Protein AF-D0NYT5-F1 (afdb_monomer_lite)

pLDDT: mean 74.77, std 15.31, range [34.25, 93.06]

Foldseek 3Di:
DDWDKDWDFDPDPVRHTAWIQTLQRATKHAEALAWIWGHHPFKIFIAGSVRHTPDIAGPDPPDVPRGDDDCDWDWHDSDPFWIWIHDDQQATWIWGHPDPPDIDIGRRHRPPDDPDDQQVQWDADCDDPRHRDTHGPDPDDDPVRVVVVVVVVVVVVCCVVQNALVNDPDPVVSVVRPCCVPVVVVPPPDPDPPDPDPCVVVVVVVVVVVPDDDDDDPPPDDDDDDDPPDDDPDPPPCVVVQQVQADPVPRHGDDPVVSVVVVCVVDPADDDDPVVQPPDPCNPLPDDDPPRPPPLPPLPQAAEDELVCPVVCCVPVDDQQEKEKEWAAAPPDPVRVVVSSVVSVVSNVLVVVVVDPPDPDDRHYGYHYYYCVNDVPNCVVVVPPDPGDIDIDHRHPPPD

Radius of gyration: 36.05 Å; chains: 1; bounding box: 102×79×90 Å

Organism: Phytophthora infestans (strain T30-4) (NCBI:txid403677)

Structure (mmCIF, N/CA/C/O backbone):
data_AF-D0NYT5-F1
#
_entry.id   AF-D0NYT5-F1
#
loop_
_atom_site.group_PDB
_atom_site.id
_atom_site.type_symbol
_atom_site.label_atom_id
_atom_site.label_alt_id
_atom_site.label_comp_id
_atom_site.label_asym_id
_atom_site.label_entity_id
_atom_site.label_seq_id
_atom_site.pdbx_PDB_ins_code
_atom_site.Cartn_x
_atom_site.Cartn_y
_atom_site.Cartn_z
_atom_site.occupancy
_atom_site.B_iso_or_equiv
_atom_site.auth_seq_id
_atom_site.auth_comp_id
_atom_site.auth_asym_id
_atom_site.auth_atom_id
_atom_site.pdbx_PDB_model_num
ATOM 1 N N . MET A 1 1 ? 23.330 -4.268 -1.293 1.00 35.66 1 MET A N 1
ATOM 2 C CA . MET A 1 1 ? 22.099 -3.673 -1.859 1.00 35.66 1 MET A CA 1
ATOM 3 C C . MET A 1 1 ? 21.727 -4.489 -3.084 1.00 35.66 1 MET A C 1
ATOM 5 O O . MET A 1 1 ? 22.600 -4.699 -3.913 1.00 35.66 1 MET A O 1
ATOM 9 N N . ARG A 1 2 ? 20.522 -5.077 -3.130 1.00 38.84 2 ARG A N 1
ATOM 10 C CA . ARG A 1 2 ? 20.055 -5.803 -4.325 1.00 38.84 2 ARG A CA 1
ATOM 11 C C . ARG A 1 2 ? 19.691 -4.765 -5.385 1.00 38.84 2 ARG A C 1
ATOM 13 O O . ARG A 1 2 ? 18.971 -3.838 -5.031 1.00 38.84 2 ARG A O 1
ATOM 20 N N . ARG A 1 3 ? 20.161 -4.959 -6.619 1.00 50.97 3 ARG A N 1
ATOM 21 C CA . ARG A 1 3 ? 19.705 -4.200 -7.787 1.00 50.97 3 ARG A CA 1
ATOM 22 C C . ARG A 1 3 ? 18.226 -4.483 -8.009 1.00 50.97 3 ARG A C 1
ATOM 24 O O . ARG A 1 3 ? 17.829 -5.651 -8.059 1.00 50.97 3 ARG A O 1
ATOM 31 N N . GLY A 1 4 ? 17.405 -3.442 -7.997 1.00 63.78 4 GLY A N 1
ATOM 32 C CA . GLY A 1 4 ? 15.979 -3.555 -8.278 1.00 63.78 4 GLY A CA 1
ATOM 33 C C . GLY A 1 4 ? 15.733 -3.577 -9.781 1.00 63.78 4 GLY A C 1
ATOM 34 O O . GLY A 1 4 ? 15.588 -2.514 -10.372 1.00 63.78 4 GLY A O 1
ATOM 35 N N . ASP A 1 5 ? 15.649 -4.768 -10.374 1.00 79.12 5 ASP A N 1
ATOM 36 C CA . ASP A 1 5 ? 15.323 -4.923 -11.794 1.00 79.12 5 ASP A CA 1
ATOM 37 C C . ASP A 1 5 ? 13.804 -5.033 -11.990 1.00 79.12 5 ASP A C 1
ATOM 39 O O . ASP A 1 5 ? 13.152 -5.954 -11.492 1.00 79.12 5 ASP A O 1
ATOM 43 N N . PHE A 1 6 ? 13.228 -4.111 -12.754 1.00 86.56 6 PHE A N 1
ATOM 44 C CA . PHE A 1 6 ? 11.853 -4.174 -13.231 1.00 86.56 6 PHE A CA 1
ATOM 45 C C . PHE A 1 6 ? 11.806 -4.916 -14.565 1.00 86.56 6 PHE A C 1
ATOM 47 O O . PHE A 1 6 ? 12.447 -4.503 -15.531 1.00 86.56 6 PHE A O 1
ATOM 54 N N . GLN A 1 7 ? 11.027 -5.994 -14.639 1.00 90.19 7 GLN A N 1
ATOM 55 C CA . GLN A 1 7 ? 10.838 -6.778 -15.860 1.00 90.19 7 GLN A CA 1
ATOM 56 C C . GLN A 1 7 ? 9.346 -6.937 -16.148 1.00 90.19 7 GLN A C 1
ATOM 58 O O . GLN A 1 7 ? 8.584 -7.377 -15.288 1.00 90.19 7 GLN A O 1
ATOM 63 N N . PHE A 1 8 ? 8.939 -6.593 -17.365 1.00 90.06 8 PHE A N 1
ATOM 64 C CA . PHE A 1 8 ? 7.557 -6.647 -17.823 1.00 90.06 8 PHE A CA 1
ATOM 65 C C . PHE A 1 8 ? 7.462 -7.565 -19.031 1.00 90.06 8 PHE A C 1
ATOM 67 O O . PHE A 1 8 ? 8.164 -7.378 -20.029 1.00 90.06 8 PHE A O 1
ATOM 74 N N . TYR A 1 9 ? 6.569 -8.540 -18.935 1.00 89.62 9 TYR A N 1
ATOM 75 C CA . TYR A 1 9 ? 6.379 -9.579 -19.934 1.00 89.62 9 TYR A CA 1
ATOM 76 C C . TYR A 1 9 ? 4.992 -9.474 -20.560 1.00 89.62 9 TYR A C 1
ATOM 78 O O . TYR A 1 9 ? 4.031 -9.039 -19.927 1.00 89.62 9 TYR A O 1
ATOM 86 N N . GLU A 1 10 ? 4.900 -9.887 -21.814 1.00 86.12 10 GLU A N 1
ATOM 87 C CA . GLU A 1 10 ? 3.645 -10.114 -22.510 1.00 86.12 10 GLU A CA 1
ATOM 88 C C . GLU A 1 10 ? 3.031 -11.446 -22.071 1.00 86.12 10 GLU A C 1
ATOM 90 O O . GLU A 1 10 ? 3.752 -12.429 -21.857 1.00 86.12 10 GLU A O 1
ATOM 95 N N . ASP A 1 11 ? 1.701 -11.492 -21.990 1.00 81.62 11 ASP A N 1
ATOM 96 C CA . ASP A 1 11 ? 0.936 -12.692 -21.640 1.00 81.62 11 ASP A CA 1
ATOM 97 C C . ASP A 1 11 ? 0.833 -13.661 -22.830 1.00 81.62 11 ASP A C 1
ATOM 99 O O . ASP A 1 11 ? -0.223 -13.910 -23.402 1.00 81.62 11 ASP A O 1
ATOM 103 N N . ASN A 1 12 ? 1.988 -14.157 -23.265 1.00 83.44 12 ASN A N 1
ATOM 104 C CA . ASN A 1 12 ? 2.139 -15.123 -24.344 1.00 83.44 12 ASN A CA 1
ATOM 105 C C . ASN A 1 12 ? 2.869 -16.363 -23.817 1.00 83.44 12 ASN A C 1
ATOM 107 O O . ASN A 1 12 ? 3.709 -16.265 -22.923 1.00 83.44 12 ASN A O 1
ATOM 111 N N . LYS A 1 13 ? 2.653 -17.539 -24.431 1.00 79.06 13 LYS A N 1
ATOM 112 C CA . LYS A 1 13 ? 3.356 -18.790 -24.052 1.00 79.06 13 LYS A CA 1
ATOM 113 C C . LYS A 1 13 ? 4.886 -18.651 -24.048 1.00 79.06 13 LYS A C 1
ATOM 115 O O . LYS A 1 13 ? 5.564 -19.326 -23.284 1.00 79.06 13 LYS A O 1
ATOM 120 N N . LYS A 1 14 ? 5.420 -17.760 -24.891 1.00 81.06 14 LYS A N 1
ATOM 121 C CA . LYS A 1 14 ? 6.855 -17.453 -25.002 1.00 81.06 14 LYS A CA 1
ATOM 122 C C . LYS A 1 14 ? 7.362 -16.443 -23.961 1.00 81.06 14 LYS A C 1
ATOM 124 O O . LYS A 1 14 ? 8.565 -16.228 -23.906 1.00 81.06 14 LYS A O 1
ATOM 129 N N . ARG A 1 15 ? 6.471 -15.828 -23.167 1.00 82.31 15 ARG A N 1
ATOM 130 C CA . ARG A 1 15 ? 6.761 -14.741 -22.212 1.00 82.31 15 ARG A CA 1
ATOM 131 C C . ARG A 1 15 ? 7.660 -13.676 -22.836 1.00 82.31 15 ARG A C 1
ATOM 133 O O . ARG A 1 15 ? 8.773 -13.437 -22.380 1.00 82.31 15 ARG A O 1
ATOM 140 N N . THR A 1 16 ? 7.197 -13.080 -23.932 1.00 85.38 16 THR A N 1
ATOM 141 C CA . THR A 1 16 ? 7.961 -12.054 -24.648 1.00 85.38 16 THR A CA 1
ATOM 142 C C . THR A 1 16 ? 8.250 -10.883 -23.716 1.00 85.38 16 THR A C 1
ATOM 144 O O . THR A 1 16 ? 7.343 -10.355 -23.078 1.00 85.38 16 THR A O 1
ATOM 147 N N . LEU A 1 17 ? 9.509 -10.473 -23.619 1.00 88.50 17 LEU A N 1
ATOM 148 C CA . LEU A 1 17 ? 9.913 -9.352 -22.780 1.00 88.50 17 LEU A CA 1
ATOM 149 C C . LEU A 1 17 ? 9.551 -8.024 -23.464 1.00 88.50 17 LEU A C 1
ATOM 151 O O . LEU A 1 17 ? 10.025 -7.751 -24.565 1.00 88.50 17 LEU A O 1
ATOM 155 N N . LEU A 1 18 ? 8.723 -7.208 -22.811 1.00 89.94 18 LEU A N 1
ATOM 156 C CA . LEU A 1 18 ? 8.254 -5.916 -23.328 1.00 89.94 18 LEU A CA 1
ATOM 157 C C . LEU A 1 18 ? 9.054 -4.740 -22.767 1.00 89.94 18 LEU A C 1
ATOM 159 O O . LEU A 1 18 ? 9.312 -3.766 -23.475 1.00 89.94 18 LEU A O 1
ATOM 163 N N . ALA A 1 19 ? 9.433 -4.813 -21.491 1.00 91.19 19 ALA A N 1
ATOM 164 C CA . ALA A 1 19 ? 10.279 -3.800 -20.879 1.00 91.19 19 ALA A CA 1
ATOM 165 C C . ALA A 1 19 ? 11.180 -4.372 -19.782 1.00 91.19 19 ALA A C 1
ATOM 167 O O . ALA A 1 19 ? 10.774 -5.236 -19.008 1.00 91.19 19 ALA A O 1
ATOM 168 N N . THR A 1 20 ? 12.397 -3.848 -19.703 1.00 91.81 20 THR A N 1
ATOM 169 C CA . THR A 1 20 ? 13.376 -4.085 -18.642 1.00 91.81 20 THR A CA 1
ATOM 170 C C . THR A 1 20 ? 13.979 -2.767 -18.215 1.00 91.81 20 THR A C 1
ATOM 172 O O . THR A 1 20 ? 14.389 -1.985 -19.069 1.00 91.81 20 THR A O 1
ATOM 175 N N . LEU A 1 21 ? 14.036 -2.509 -16.913 1.00 90.12 21 LEU A N 1
ATOM 176 C CA . LEU A 1 21 ? 14.684 -1.331 -16.343 1.00 90.12 21 LEU A CA 1
ATOM 177 C C . LEU A 1 21 ? 15.347 -1.708 -15.020 1.00 90.12 21 LEU A C 1
ATOM 179 O O . LEU A 1 21 ? 14.685 -2.239 -14.139 1.00 90.12 21 LEU A O 1
ATOM 183 N N . ASP A 1 22 ? 16.631 -1.415 -14.884 1.00 86.50 22 ASP A N 1
ATOM 184 C CA . ASP A 1 22 ? 17.378 -1.507 -13.625 1.00 86.50 22 ASP A CA 1
ATOM 185 C C . ASP A 1 22 ? 17.167 -0.226 -12.783 1.00 86.50 22 ASP A C 1
ATOM 187 O O . ASP A 1 22 ? 16.660 0.792 -13.267 1.00 86.50 22 ASP A O 1
ATOM 191 N N . GLU A 1 23 ? 17.623 -0.233 -11.534 1.00 81.31 23 GLU A N 1
ATOM 192 C CA . GLU A 1 23 ? 17.560 0.868 -10.562 1.00 81.31 23 GLU A CA 1
ATOM 193 C C . GLU A 1 23 ? 18.236 2.166 -11.040 1.00 81.31 23 GLU A C 1
ATOM 195 O O . GLU A 1 23 ? 17.914 3.263 -10.578 1.00 81.31 23 GLU A O 1
ATOM 200 N N . HIS A 1 24 ? 19.153 2.041 -12.001 1.00 82.31 24 HIS A N 1
ATOM 201 C CA . HIS A 1 24 ? 19.846 3.142 -12.670 1.00 82.31 24 HIS A CA 1
ATOM 202 C C . HIS A 1 24 ? 19.092 3.701 -13.890 1.00 82.31 24 HIS A C 1
ATOM 204 O O . HIS A 1 24 ? 19.673 4.461 -14.667 1.00 82.31 24 HIS A O 1
ATOM 210 N N . ALA A 1 25 ? 17.829 3.305 -14.095 1.00 85.06 25 ALA A N 1
ATOM 211 C CA . ALA A 1 25 ? 17.039 3.610 -15.290 1.00 85.06 25 ALA A CA 1
ATOM 212 C C . ALA A 1 25 ? 17.694 3.115 -16.597 1.00 85.06 25 ALA A C 1
ATOM 214 O O . ALA A 1 25 ? 17.556 3.734 -17.651 1.00 85.06 25 ALA A O 1
ATOM 215 N N . VAL A 1 26 ? 18.420 1.995 -16.528 1.00 89.38 26 VAL A N 1
ATOM 216 C CA . VAL A 1 26 ? 19.083 1.355 -17.674 1.00 89.38 26 VAL A CA 1
ATOM 217 C C . VAL A 1 26 ? 18.261 0.156 -18.121 1.00 89.38 26 VAL A C 1
ATOM 219 O O . VAL A 1 26 ? 17.920 -0.695 -17.307 1.00 89.38 26 VAL A O 1
ATOM 222 N N . GLY A 1 27 ? 17.974 0.059 -19.413 1.00 90.62 27 GLY A N 1
ATOM 223 C CA . GLY A 1 27 ? 17.287 -1.081 -20.001 1.00 90.62 27 GLY A CA 1
ATOM 224 C C . GLY A 1 27 ? 16.572 -0.724 -21.300 1.00 90.62 27 GLY A C 1
ATOM 225 O O . GLY A 1 27 ? 17.011 0.154 -22.041 1.00 90.62 27 GLY A O 1
ATOM 226 N N . SER A 1 28 ? 15.492 -1.424 -21.625 1.00 91.12 28 SER A N 1
ATOM 227 C CA . SER A 1 28 ? 14.756 -1.198 -22.870 1.00 91.12 28 SER A CA 1
ATOM 228 C C . SER A 1 28 ? 13.258 -1.347 -22.673 1.00 91.12 28 SER A C 1
ATOM 230 O O . SER A 1 28 ? 12.833 -2.163 -21.869 1.00 91.12 28 SER A O 1
ATOM 232 N N . ALA A 1 29 ? 12.458 -0.588 -23.414 1.00 91.75 29 ALA A N 1
ATOM 233 C CA . ALA A 1 29 ? 11.003 -0.673 -23.394 1.00 91.75 29 ALA A CA 1
ATOM 234 C C . ALA A 1 29 ? 10.461 -0.523 -24.817 1.00 91.75 29 ALA A C 1
ATOM 236 O O . ALA A 1 29 ? 10.765 0.454 -25.501 1.00 91.75 29 ALA A O 1
ATOM 237 N N . GLY A 1 30 ? 9.669 -1.481 -25.285 1.00 89.88 30 GLY A N 1
ATOM 238 C CA . GLY A 1 30 ? 9.054 -1.409 -26.604 1.00 89.88 30 GLY A CA 1
ATOM 239 C C . GLY A 1 30 ? 8.422 -2.719 -27.044 1.00 89.88 30 GLY A C 1
ATOM 240 O O . GLY A 1 30 ? 8.783 -3.796 -26.576 1.00 89.88 30 GLY A O 1
ATOM 241 N N . LYS A 1 31 ? 7.481 -2.614 -27.980 1.00 86.31 31 LYS A N 1
ATOM 242 C CA . LYS A 1 31 ? 6.855 -3.772 -28.618 1.00 86.31 31 LYS A CA 1
ATOM 243 C C . LYS A 1 31 ? 7.722 -4.257 -29.794 1.00 86.31 31 LYS A C 1
ATOM 245 O O . LYS A 1 31 ? 8.267 -3.416 -30.511 1.00 86.31 31 LYS A O 1
ATOM 250 N N . PRO A 1 32 ? 7.820 -5.574 -30.053 1.00 80.50 32 PRO A N 1
ATOM 251 C CA . PRO A 1 32 ? 8.433 -6.084 -31.279 1.00 80.50 32 PRO A CA 1
ATOM 252 C C . PRO A 1 32 ? 7.779 -5.468 -32.530 1.00 80.50 32 PRO A C 1
ATOM 254 O O . PRO A 1 32 ? 6.556 -5.515 -32.667 1.00 80.50 32 PRO A O 1
ATOM 257 N N . GLY A 1 33 ? 8.578 -4.869 -33.419 1.00 78.38 33 GLY A N 1
ATOM 258 C CA . GLY A 1 33 ? 8.098 -4.206 -34.644 1.00 78.38 33 GLY A CA 1
ATOM 259 C C . GLY A 1 33 ? 7.407 -2.851 -34.431 1.00 78.38 33 GLY A C 1
ATOM 260 O O . GLY A 1 33 ? 6.832 -2.300 -35.367 1.00 78.38 33 GLY A O 1
ATOM 261 N N . GLY A 1 34 ? 7.430 -2.313 -33.209 1.00 84.75 34 GLY A N 1
ATOM 262 C CA . GLY A 1 34 ? 6.901 -0.993 -32.870 1.00 84.75 34 GLY A CA 1
ATOM 263 C C . GLY A 1 34 ? 7.983 -0.054 -32.342 1.00 84.75 34 GLY A C 1
ATOM 264 O O . GLY A 1 34 ? 9.155 -0.411 -32.242 1.00 84.75 34 GLY A O 1
ATOM 265 N N . LYS A 1 35 ? 7.576 1.160 -31.964 1.00 88.94 35 LYS A N 1
ATOM 266 C CA . LYS A 1 35 ? 8.478 2.138 -31.350 1.00 88.94 35 LYS A CA 1
ATOM 267 C C . LYS A 1 35 ? 9.121 1.549 -30.092 1.00 88.94 35 LYS A C 1
ATOM 269 O O . LYS A 1 35 ? 8.426 1.041 -29.208 1.00 88.94 35 LYS A O 1
ATOM 274 N N . LYS A 1 36 ? 10.444 1.649 -30.002 1.00 91.25 36 LYS A N 1
ATOM 275 C CA . LYS A 1 36 ? 11.244 1.113 -28.900 1.00 91.25 36 LYS A CA 1
ATOM 276 C C . LYS A 1 36 ? 12.137 2.199 -28.330 1.00 91.25 36 LYS A C 1
ATOM 278 O O . LYS A 1 36 ? 12.631 3.066 -29.042 1.00 91.25 36 LYS A O 1
ATOM 283 N N . MET A 1 37 ? 12.363 2.144 -27.030 1.00 92.06 37 MET A N 1
ATOM 284 C CA . MET A 1 37 ? 13.305 3.006 -26.341 1.00 92.06 37 MET A CA 1
ATOM 285 C C . MET A 1 37 ? 14.364 2.159 -25.654 1.00 92.06 37 MET A C 1
ATOM 287 O O . MET A 1 37 ? 14.054 1.145 -25.028 1.00 92.06 37 MET A O 1
ATOM 291 N N . ILE A 1 38 ? 15.617 2.572 -25.784 1.00 92.31 38 ILE A N 1
ATOM 292 C CA . ILE A 1 38 ? 16.768 1.945 -25.146 1.00 92.31 38 ILE A CA 1
ATOM 293 C C . ILE A 1 38 ? 17.445 3.005 -24.290 1.00 92.31 38 ILE A C 1
ATOM 295 O O . ILE A 1 38 ? 17.812 4.073 -24.772 1.00 92.31 38 ILE A O 1
ATOM 299 N N . LEU A 1 39 ? 17.603 2.703 -23.011 1.00 91.75 39 LEU A N 1
ATOM 300 C CA . LEU A 1 39 ? 18.293 3.531 -22.042 1.00 91.75 39 LEU A CA 1
ATOM 301 C C . LEU A 1 39 ? 19.565 2.813 -21.615 1.00 91.75 39 LEU A C 1
ATOM 303 O O . LEU A 1 39 ? 19.525 1.718 -21.063 1.00 91.75 39 LEU A O 1
ATOM 307 N N . THR A 1 40 ? 20.709 3.427 -21.874 1.00 90.75 40 THR A N 1
ATOM 308 C CA . THR A 1 40 ? 22.016 2.928 -21.443 1.00 90.75 40 THR A CA 1
ATOM 309 C C . THR A 1 40 ? 22.576 3.820 -20.340 1.00 90.75 40 THR A C 1
ATOM 311 O O . THR A 1 40 ? 22.028 4.878 -20.028 1.00 90.75 40 THR A O 1
ATOM 314 N N . LYS A 1 41 ? 23.711 3.427 -19.754 1.00 86.62 41 LYS A N 1
ATOM 315 C CA . LYS A 1 41 ? 24.399 4.241 -18.740 1.00 86.62 41 LYS A CA 1
ATOM 316 C C . LYS A 1 41 ? 24.868 5.601 -19.258 1.00 86.62 41 LYS A C 1
ATOM 318 O O . LYS A 1 41 ? 25.051 6.504 -18.449 1.00 86.62 41 LYS A O 1
ATOM 323 N N . GLU A 1 42 ? 25.053 5.744 -20.570 1.00 86.31 42 GLU A N 1
ATOM 324 C CA . GLU A 1 42 ? 25.656 6.928 -21.198 1.00 86.31 42 GLU A CA 1
ATOM 325 C C . GLU A 1 42 ? 24.664 7.725 -22.052 1.00 86.31 42 GLU A C 1
ATOM 327 O O . GLU A 1 42 ? 24.753 8.954 -22.123 1.00 86.31 42 GLU A O 1
ATOM 332 N N . CYS A 1 43 ? 23.706 7.042 -22.682 1.00 88.88 43 CYS A N 1
ATOM 333 C CA . CYS A 1 43 ? 22.772 7.644 -23.625 1.00 88.88 43 CYS A CA 1
ATOM 334 C C . CYS A 1 43 ? 21.372 7.017 -23.598 1.00 88.88 43 CYS A C 1
ATOM 336 O O . CYS A 1 43 ? 21.192 5.862 -23.208 1.00 88.88 43 CYS A O 1
ATOM 338 N N . GLY A 1 44 ? 20.386 7.786 -24.054 1.00 91.06 44 GLY A N 1
ATOM 339 C CA . GLY A 1 44 ? 19.060 7.307 -24.426 1.00 91.06 44 GLY A CA 1
ATOM 340 C C . GLY A 1 44 ? 18.898 7.304 -25.945 1.00 91.06 44 GLY A C 1
ATOM 341 O O . GLY A 1 44 ? 19.389 8.199 -26.637 1.00 91.06 44 GLY A O 1
ATOM 342 N N . ILE A 1 45 ? 18.232 6.275 -26.463 1.00 92.12 45 ILE A N 1
ATOM 343 C CA . ILE A 1 45 ? 17.994 6.050 -27.889 1.00 92.12 45 ILE A CA 1
ATOM 344 C C . ILE A 1 45 ? 16.513 5.725 -28.087 1.00 92.12 45 ILE A C 1
ATOM 346 O O . ILE A 1 45 ? 15.954 4.883 -27.384 1.00 92.12 45 ILE A O 1
ATOM 350 N N . ILE A 1 46 ? 15.880 6.365 -29.067 1.00 91.56 46 ILE A N 1
ATOM 351 C CA . ILE A 1 46 ? 14.534 6.037 -29.541 1.00 91.56 46 ILE A CA 1
ATOM 352 C C . ILE A 1 46 ? 14.658 5.435 -30.937 1.00 91.56 46 ILE A C 1
ATOM 354 O O . ILE A 1 46 ? 15.224 6.051 -31.842 1.00 91.56 46 ILE A O 1
ATOM 358 N N . LEU A 1 47 ? 14.102 4.242 -31.093 1.00 89.94 47 LEU A N 1
ATOM 359 C CA . LEU A 1 47 ? 14.022 3.478 -32.326 1.00 89.94 47 LEU A CA 1
ATOM 360 C C . LEU A 1 47 ? 12.574 3.456 -32.823 1.00 89.94 47 LEU A C 1
ATOM 362 O O . LEU A 1 47 ? 11.630 3.388 -32.028 1.00 89.94 47 LEU A O 1
ATOM 366 N N . ASP A 1 48 ? 12.405 3.493 -34.137 1.00 87.56 48 ASP A N 1
ATOM 367 C CA . ASP A 1 48 ? 11.127 3.215 -34.787 1.00 87.56 48 ASP A CA 1
ATOM 368 C C . ASP A 1 48 ? 10.885 1.698 -34.938 1.00 87.56 48 ASP A C 1
ATOM 370 O O . ASP A 1 48 ? 11.786 0.894 -34.708 1.00 87.56 48 ASP A O 1
ATOM 374 N N . GLY A 1 49 ? 9.692 1.292 -35.382 1.00 82.06 49 GLY A N 1
ATOM 375 C CA . GLY A 1 49 ? 9.308 -0.115 -35.577 1.00 82.06 49 GLY A CA 1
ATOM 376 C C . GLY A 1 49 ? 10.147 -0.911 -36.584 1.00 82.06 49 GLY A C 1
ATOM 377 O O . GLY A 1 49 ? 10.048 -2.134 -36.620 1.00 82.06 49 GLY A O 1
ATOM 378 N N . LYS A 1 50 ? 10.992 -0.238 -37.375 1.00 84.31 50 LYS A N 1
ATOM 379 C CA . LYS A 1 50 ? 11.971 -0.844 -38.298 1.00 84.31 50 LYS A CA 1
ATOM 380 C C . LYS A 1 50 ? 13.413 -0.802 -37.768 1.00 84.31 50 LYS A C 1
ATOM 382 O O . LYS A 1 50 ? 14.346 -0.875 -38.559 1.00 84.31 50 LYS A O 1
ATOM 387 N N . ASP A 1 51 ? 13.594 -0.591 -36.464 1.00 82.31 51 ASP A N 1
ATOM 388 C CA . ASP A 1 51 ? 14.897 -0.434 -35.800 1.00 82.31 51 ASP A CA 1
ATOM 389 C C . ASP A 1 51 ? 15.750 0.737 -36.334 1.00 82.31 51 ASP A C 1
ATOM 391 O O . ASP A 1 51 ? 16.970 0.779 -36.174 1.00 82.31 51 ASP A O 1
ATOM 395 N N . VAL A 1 52 ? 15.105 1.745 -36.928 1.00 88.12 52 VAL A N 1
ATOM 396 C CA . VAL A 1 52 ? 15.764 2.987 -37.352 1.00 88.12 52 VAL A CA 1
ATOM 397 C C . VAL A 1 52 ? 15.864 3.942 -36.164 1.00 88.12 52 VAL A C 1
ATOM 399 O O . VAL A 1 52 ? 14.872 4.206 -35.483 1.00 88.12 52 VAL A O 1
ATOM 402 N N . ILE A 1 53 ? 17.060 4.485 -35.922 1.00 88.94 53 ILE A N 1
ATOM 403 C CA . ILE A 1 53 ? 17.310 5.464 -34.857 1.00 88.94 53 ILE A CA 1
ATOM 404 C C . ILE A 1 53 ? 16.628 6.786 -35.213 1.00 88.94 53 ILE A C 1
ATOM 406 O O . ILE A 1 53 ? 17.063 7.494 -36.117 1.00 88.94 53 ILE A O 1
ATOM 410 N N . LEU A 1 54 ? 15.581 7.137 -34.466 1.00 87.00 54 LEU A N 1
ATOM 411 C CA . LEU A 1 54 ? 14.890 8.420 -34.594 1.00 87.00 54 LEU A CA 1
ATOM 412 C C . LEU A 1 54 ? 15.620 9.522 -33.832 1.00 87.00 54 LEU A C 1
ATOM 414 O O . LEU A 1 54 ? 15.723 10.654 -34.300 1.00 87.00 54 LEU A O 1
ATOM 418 N N . LYS A 1 55 ? 16.088 9.211 -32.619 1.00 88.62 55 LYS A N 1
ATOM 419 C CA . LYS A 1 55 ? 16.707 10.201 -31.739 1.00 88.62 55 LYS A CA 1
ATOM 420 C C . LYS A 1 55 ? 17.667 9.543 -30.761 1.00 88.62 55 LYS A C 1
ATOM 422 O O . LYS A 1 55 ? 17.323 8.540 -30.143 1.00 88.62 55 LYS A O 1
ATOM 427 N N . THR A 1 56 ? 18.826 10.165 -30.577 1.00 91.19 56 THR A N 1
ATOM 428 C CA . THR A 1 56 ? 19.842 9.754 -29.604 1.00 91.19 56 THR A CA 1
ATOM 429 C C . THR A 1 56 ? 20.303 10.972 -28.820 1.00 91.19 56 THR A C 1
ATOM 431 O O . THR A 1 56 ? 20.557 12.026 -29.404 1.00 91.19 56 THR A O 1
ATOM 434 N N . TRP A 1 57 ? 20.425 10.831 -27.504 1.00 92.00 57 TRP A N 1
ATOM 435 C CA . TRP A 1 57 ? 20.993 11.855 -26.632 1.00 92.00 57 TRP A CA 1
ATOM 436 C C . TRP A 1 57 ? 21.851 11.219 -25.542 1.00 92.00 57 TRP A C 1
ATOM 438 O O . TRP A 1 57 ? 21.632 10.076 -25.155 1.00 92.00 57 TRP A O 1
ATOM 448 N N . ARG A 1 58 ? 22.822 11.960 -25.023 1.00 87.94 58 ARG A N 1
ATOM 449 C CA . ARG A 1 58 ? 23.685 11.570 -23.910 1.00 87.94 58 ARG A CA 1
ATOM 450 C C . ARG A 1 58 ? 23.222 12.240 -22.625 1.00 87.94 58 ARG A C 1
ATOM 452 O O . ARG A 1 58 ? 22.629 13.317 -22.652 1.00 87.94 58 ARG A O 1
ATOM 459 N N . TRP A 1 59 ? 23.500 11.601 -21.492 1.00 85.25 59 TRP A N 1
ATOM 460 C CA . TRP A 1 59 ? 23.185 12.174 -20.179 1.00 85.25 59 TRP A CA 1
ATOM 461 C C . TRP A 1 59 ? 24.087 13.358 -19.841 1.00 85.25 59 TRP A C 1
ATOM 463 O O . TRP A 1 59 ? 23.623 14.344 -19.271 1.00 85.25 59 TRP A O 1
ATOM 473 N N . ASP A 1 60 ? 25.364 13.270 -20.220 1.00 84.88 60 ASP A N 1
ATOM 474 C CA . ASP A 1 60 ? 26.299 14.378 -20.088 1.00 84.88 60 ASP A CA 1
ATOM 475 C C . ASP A 1 60 ? 26.141 15.349 -21.262 1.00 84.88 60 ASP A C 1
ATOM 477 O O . ASP A 1 60 ? 26.449 15.029 -22.413 1.00 84.88 60 ASP A O 1
ATOM 481 N N . ARG A 1 61 ? 25.680 16.564 -20.951 1.00 82.50 61 ARG A N 1
ATOM 482 C CA . ARG A 1 61 ? 25.488 17.647 -21.924 1.00 82.50 61 ARG A CA 1
ATOM 483 C C . ARG A 1 61 ? 26.801 18.164 -22.508 1.00 82.50 61 ARG A C 1
ATOM 485 O O . ARG A 1 61 ? 26.780 18.773 -23.572 1.00 82.50 61 ARG A O 1
ATOM 492 N N . LYS A 1 62 ? 27.926 17.957 -21.818 1.00 84.81 62 LYS A N 1
ATOM 493 C CA . LYS A 1 62 ? 29.252 18.412 -22.258 1.00 84.81 62 LYS A CA 1
ATOM 494 C C . LYS A 1 62 ? 29.950 17.402 -23.168 1.00 84.81 62 LYS A C 1
ATOM 496 O O . LYS A 1 62 ? 30.970 17.730 -23.768 1.00 84.81 62 LYS A O 1
ATOM 501 N N . ALA A 1 63 ? 29.413 16.188 -23.290 1.00 83.38 63 ALA A N 1
ATOM 502 C CA . ALA A 1 63 ? 29.982 15.167 -24.154 1.00 83.38 63 ALA A CA 1
ATOM 503 C C . ALA A 1 63 ? 29.859 15.547 -25.641 1.00 83.38 63 ALA A C 1
ATOM 505 O O . ALA A 1 63 ? 28.887 16.167 -26.079 1.00 83.38 63 ALA A O 1
ATOM 506 N N . GLN A 1 64 ? 30.829 15.123 -26.456 1.00 79.56 64 GLN A N 1
ATOM 507 C CA . GLN A 1 64 ? 30.755 15.310 -27.905 1.00 79.56 64 GLN A CA 1
ATOM 508 C C . GLN A 1 64 ? 29.515 14.607 -28.474 1.00 79.56 64 GLN A C 1
ATOM 510 O O . GLN A 1 64 ? 29.240 13.451 -28.146 1.00 79.56 64 GLN A O 1
ATOM 515 N N . ARG A 1 65 ? 28.770 15.311 -29.340 1.00 79.38 65 ARG A N 1
ATOM 516 C CA . ARG A 1 65 ? 27.503 14.837 -29.930 1.00 79.38 65 ARG A CA 1
ATOM 517 C C . ARG A 1 65 ? 26.476 14.411 -28.867 1.00 79.38 65 ARG A C 1
ATOM 519 O O . ARG A 1 65 ? 25.794 13.402 -29.031 1.00 79.38 65 ARG A O 1
ATOM 526 N N . ALA A 1 66 ? 26.360 15.179 -27.780 1.00 77.38 66 ALA A N 1
ATOM 527 C CA . ALA A 1 66 ? 25.414 14.891 -26.703 1.00 77.38 66 ALA A CA 1
ATOM 528 C C . ALA A 1 66 ? 23.945 14.859 -27.159 1.00 77.38 66 ALA A C 1
ATOM 530 O O . ALA A 1 66 ? 23.134 14.210 -26.512 1.00 77.38 66 ALA A O 1
ATOM 531 N N . GLY A 1 67 ? 23.587 15.513 -28.268 1.00 84.12 67 GLY A N 1
ATOM 532 C CA . GLY A 1 67 ? 22.188 15.629 -28.682 1.00 84.12 67 GLY A CA 1
ATOM 533 C C . GLY A 1 67 ? 21.339 16.360 -27.634 1.00 84.12 67 GLY A C 1
ATOM 534 O O . GLY A 1 67 ? 21.855 16.932 -26.674 1.00 84.12 67 GLY A O 1
ATOM 535 N N . SER A 1 68 ? 20.021 16.356 -27.819 1.00 83.69 68 SER A N 1
ATOM 536 C CA . SER A 1 68 ? 19.069 16.904 -26.849 1.00 83.69 68 SER A CA 1
ATOM 537 C C . SER A 1 68 ? 18.071 15.824 -26.432 1.00 83.69 68 SER A C 1
ATOM 539 O O . SER A 1 68 ? 17.592 15.089 -27.301 1.00 83.69 68 SER A O 1
ATOM 541 N N . PRO A 1 69 ? 17.732 15.692 -25.136 1.00 85.69 69 PRO A N 1
ATOM 542 C CA . PRO A 1 69 ? 16.660 14.794 -24.718 1.00 85.69 69 PRO A CA 1
ATOM 543 C C . PRO A 1 69 ? 15.319 15.212 -25.357 1.00 85.69 69 PRO A C 1
ATOM 545 O O . PRO A 1 69 ? 15.182 16.329 -25.870 1.00 85.69 69 PRO A O 1
ATOM 548 N N . PRO A 1 70 ? 14.325 14.314 -25.431 1.00 85.75 70 PRO A N 1
ATOM 549 C CA . PRO A 1 70 ? 12.980 14.684 -25.865 1.00 85.75 70 PRO A CA 1
ATOM 550 C C . PRO A 1 70 ? 12.368 15.716 -24.903 1.00 85.75 70 PRO A C 1
ATOM 552 O O . PRO A 1 70 ? 12.368 15.512 -23.697 1.00 85.75 70 PRO A O 1
ATOM 555 N N . SER A 1 71 ? 11.878 16.834 -25.448 1.00 82.88 71 SER A N 1
ATOM 556 C CA . SER A 1 71 ? 11.225 17.903 -24.674 1.00 82.88 71 SER A CA 1
ATOM 557 C C . SER A 1 71 ? 9.827 17.496 -24.202 1.00 82.88 71 SER A C 1
ATOM 559 O O . SER A 1 71 ? 9.363 17.931 -23.152 1.00 82.88 71 SER A O 1
ATOM 561 N N . GLU A 1 72 ? 9.161 16.662 -24.999 1.00 87.06 72 GLU A N 1
ATOM 562 C CA . GLU A 1 72 ? 7.840 16.115 -24.714 1.00 87.06 72 GLU A CA 1
ATOM 563 C C . GLU A 1 72 ? 7.953 14.700 -24.138 1.00 87.06 72 GLU A C 1
ATOM 565 O O . GLU A 1 72 ? 8.848 13.941 -24.533 1.00 87.06 72 GLU A O 1
ATOM 570 N N . PRO A 1 73 ? 7.045 14.314 -23.226 1.00 88.94 73 PRO A N 1
ATOM 571 C CA . PRO A 1 73 ? 7.049 12.980 -22.654 1.00 88.94 73 PRO A CA 1
ATOM 572 C C . PRO A 1 73 ? 6.788 11.931 -23.739 1.00 88.94 73 PRO A C 1
ATOM 574 O O . PRO A 1 73 ? 5.810 11.989 -24.484 1.00 88.94 73 PRO A O 1
ATOM 577 N N . VAL A 1 74 ? 7.660 10.932 -23.807 1.00 88.06 74 VAL A N 1
ATOM 578 C CA . VAL A 1 74 ? 7.551 9.828 -24.755 1.00 88.06 74 VAL A CA 1
ATOM 579 C C . VAL A 1 74 ? 6.679 8.743 -24.135 1.00 88.06 74 VAL A C 1
ATOM 581 O O . VAL A 1 74 ? 7.087 8.078 -23.183 1.00 88.06 74 VAL A O 1
ATOM 584 N N . ALA A 1 75 ? 5.483 8.554 -24.689 1.00 89.75 75 ALA A N 1
ATOM 585 C CA . ALA A 1 75 ? 4.601 7.444 -24.349 1.00 89.75 75 ALA A CA 1
ATOM 586 C C . ALA A 1 75 ? 4.751 6.305 -25.370 1.00 89.75 75 ALA A C 1
ATOM 588 O O . ALA A 1 75 ? 4.712 6.535 -26.582 1.00 89.75 75 ALA A O 1
ATOM 589 N N . ILE A 1 76 ? 4.930 5.077 -24.885 1.00 90.00 76 ILE A N 1
ATOM 590 C CA . ILE A 1 76 ? 4.995 3.855 -25.692 1.00 90.00 76 ILE A CA 1
ATOM 591 C C . ILE A 1 76 ? 3.997 2.857 -25.112 1.00 90.00 76 ILE A C 1
ATOM 593 O O . ILE A 1 76 ? 4.147 2.397 -23.981 1.00 90.00 76 ILE A O 1
ATOM 597 N N . ASN A 1 77 ? 2.990 2.490 -25.898 1.00 89.19 77 ASN A N 1
ATOM 598 C CA . ASN A 1 77 ? 2.066 1.426 -25.522 1.00 89.19 77 ASN A CA 1
ATOM 599 C C . ASN A 1 77 ? 2.764 0.080 -25.737 1.00 89.19 77 ASN A C 1
ATOM 601 O O . ASN A 1 77 ? 3.078 -0.288 -26.870 1.00 89.19 77 ASN A O 1
ATOM 605 N N . LEU A 1 78 ? 3.042 -0.632 -24.645 1.00 87.00 78 LEU A N 1
ATOM 606 C CA . LEU A 1 78 ? 3.713 -1.930 -24.674 1.00 87.00 78 LEU A CA 1
ATOM 607 C C . LEU A 1 78 ? 2.727 -3.031 -25.084 1.00 87.00 78 LEU A C 1
ATOM 609 O O . LEU A 1 78 ? 3.044 -3.867 -25.927 1.00 87.00 78 LEU A O 1
ATOM 613 N N . ASN A 1 79 ? 1.517 -3.000 -24.523 1.00 86.88 79 ASN A N 1
ATOM 614 C CA . ASN A 1 79 ? 0.387 -3.841 -24.918 1.00 86.88 79 ASN A CA 1
ATOM 615 C C . ASN A 1 79 ? -0.944 -3.099 -24.652 1.00 86.88 79 ASN A C 1
ATOM 617 O O . ASN A 1 79 ? -0.935 -1.903 -24.362 1.00 86.88 79 ASN A O 1
ATOM 621 N N . ALA A 1 80 ? -2.088 -3.788 -24.751 1.00 83.88 80 ALA A N 1
ATOM 622 C CA . ALA A 1 80 ? -3.411 -3.191 -24.512 1.00 83.88 80 ALA A CA 1
ATOM 623 C C . ALA A 1 80 ? -3.609 -2.654 -23.079 1.00 83.88 80 ALA A C 1
ATOM 625 O O . ALA A 1 80 ? -4.497 -1.843 -22.841 1.00 83.88 80 ALA A O 1
ATOM 626 N N . SER A 1 81 ? -2.784 -3.101 -22.133 1.00 85.94 81 SER A N 1
ATOM 627 C CA . SER A 1 81 ? -2.933 -2.853 -20.699 1.00 85.94 81 SER A CA 1
ATOM 628 C C . SER A 1 81 ? -1.708 -2.194 -20.064 1.00 85.94 81 SER A C 1
ATOM 630 O O . SER A 1 81 ? -1.774 -1.811 -18.906 1.00 85.94 81 SER A O 1
ATOM 632 N N . LEU A 1 82 ? -0.583 -2.076 -20.768 1.00 90.75 82 LEU A N 1
ATOM 633 C CA . LEU A 1 82 ? 0.689 -1.551 -20.281 1.00 90.75 82 LEU A CA 1
ATOM 634 C C . LEU A 1 82 ? 1.112 -0.368 -21.142 1.00 90.75 82 LEU A C 1
ATOM 636 O O . LEU A 1 82 ? 1.375 -0.518 -22.338 1.00 90.75 82 LEU A O 1
ATOM 640 N N . ALA A 1 83 ? 1.260 0.787 -20.506 1.00 90.94 83 ALA A N 1
ATOM 641 C CA . ALA A 1 83 ? 1.786 1.992 -21.125 1.00 90.94 83 ALA A CA 1
ATOM 642 C C . ALA A 1 83 ? 3.066 2.427 -20.410 1.00 90.94 83 ALA A C 1
ATOM 644 O O . ALA A 1 83 ? 3.074 2.654 -19.201 1.00 90.94 83 ALA A O 1
ATOM 645 N N . PHE A 1 84 ? 4.148 2.545 -21.168 1.00 93.06 84 PHE A N 1
ATOM 646 C CA . PHE A 1 84 ? 5.411 3.110 -20.721 1.00 93.06 84 PHE A CA 1
ATOM 647 C C . PHE A 1 84 ? 5.412 4.617 -20.973 1.00 93.06 84 PHE A C 1
ATOM 649 O O . PHE A 1 84 ? 5.111 5.059 -22.080 1.00 93.06 84 PHE A O 1
ATOM 656 N N . THR A 1 85 ? 5.786 5.406 -19.971 1.00 92.44 85 THR A N 1
ATOM 657 C CA . THR A 1 85 ? 5.948 6.855 -20.093 1.00 92.44 85 THR A CA 1
ATOM 658 C C . THR A 1 85 ? 7.318 7.289 -19.604 1.00 92.44 85 THR A C 1
ATOM 660 O O . THR A 1 85 ? 7.703 7.030 -18.462 1.00 92.44 85 THR A O 1
ATOM 663 N N . TYR A 1 86 ? 8.038 7.993 -20.473 1.00 91.44 86 TYR A N 1
ATOM 664 C CA . TYR A 1 86 ? 9.329 8.598 -20.191 1.00 91.44 86 TYR A CA 1
ATOM 665 C C . TYR A 1 86 ? 9.223 10.113 -20.275 1.00 91.44 86 TYR A C 1
ATOM 667 O O . TYR A 1 86 ? 8.887 10.650 -21.327 1.00 91.44 86 TYR A O 1
ATOM 675 N N . ARG A 1 87 ? 9.541 10.802 -19.180 1.00 88.94 87 ARG A N 1
ATOM 676 C CA . ARG A 1 87 ? 9.715 12.258 -19.176 1.00 88.94 87 ARG A CA 1
ATOM 677 C C . ARG A 1 87 ? 11.182 12.617 -18.998 1.00 88.94 87 ARG A C 1
ATOM 679 O O . ARG A 1 87 ? 11.754 13.286 -19.840 1.00 88.94 87 ARG A O 1
ATOM 686 N N . ASP A 1 88 ? 11.772 12.093 -17.930 1.00 86.19 88 ASP A N 1
ATOM 687 C CA . ASP A 1 88 ? 13.163 12.310 -17.546 1.00 86.19 88 ASP A CA 1
ATOM 688 C C . ASP A 1 88 ? 13.730 11.026 -16.936 1.00 86.19 88 ASP A C 1
ATOM 690 O O . ASP A 1 88 ? 12.983 10.121 -16.564 1.00 86.19 88 ASP A O 1
ATOM 694 N N . ARG A 1 89 ? 15.053 10.958 -16.750 1.00 85.25 89 ARG A N 1
ATOM 695 C CA . ARG A 1 89 ? 15.724 9.793 -16.141 1.00 85.25 89 ARG A CA 1
ATOM 696 C C . ARG A 1 89 ? 15.191 9.442 -14.740 1.00 85.25 89 ARG A C 1
ATOM 698 O O . ARG A 1 89 ? 15.092 8.267 -14.397 1.00 85.25 89 ARG A O 1
ATOM 705 N N . ASN A 1 90 ? 14.763 10.446 -13.974 1.00 85.94 90 ASN A N 1
ATOM 706 C CA . ASN A 1 90 ? 14.166 10.272 -12.642 1.00 85.94 90 ASN A CA 1
ATOM 707 C C . ASN A 1 90 ? 12.649 10.007 -12.696 1.00 85.94 90 ASN A C 1
ATOM 709 O O . ASN A 1 90 ? 12.052 9.560 -11.717 1.00 85.94 90 ASN A O 1
ATOM 713 N N . SER A 1 91 ? 12.007 10.308 -13.826 1.00 86.88 91 SER A N 1
ATOM 714 C CA . SER A 1 91 ? 10.555 10.282 -14.014 1.00 86.88 91 SER A CA 1
ATOM 715 C C . SER A 1 91 ? 10.198 9.345 -15.161 1.00 86.88 91 SER A C 1
ATOM 717 O O . SER A 1 91 ? 9.794 9.768 -16.248 1.00 86.88 91 SER A O 1
ATOM 719 N N . ILE A 1 92 ? 10.373 8.056 -14.880 1.00 90.56 92 ILE A N 1
ATOM 720 C CA . ILE A 1 92 ? 9.986 6.946 -15.744 1.00 90.56 92 ILE A CA 1
ATOM 721 C C . ILE A 1 92 ? 8.913 6.154 -15.016 1.00 90.56 92 ILE A C 1
ATOM 723 O O . ILE A 1 92 ? 9.092 5.800 -13.845 1.00 90.56 92 ILE A O 1
ATOM 727 N N . SER A 1 93 ? 7.813 5.863 -15.699 1.00 91.25 93 SER A N 1
ATOM 728 C CA . SER A 1 93 ? 6.779 5.011 -15.133 1.00 91.25 93 SER A CA 1
ATOM 729 C C . SER A 1 93 ? 6.133 4.088 -16.152 1.00 91.25 93 SER A C 1
ATOM 731 O O . SER A 1 93 ? 6.079 4.381 -17.347 1.00 91.25 93 SER A O 1
ATOM 733 N N . ILE A 1 94 ? 5.675 2.939 -15.662 1.00 91.62 94 ILE A N 1
ATOM 734 C CA . ILE A 1 94 ? 4.915 1.956 -16.429 1.00 91.62 94 ILE A CA 1
ATOM 735 C C . ILE A 1 94 ? 3.566 1.795 -15.749 1.00 91.62 94 ILE A C 1
ATOM 737 O O . ILE A 1 94 ? 3.482 1.348 -14.607 1.00 91.62 94 ILE A O 1
ATOM 741 N N . LYS A 1 95 ? 2.506 2.161 -16.463 1.00 91.06 95 LYS A N 1
ATOM 742 C CA . LYS A 1 95 ? 1.131 2.049 -15.988 1.00 91.06 95 LYS A CA 1
ATOM 743 C C . LYS A 1 95 ? 0.531 0.750 -16.485 1.00 91.06 95 LYS A C 1
ATOM 745 O O . LYS A 1 95 ? 0.503 0.512 -17.690 1.00 91.06 95 LYS A O 1
ATOM 750 N N . PHE A 1 96 ? 0.030 -0.055 -15.557 1.00 89.00 96 PHE A N 1
ATOM 751 C CA . PHE A 1 96 ? -0.748 -1.252 -15.834 1.00 89.00 96 PHE A CA 1
ATOM 752 C C . PHE A 1 96 ? -2.230 -0.992 -15.553 1.00 89.00 96 PHE A C 1
ATOM 754 O O . PHE A 1 96 ? -2.621 -0.751 -14.410 1.00 89.00 96 PHE A O 1
ATOM 761 N N . ALA A 1 97 ? -3.038 -1.034 -16.606 1.00 84.94 97 ALA A N 1
ATOM 762 C CA . ALA A 1 97 ? -4.480 -0.838 -16.612 1.00 84.94 97 ALA A CA 1
ATOM 763 C C . ALA A 1 97 ? -5.162 -1.930 -17.469 1.00 84.94 97 ALA A C 1
ATOM 765 O O . ALA A 1 97 ? -5.505 -1.685 -18.625 1.00 84.94 97 ALA A O 1
ATOM 766 N N . PRO A 1 98 ? -5.333 -3.159 -16.944 1.00 76.50 98 PRO A N 1
ATOM 767 C CA . PRO A 1 98 ? -5.943 -4.268 -17.684 1.00 76.50 98 PRO A CA 1
ATOM 768 C C . PRO A 1 98 ? -7.460 -4.149 -17.859 1.00 76.50 98 PRO A C 1
ATOM 770 O O . PRO A 1 98 ? -8.011 -4.695 -18.809 1.00 76.50 98 PRO A O 1
ATOM 773 N N . CYS A 1 99 ? -8.144 -3.442 -16.960 1.00 69.44 99 CYS A N 1
ATOM 774 C CA . CYS A 1 99 ? -9.587 -3.235 -16.999 1.00 69.44 99 CYS A CA 1
ATOM 775 C C . CYS A 1 99 ? -9.966 -1.923 -16.300 1.00 69.44 99 CYS A C 1
ATOM 777 O O . CYS A 1 99 ? -9.192 -1.374 -15.508 1.00 69.44 99 CYS A O 1
ATOM 779 N N . HIS A 1 100 ? -11.176 -1.423 -16.566 1.00 62.12 100 HIS A N 1
ATOM 780 C CA . HIS A 1 100 ? -11.706 -0.256 -15.866 1.00 62.12 100 HIS A CA 1
ATOM 781 C C . HIS A 1 100 ? -11.769 -0.526 -14.354 1.00 62.12 100 HIS A C 1
ATOM 783 O O . HIS A 1 100 ? -12.455 -1.441 -13.907 1.00 62.12 100 HIS A O 1
ATOM 789 N N . GLY A 1 101 ? -11.035 0.271 -13.572 1.00 61.03 101 GLY A N 1
ATOM 790 C CA . GLY A 1 101 ? -11.032 0.214 -12.105 1.00 61.03 101 GLY A CA 1
ATOM 791 C C . GLY A 1 101 ? -9.764 -0.355 -11.461 1.00 61.03 101 GLY A C 1
ATOM 792 O O . GLY A 1 101 ? -9.570 -0.138 -10.269 1.00 61.03 101 GLY A O 1
ATOM 793 N N . THR A 1 102 ? -8.864 -1.000 -12.215 1.00 72.38 102 THR A N 1
ATOM 794 C CA . THR A 1 102 ? -7.553 -1.433 -11.692 1.00 72.38 102 THR A CA 1
ATOM 795 C C . THR A 1 102 ? -6.438 -0.656 -12.380 1.00 72.38 102 THR A C 1
ATOM 797 O O . THR A 1 102 ? -6.186 -0.864 -13.563 1.00 72.38 102 THR A O 1
ATOM 800 N N . LEU A 1 103 ? -5.765 0.232 -11.643 1.00 82.06 103 LEU A N 1
ATOM 801 C CA . LEU A 1 103 ? -4.600 0.979 -12.121 1.00 82.06 103 LEU A CA 1
ATOM 802 C C . LEU A 1 103 ? -3.440 0.773 -11.150 1.00 82.06 103 LEU A C 1
ATOM 804 O O . LEU A 1 103 ? -3.538 1.115 -9.972 1.00 82.06 103 LEU A O 1
ATOM 808 N N . VAL A 1 104 ? -2.339 0.223 -11.654 1.00 85.38 104 VAL A N 1
ATOM 809 C CA . VAL A 1 104 ? -1.078 0.094 -10.917 1.00 85.38 104 VAL A CA 1
ATOM 810 C C . VAL A 1 104 ? -0.016 0.897 -11.652 1.00 85.38 104 VAL A C 1
ATOM 812 O O . VAL A 1 104 ? 0.212 0.678 -12.839 1.00 85.38 104 VAL A O 1
ATOM 815 N N . ASP A 1 105 ? 0.620 1.835 -10.956 1.00 88.31 105 ASP A N 1
ATOM 816 C CA . ASP A 1 105 ? 1.697 2.658 -11.508 1.00 88.31 105 ASP A CA 1
ATOM 817 C C . ASP A 1 105 ? 3.043 2.207 -10.931 1.00 88.31 105 ASP A C 1
ATOM 819 O O . ASP A 1 105 ? 3.267 2.256 -9.717 1.00 88.31 105 ASP A O 1
ATOM 823 N N . PHE A 1 106 ? 3.935 1.736 -11.799 1.00 87.75 106 PHE A N 1
ATOM 824 C CA . PHE A 1 106 ? 5.282 1.318 -11.434 1.00 87.75 106 PHE A CA 1
ATOM 825 C C . PHE A 1 106 ? 6.252 2.467 -11.697 1.00 87.75 106 PHE A C 1
ATOM 827 O O . PHE A 1 106 ? 6.536 2.805 -12.845 1.00 87.75 106 PHE A O 1
ATOM 834 N N . ALA A 1 107 ? 6.785 3.062 -10.630 1.00 86.56 107 ALA A N 1
ATOM 835 C CA . ALA A 1 107 ? 7.807 4.099 -10.728 1.00 86.56 107 ALA A CA 1
ATOM 836 C C . ALA A 1 107 ? 9.189 3.467 -10.972 1.00 86.56 107 ALA A C 1
ATOM 838 O O . ALA A 1 107 ? 9.854 3.041 -10.028 1.00 86.56 107 ALA A O 1
ATOM 839 N N . CYS A 1 108 ? 9.609 3.428 -12.237 1.00 86.31 108 CYS A N 1
ATOM 840 C CA . CYS A 1 108 ? 10.851 2.799 -12.704 1.00 86.31 108 CYS A CA 1
ATOM 841 C C . CYS A 1 108 ? 11.992 3.805 -12.966 1.00 86.31 108 CYS A C 1
ATOM 843 O O . CYS A 1 108 ? 12.973 3.469 -13.624 1.00 86.31 108 CYS A O 1
ATOM 845 N N . GLY A 1 109 ? 11.844 5.058 -12.526 1.00 82.94 109 GLY A N 1
ATOM 846 C CA . GLY A 1 109 ? 12.880 6.086 -12.662 1.00 82.94 109 GLY A CA 1
ATOM 847 C C . GLY A 1 109 ? 14.071 5.867 -11.727 1.00 82.94 109 GLY A C 1
ATOM 848 O O . GLY A 1 109 ? 13.963 5.180 -10.710 1.00 82.94 109 GLY A O 1
ATOM 849 N N . GLU A 1 110 ? 15.199 6.500 -12.049 1.00 83.56 110 GLU A N 1
ATOM 850 C CA . GLU A 1 110 ? 16.416 6.435 -11.239 1.00 83.56 110 GLU A CA 1
ATOM 851 C C . GLU A 1 110 ? 16.175 7.039 -9.845 1.00 83.56 110 GLU A C 1
ATOM 853 O O . GLU A 1 110 ? 15.844 8.217 -9.697 1.00 83.56 110 GLU A O 1
ATOM 858 N N . ARG A 1 111 ? 16.334 6.218 -8.799 1.00 71.94 111 ARG A N 1
ATOM 859 C CA . ARG A 1 111 ? 16.155 6.611 -7.388 1.00 71.94 111 ARG A CA 1
ATOM 860 C C . ARG A 1 111 ? 17.370 6.217 -6.549 1.00 71.94 111 ARG A C 1
ATOM 862 O O . ARG A 1 111 ? 17.264 5.492 -5.566 1.00 71.94 111 ARG A O 1
ATOM 869 N N . LEU A 1 112 ? 18.543 6.709 -6.950 1.00 65.94 112 LEU A N 1
ATOM 870 C CA . LEU A 1 112 ? 19.833 6.377 -6.326 1.00 65.94 112 LEU A CA 1
ATOM 871 C C . LEU A 1 112 ? 20.017 6.929 -4.908 1.00 65.94 112 LEU A C 1
ATOM 873 O O . LEU A 1 112 ? 20.763 6.365 -4.108 1.00 65.94 112 LEU A O 1
ATOM 877 N N . ARG A 1 113 ? 19.369 8.051 -4.593 1.00 62.38 113 ARG A N 1
ATOM 878 C CA . ARG A 1 113 ? 19.399 8.682 -3.271 1.00 62.38 113 ARG A CA 1
ATOM 879 C C . ARG A 1 113 ? 18.019 9.229 -2.947 1.00 62.38 113 ARG A C 1
ATOM 881 O O . ARG A 1 113 ? 17.302 9.678 -3.837 1.00 62.38 113 ARG A O 1
ATOM 888 N N . ARG A 1 114 ? 17.666 9.226 -1.660 1.00 59.12 114 ARG A N 1
ATOM 889 C CA . ARG A 1 114 ? 16.580 10.077 -1.171 1.00 59.12 114 ARG A CA 1
ATOM 890 C C . ARG A 1 114 ? 16.998 11.521 -1.447 1.00 59.12 114 ARG A C 1
ATOM 892 O O . ARG A 1 114 ? 17.999 11.967 -0.900 1.00 59.12 114 ARG A O 1
ATOM 899 N N . THR A 1 115 ? 16.282 12.205 -2.331 1.00 63.41 115 THR A N 1
ATOM 900 C CA . THR A 1 115 ? 16.445 13.651 -2.569 1.00 63.41 115 THR A CA 1
ATOM 901 C C . THR A 1 115 ? 15.888 14.483 -1.420 1.00 63.41 115 THR A C 1
ATOM 903 O O . THR A 1 115 ? 16.102 15.684 -1.381 1.00 63.41 115 THR A O 1
ATOM 906 N N . ASP A 1 116 ? 15.159 13.830 -0.521 1.00 61.91 116 ASP A N 1
ATOM 907 C CA . ASP A 1 116 ? 14.426 14.425 0.575 1.00 61.91 116 ASP A CA 1
ATOM 908 C C . ASP A 1 116 ? 14.821 13.697 1.872 1.00 61.91 116 ASP A C 1
ATOM 910 O O . ASP A 1 116 ? 14.600 12.483 2.019 1.00 61.91 116 ASP A O 1
ATOM 914 N N . SER A 1 117 ? 15.495 14.410 2.774 1.00 64.75 117 SER A N 1
ATOM 915 C CA . SER A 1 117 ? 15.811 13.938 4.114 1.00 64.75 117 SER A CA 1
ATOM 916 C C . SER A 1 117 ? 14.858 14.565 5.121 1.00 64.75 117 SER A C 1
ATOM 918 O O . SER A 1 117 ? 14.624 15.766 5.130 1.00 64.75 117 SER A O 1
ATOM 920 N N . TYR A 1 118 ? 14.417 13.761 6.086 1.00 61.69 118 TYR A N 1
ATOM 921 C CA . TYR A 1 118 ? 13.708 14.238 7.276 1.00 61.69 118 TYR A CA 1
ATOM 922 C C . TYR A 1 118 ? 14.425 15.413 7.970 1.00 61.69 118 TYR A C 1
ATOM 924 O O . TYR A 1 118 ? 13.778 16.244 8.599 1.00 61.69 118 TYR A O 1
ATOM 932 N N . PHE A 1 119 ? 15.760 15.469 7.879 1.00 71.31 119 PHE A N 1
ATOM 933 C CA . PHE A 1 119 ? 16.552 16.551 8.462 1.00 71.31 119 PHE A CA 1
ATOM 934 C C . PHE A 1 119 ? 16.455 17.861 7.678 1.00 71.31 119 PHE A C 1
ATOM 936 O O . PHE A 1 119 ? 16.581 18.916 8.291 1.00 71.31 119 PHE A O 1
ATOM 943 N N . ASP A 1 120 ? 16.189 17.802 6.372 1.00 74.62 120 ASP A N 1
ATOM 944 C CA . ASP A 1 120 ? 16.029 18.990 5.527 1.00 74.62 120 ASP A CA 1
ATOM 945 C C . ASP A 1 120 ? 14.702 19.700 5.840 1.00 74.62 120 ASP A C 1
ATOM 947 O O . ASP A 1 120 ? 14.621 20.924 5.799 1.00 74.62 120 ASP A O 1
ATOM 951 N N . HIS A 1 121 ? 13.694 18.931 6.268 1.00 74.88 121 HIS A N 1
ATOM 952 C CA . HIS A 1 121 ? 12.402 19.433 6.752 1.00 74.88 121 HIS A CA 1
ATOM 953 C C . HIS A 1 121 ? 12.350 19.626 8.271 1.00 74.88 121 HIS A C 1
ATOM 955 O O . HIS A 1 121 ? 11.274 19.816 8.833 1.00 74.88 121 HIS A O 1
ATOM 961 N N . ALA A 1 122 ? 13.482 19.548 8.977 1.00 81.31 122 ALA A N 1
ATOM 962 C CA . ALA A 1 122 ? 13.517 19.729 10.424 1.00 81.31 122 ALA A CA 1
ATOM 963 C C . ALA A 1 122 ? 14.022 21.125 10.805 1.00 81.31 122 ALA A C 1
ATOM 965 O O . ALA A 1 122 ? 15.173 21.491 10.573 1.00 81.31 122 ALA A O 1
ATOM 966 N N . ARG A 1 123 ? 13.179 21.898 11.489 1.00 82.00 123 ARG A N 1
ATOM 967 C CA . ARG A 1 123 ? 13.539 23.187 12.072 1.00 82.00 123 ARG A CA 1
ATOM 968 C C . ARG A 1 123 ? 14.036 23.009 13.501 1.00 82.00 123 ARG A C 1
ATOM 970 O O . ARG A 1 123 ? 13.373 22.415 14.353 1.00 82.00 123 ARG A O 1
ATOM 977 N N . ARG A 1 124 ? 15.203 23.579 13.805 1.00 85.38 124 ARG A N 1
ATOM 978 C CA . ARG A 1 124 ? 15.706 23.631 15.181 1.00 85.38 124 ARG A CA 1
ATOM 979 C C . ARG A 1 124 ? 14.972 24.714 15.965 1.00 85.38 124 ARG A C 1
ATOM 981 O O . ARG A 1 124 ? 14.932 25.869 15.550 1.00 85.38 124 ARG A O 1
ATOM 988 N N . VAL A 1 125 ? 14.410 24.342 17.107 1.00 85.94 125 VAL A N 1
ATOM 989 C CA . VAL A 1 125 ? 13.706 25.277 17.987 1.00 85.94 125 VAL A CA 1
ATOM 990 C C . VAL A 1 125 ? 14.728 26.103 18.762 1.00 85.94 125 VAL A C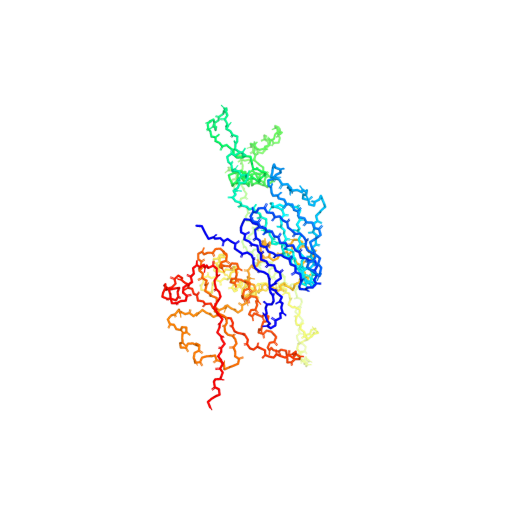 1
ATOM 992 O O . VAL A 1 125 ? 15.563 25.552 19.481 1.00 85.94 125 VAL A O 1
ATOM 995 N N . THR A 1 126 ? 14.669 27.424 18.623 1.00 85.56 126 THR A N 1
ATOM 996 C CA . THR A 1 126 ? 15.594 28.364 19.273 1.00 85.56 126 THR A CA 1
ATOM 997 C C . THR A 1 126 ? 15.115 28.826 20.647 1.00 85.56 126 THR A C 1
ATOM 999 O O . THR A 1 126 ? 15.945 29.193 21.477 1.00 85.56 126 THR A O 1
ATOM 1002 N N . GLU A 1 127 ? 13.812 28.746 20.926 1.00 84.31 127 GLU A N 1
ATOM 1003 C CA . GLU A 1 127 ? 13.183 29.342 22.111 1.00 84.31 127 GLU A CA 1
ATOM 1004 C C . GLU A 1 127 ? 12.128 28.422 22.753 1.00 84.31 127 GLU A C 1
ATOM 1006 O O . GLU A 1 127 ? 11.573 27.528 22.114 1.00 84.31 127 GLU A O 1
ATOM 1011 N N . GLY A 1 128 ? 11.850 28.632 24.043 1.00 84.56 128 GLY A N 1
ATOM 1012 C CA . GLY A 1 128 ? 10.830 27.891 24.791 1.00 84.56 128 GLY A CA 1
ATOM 1013 C C . GLY A 1 128 ? 11.271 26.517 25.337 1.00 84.56 128 GLY A C 1
ATOM 1014 O O . GLY A 1 128 ? 12.452 26.164 25.300 1.00 84.56 128 GLY A O 1
ATOM 1015 N N . PRO A 1 129 ? 10.323 25.702 25.846 1.00 80.44 129 PRO A N 1
ATOM 1016 C CA . PRO A 1 129 ? 10.597 24.441 26.557 1.00 80.44 129 PRO A CA 1
ATOM 1017 C C . PRO A 1 129 ? 11.149 23.318 25.661 1.00 80.44 129 PRO A C 1
ATOM 1019 O O . PRO A 1 129 ? 11.472 22.223 26.127 1.00 80.44 129 PRO A O 1
ATOM 1022 N N . HIS A 1 130 ? 11.223 23.552 24.352 1.00 76.56 130 HIS A N 1
ATOM 1023 C CA . HIS A 1 130 ? 11.760 22.615 23.369 1.00 76.56 130 HIS A CA 1
ATOM 1024 C C . HIS A 1 130 ? 13.020 23.143 22.676 1.00 76.56 130 HIS A C 1
ATOM 1026 O O . HIS A 1 130 ? 13.443 22.568 21.674 1.00 76.56 130 HIS A O 1
ATOM 1032 N N . ARG A 1 131 ? 13.647 24.195 23.224 1.00 86.19 131 ARG A N 1
ATOM 1033 C CA . ARG A 1 131 ? 14.908 24.754 22.727 1.00 86.19 131 ARG A CA 1
ATOM 1034 C C . ARG A 1 131 ? 15.965 23.665 22.517 1.00 86.19 131 ARG A C 1
ATOM 1036 O O . ARG A 1 131 ? 16.179 22.801 23.364 1.00 86.19 131 ARG A O 1
ATOM 1043 N N . GLY A 1 132 ? 16.621 23.713 21.363 1.00 82.81 132 GLY A N 1
ATOM 1044 C CA . GLY A 1 132 ? 17.668 22.776 20.957 1.00 82.81 132 GLY A CA 1
ATOM 1045 C C . GLY A 1 132 ? 17.163 21.511 20.258 1.00 82.81 132 GLY A C 1
ATOM 1046 O O . GLY A 1 132 ? 17.961 20.858 19.579 1.00 82.81 132 GLY A O 1
ATOM 1047 N N . LYS A 1 133 ? 15.862 21.192 20.347 1.00 84.50 133 LYS A N 1
ATOM 1048 C CA . LYS A 1 133 ? 15.257 20.053 19.642 1.00 84.50 133 LYS A CA 1
ATOM 1049 C C . LYS A 1 133 ? 15.026 20.379 18.164 1.00 84.50 133 LYS A C 1
ATOM 1051 O O . LYS A 1 133 ? 14.712 21.513 17.806 1.00 84.50 133 LYS A O 1
ATOM 1056 N N . LEU A 1 134 ? 15.182 19.365 17.317 1.00 83.62 134 LEU A N 1
ATOM 1057 C CA . LEU A 1 134 ? 14.797 19.399 15.906 1.00 83.62 134 LEU A CA 1
ATOM 1058 C C . LEU A 1 134 ? 13.324 18.995 15.806 1.00 83.62 134 LEU A C 1
ATOM 1060 O O . LEU A 1 134 ? 12.976 17.853 16.107 1.00 83.62 134 LEU A O 1
ATOM 1064 N N . LEU A 1 135 ? 12.468 19.945 15.440 1.00 80.50 135 LEU A N 1
ATOM 1065 C CA . LEU A 1 135 ? 11.070 19.692 15.119 1.00 80.50 135 LEU A CA 1
ATOM 1066 C C . LEU A 1 135 ? 10.936 19.518 13.619 1.00 80.50 135 LEU A C 1
ATOM 1068 O O . LEU A 1 135 ? 11.405 20.344 12.850 1.00 80.50 135 LEU A O 1
ATOM 1072 N N . ILE A 1 136 ? 10.285 18.444 13.219 1.00 79.94 136 ILE A N 1
ATOM 1073 C CA . ILE A 1 136 ? 10.033 18.151 11.815 1.00 79.94 136 ILE A CA 1
ATOM 1074 C C . ILE A 1 136 ? 8.807 18.936 11.416 1.00 79.94 136 ILE A C 1
ATOM 1076 O O . ILE A 1 136 ? 7.790 18.866 12.114 1.00 79.94 136 ILE A O 1
ATOM 1080 N N . ASP A 1 137 ? 8.894 19.630 10.297 1.00 71.81 137 ASP A N 1
ATOM 1081 C CA . ASP A 1 137 ? 7.729 20.192 9.655 1.00 71.81 137 ASP A CA 1
ATOM 1082 C C . ASP A 1 137 ? 6.927 19.034 9.047 1.00 71.81 137 ASP A C 1
ATOM 1084 O O . ASP A 1 137 ? 7.344 18.377 8.094 1.00 71.81 137 ASP A O 1
ATOM 1088 N N . GLN A 1 138 ? 5.828 18.673 9.705 1.00 73.69 138 GLN A N 1
ATOM 1089 C CA . GLN A 1 138 ? 4.910 17.638 9.246 1.00 73.69 138 GLN A CA 1
ATOM 1090 C C . GLN A 1 138 ? 3.517 18.243 9.183 1.00 73.69 138 GLN A C 1
ATOM 1092 O O . GLN A 1 138 ? 2.996 18.704 10.196 1.00 73.69 138 GLN A O 1
ATOM 1097 N N . GLU A 1 139 ? 2.878 18.157 8.017 1.00 71.88 139 GLU A N 1
ATOM 1098 C CA . GLU A 1 139 ? 1.476 18.562 7.841 1.00 71.88 139 GLU A CA 1
ATOM 1099 C C . GLU A 1 139 ? 0.517 17.709 8.690 1.00 71.88 139 GLU A C 1
ATOM 1101 O O . GLU A 1 139 ? -0.580 18.134 9.056 1.00 71.88 139 GLU A O 1
ATOM 1106 N N . VAL A 1 140 ? 0.927 16.480 9.019 1.00 77.56 140 VAL A N 1
ATOM 1107 C CA . VAL A 1 140 ? 0.111 15.525 9.770 1.00 77.56 140 VAL A CA 1
ATOM 1108 C C . VAL A 1 140 ? 0.373 15.678 11.271 1.00 77.56 140 VAL A C 1
ATOM 1110 O O . VAL A 1 140 ? 1.528 15.619 11.697 1.00 77.56 140 VAL A O 1
ATOM 1113 N N . PRO A 1 141 ? -0.672 15.774 12.118 1.00 79.62 141 PRO A N 1
ATOM 1114 C CA . PRO A 1 141 ? -0.480 15.921 13.551 1.00 79.62 141 PRO A CA 1
ATOM 1115 C C . PRO A 1 141 ? 0.219 14.693 14.142 1.00 79.62 141 PRO A C 1
ATOM 1117 O O . PRO A 1 141 ? -0.142 13.532 13.880 1.00 79.62 141 PRO A O 1
ATOM 1120 N N . THR A 1 142 ? 1.197 14.956 15.002 1.00 81.12 142 THR A N 1
ATOM 1121 C CA . THR A 1 142 ? 1.914 13.924 15.756 1.00 81.12 142 THR A CA 1
ATOM 1122 C C . THR A 1 142 ? 0.964 13.156 16.678 1.00 81.12 142 THR A C 1
ATOM 1124 O O . THR A 1 142 ? -0.131 13.619 17.007 1.00 81.12 142 THR A O 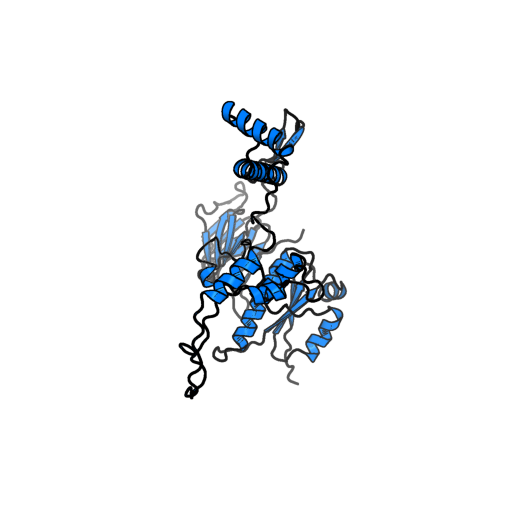1
ATOM 1127 N N . LEU A 1 143 ? 1.375 11.966 17.126 1.00 82.81 143 LEU A N 1
ATOM 1128 C CA . LEU A 1 143 ? 0.576 11.163 18.060 1.00 82.81 143 LEU A CA 1
ATOM 1129 C C . LEU A 1 143 ? 0.248 11.944 19.343 1.00 82.81 143 LEU A C 1
ATOM 1131 O O . LEU A 1 143 ? -0.893 11.928 19.794 1.00 82.81 143 LEU A O 1
ATOM 1135 N N . GLN A 1 144 ? 1.224 12.681 19.880 1.00 83.94 144 GLN A N 1
ATOM 1136 C CA . GLN A 1 144 ? 1.041 13.510 21.073 1.00 83.94 144 GLN A CA 1
ATOM 1137 C C . GLN A 1 144 ? 0.028 14.638 20.838 1.00 83.94 144 GLN A C 1
ATOM 1139 O O . GLN A 1 144 ? -0.839 14.874 21.676 1.00 83.94 144 GLN A O 1
ATOM 1144 N N . GLN A 1 145 ? 0.095 15.313 19.686 1.00 86.00 145 GLN A N 1
ATOM 1145 C CA . GLN A 1 145 ? -0.883 16.342 19.318 1.00 86.00 145 GLN A CA 1
ATOM 1146 C C . GLN A 1 145 ? -2.286 15.750 19.139 1.00 86.00 145 GLN A C 1
ATOM 1148 O O . GLN A 1 145 ? -3.260 16.342 19.598 1.00 86.00 145 GLN A O 1
ATOM 1153 N N . ARG A 1 146 ? -2.403 14.563 18.528 1.00 87.19 146 ARG A N 1
ATOM 1154 C CA . ARG A 1 146 ? -3.685 13.852 18.405 1.00 87.19 146 ARG A CA 1
ATOM 1155 C C . ARG A 1 146 ? -4.263 13.479 19.763 1.00 87.19 146 ARG A C 1
ATOM 1157 O O . ARG A 1 146 ? -5.448 13.694 19.979 1.00 87.19 146 ARG A O 1
ATOM 1164 N N . GLN A 1 147 ? -3.439 12.975 20.677 1.00 90.88 147 GLN A N 1
ATOM 1165 C CA . GLN A 1 147 ? -3.878 12.628 22.025 1.00 90.88 147 GLN A CA 1
ATOM 1166 C C . GLN A 1 147 ? -4.381 13.859 22.787 1.00 90.88 147 GLN A C 1
ATOM 1168 O O . GLN A 1 147 ? -5.492 13.826 23.307 1.00 90.88 147 GLN A O 1
ATOM 1173 N N . LYS A 1 148 ? -3.645 14.977 22.746 1.00 89.81 148 LYS A N 1
ATOM 1174 C CA . LYS A 1 148 ? -4.101 16.248 23.335 1.00 89.81 148 LYS A CA 1
ATOM 1175 C C . LYS A 1 148 ? -5.416 16.742 22.731 1.00 89.81 148 LYS A C 1
ATOM 1177 O O . LYS A 1 148 ? -6.267 17.253 23.449 1.00 89.81 148 LYS A O 1
ATOM 1182 N N . ARG A 1 149 ? -5.606 16.584 21.417 1.00 89.38 149 ARG A N 1
ATOM 1183 C CA . ARG A 1 149 ? -6.861 16.958 20.750 1.00 89.38 149 ARG A CA 1
ATOM 1184 C C . ARG A 1 149 ? -8.031 16.107 21.239 1.00 89.38 149 ARG A C 1
ATOM 1186 O O . ARG A 1 149 ? -9.082 16.653 21.543 1.00 89.38 149 ARG A O 1
ATOM 1193 N N . ILE A 1 150 ? -7.828 14.796 21.375 1.00 89.75 150 ILE A N 1
ATOM 1194 C CA . ILE A 1 150 ? -8.833 13.878 21.929 1.00 89.75 150 ILE A CA 1
ATOM 1195 C C . ILE A 1 150 ? -9.166 14.256 23.377 1.00 89.75 150 ILE A C 1
ATOM 1197 O O . ILE A 1 150 ? -10.337 14.265 23.750 1.00 89.75 150 ILE A O 1
ATOM 1201 N N . GLU A 1 151 ? -8.162 14.599 24.186 1.00 90.62 151 GLU A N 1
ATOM 1202 C CA . GLU A 1 151 ? -8.365 15.062 25.562 1.00 90.62 151 GLU A CA 1
ATOM 1203 C C . GLU A 1 151 ? -9.211 16.341 25.601 1.00 90.62 151 GLU A C 1
ATOM 1205 O O . GLU A 1 151 ? -10.209 16.380 26.319 1.00 90.62 151 GLU A O 1
ATOM 1210 N N . LEU A 1 152 ? -8.891 17.344 24.778 1.00 87.50 152 LEU A N 1
ATOM 1211 C CA . LEU A 1 152 ? -9.676 18.579 24.676 1.00 87.50 152 LEU A CA 1
ATOM 1212 C C . LEU A 1 152 ? -11.112 18.320 24.208 1.00 87.50 152 LEU A C 1
ATOM 1214 O O . LEU A 1 152 ? -12.052 18.762 24.860 1.00 87.50 152 LEU A O 1
ATOM 1218 N N . GLU A 1 153 ? -11.308 17.530 23.152 1.00 87.75 153 GLU A N 1
ATOM 1219 C CA . GLU A 1 153 ? -12.647 17.160 22.674 1.00 87.75 153 GLU A CA 1
ATOM 1220 C C . GLU A 1 153 ? -13.446 16.392 23.738 1.00 87.75 153 GLU A C 1
ATOM 1222 O O . GLU A 1 153 ? -14.664 16.549 23.855 1.00 87.75 153 GLU A O 1
ATOM 1227 N N . SER A 1 154 ? -12.779 15.551 24.533 1.00 82.31 154 SER A N 1
ATOM 1228 C CA . SER A 1 154 ? -13.414 14.829 25.636 1.00 82.31 154 SER A CA 1
ATOM 1229 C C . SER A 1 154 ? -13.821 15.767 26.774 1.00 82.31 154 SER A C 1
ATOM 1231 O O . SER A 1 154 ? -14.911 15.610 27.328 1.00 82.31 154 SER A O 1
ATOM 1233 N N . LEU A 1 155 ? -12.992 16.770 27.080 1.00 80.81 155 LEU A N 1
ATOM 1234 C CA . LEU A 1 155 ? -13.294 17.815 28.053 1.00 80.81 155 LEU A CA 1
ATOM 1235 C C . LEU A 1 155 ? -14.472 18.664 27.578 1.00 80.81 155 LEU A C 1
ATOM 1237 O O . LEU A 1 155 ? -15.420 18.826 28.333 1.00 80.81 155 LEU A O 1
ATOM 1241 N N . GLU A 1 156 ? -14.492 19.098 26.318 1.00 81.94 156 GLU A N 1
ATOM 1242 C CA . GLU A 1 156 ? -15.608 19.859 25.745 1.00 81.94 156 GLU A CA 1
ATOM 1243 C C . GLU A 1 156 ? -16.922 19.070 25.763 1.00 81.94 156 GLU A C 1
ATOM 1245 O O . GLU A 1 156 ? -17.966 19.597 26.152 1.00 81.94 156 GLU A O 1
ATOM 1250 N N . LYS A 1 157 ? -16.894 17.785 25.382 1.00 84.81 157 LYS A N 1
ATOM 1251 C CA . LYS A 1 157 ? -18.071 16.903 25.476 1.00 84.81 157 LYS A CA 1
ATOM 1252 C C . LYS A 1 157 ? -18.539 16.763 26.920 1.00 84.81 157 LYS A C 1
ATOM 1254 O O . LYS A 1 157 ? -19.741 16.832 27.185 1.00 84.81 157 LYS A O 1
ATOM 1259 N N . ARG A 1 158 ? -17.602 16.606 27.858 1.00 77.44 158 ARG A N 1
ATOM 1260 C CA . ARG A 1 158 ? -17.910 16.528 29.285 1.00 77.44 158 ARG A CA 1
ATOM 1261 C C . ARG A 1 158 ? -18.542 17.828 29.776 1.00 77.44 158 ARG A C 1
ATOM 1263 O O . ARG A 1 158 ? -19.611 17.745 30.368 1.00 77.44 158 ARG A O 1
ATOM 1270 N N . SER A 1 159 ? -17.966 18.987 29.467 1.00 75.06 159 SER A N 1
ATOM 1271 C CA . SER A 1 159 ? -18.481 20.301 29.868 1.00 75.06 159 SER A CA 1
ATOM 1272 C C . SER A 1 159 ? -19.842 20.620 29.239 1.00 75.06 159 SER A C 1
ATOM 1274 O O . SER A 1 159 ? -20.667 21.242 29.895 1.00 75.06 159 SER A O 1
ATOM 1276 N N . LYS A 1 160 ? -20.148 20.125 28.028 1.00 79.19 160 LYS A N 1
ATOM 1277 C CA . LYS A 1 160 ? -21.505 20.207 27.446 1.00 79.19 160 LYS A CA 1
ATOM 1278 C C . LYS A 1 160 ? -22.526 19.345 28.192 1.00 79.19 160 LYS A C 1
ATOM 1280 O O . LYS A 1 160 ? -23.660 19.766 28.376 1.00 79.19 160 LYS A O 1
ATOM 1285 N N . SER A 1 161 ? -22.141 18.135 28.603 1.00 77.94 161 SER A N 1
ATOM 1286 C CA . SER A 1 161 ? -23.049 17.194 29.285 1.00 77.94 161 SER A CA 1
ATOM 1287 C C . SER A 1 161 ? -23.232 17.474 30.781 1.00 77.94 161 SER A C 1
ATOM 1289 O O . SER A 1 161 ? -24.289 17.199 31.341 1.00 77.94 161 SER A O 1
ATOM 1291 N N . LYS A 1 162 ? -22.184 17.981 31.436 1.00 78.44 162 LYS A N 1
ATOM 1292 C CA . LYS A 1 162 ? -22.097 18.265 32.870 1.00 78.44 162 LYS A CA 1
ATOM 1293 C C . LYS A 1 162 ? -21.241 19.525 33.054 1.00 78.44 162 LYS A C 1
ATOM 1295 O O . LYS A 1 162 ? -20.045 19.397 33.342 1.00 78.44 162 LYS A O 1
ATOM 1300 N N . PRO A 1 163 ? -21.811 20.721 32.818 1.00 77.00 163 PRO A N 1
ATOM 1301 C CA . PRO A 1 163 ? -21.077 21.971 32.962 1.00 77.00 163 PRO A CA 1
ATOM 1302 C C . PRO A 1 163 ? -20.653 22.143 34.417 1.00 77.00 163 PRO A C 1
ATOM 1304 O O . PRO A 1 163 ? -21.484 22.057 35.318 1.00 77.00 163 PRO A O 1
ATOM 1307 N N . ARG A 1 164 ? -19.357 22.368 34.639 1.00 79.00 164 ARG A N 1
ATOM 1308 C CA . ARG A 1 164 ? -18.829 22.694 35.965 1.00 79.00 164 ARG A CA 1
ATOM 1309 C C . ARG A 1 164 ? -18.718 24.192 36.136 1.00 79.00 164 ARG A C 1
ATOM 1311 O O . ARG A 1 164 ? -18.469 24.904 35.166 1.00 79.00 164 ARG A O 1
ATOM 1318 N N . SER A 1 165 ? -18.792 24.668 37.372 1.00 81.31 165 SER A N 1
ATOM 1319 C CA . SER A 1 165 ? -18.635 26.097 37.680 1.00 81.31 165 SER A CA 1
ATOM 1320 C C . SER A 1 165 ? -17.324 26.701 37.143 1.00 81.31 165 SER A C 1
ATOM 1322 O O . SER A 1 165 ? -17.281 27.866 36.759 1.00 81.31 165 SER A O 1
ATOM 1324 N N . LYS A 1 166 ? -16.252 25.905 37.041 1.00 81.12 166 LYS A N 1
ATOM 1325 C CA . LYS A 1 166 ? -14.958 26.331 36.471 1.00 81.12 166 LYS A CA 1
ATOM 1326 C C . LYS A 1 166 ? -14.971 26.521 34.949 1.00 81.12 166 LYS A C 1
ATOM 1328 O O . LYS A 1 166 ? -14.141 27.267 34.444 1.00 81.12 166 LYS A O 1
ATOM 1333 N N . ASP A 1 167 ? -15.897 25.869 34.250 1.00 76.56 167 ASP A N 1
ATOM 1334 C CA . ASP A 1 167 ? -15.949 25.816 32.785 1.00 76.56 167 ASP A CA 1
ATOM 1335 C C . ASP A 1 167 ? -16.917 26.876 32.200 1.00 76.56 167 ASP A C 1
ATOM 1337 O O . ASP A 1 167 ? -17.053 26.992 30.984 1.00 76.56 167 ASP A O 1
ATOM 1341 N N . VAL A 1 168 ? -17.604 27.650 33.054 1.00 80.62 168 VAL A N 1
ATOM 1342 C CA . VAL A 1 168 ? -18.602 28.663 32.668 1.00 80.62 168 VAL A CA 1
ATOM 1343 C C . VAL A 1 168 ? -18.009 30.069 32.782 1.00 80.62 168 VAL A C 1
ATOM 1345 O O . VAL A 1 168 ? -17.551 30.468 33.850 1.00 80.62 168 VAL A O 1
ATOM 1348 N N . ALA A 1 169 ? -18.055 30.836 31.689 1.00 81.00 169 ALA A N 1
ATOM 1349 C CA . ALA A 1 169 ? -17.514 32.199 31.638 1.00 81.00 169 ALA A CA 1
ATOM 1350 C C . ALA A 1 169 ? -18.444 33.263 32.252 1.00 81.00 169 ALA A C 1
ATOM 1352 O O . ALA A 1 169 ? -17.969 34.295 32.707 1.00 81.00 169 ALA A O 1
ATOM 1353 N N . HIS A 1 170 ? -19.761 33.034 32.257 1.00 87.25 170 HIS A N 1
ATOM 1354 C CA . HIS A 1 170 ? -20.731 34.012 32.752 1.00 87.25 170 HIS A CA 1
ATOM 1355 C C . HIS A 1 170 ? -20.861 33.937 34.280 1.00 87.25 170 HIS A C 1
ATOM 1357 O O . HIS A 1 170 ? -21.312 32.922 34.813 1.00 87.25 170 HIS A O 1
ATOM 1363 N N . ASP A 1 171 ? -20.548 35.028 34.981 1.00 86.44 171 ASP A N 1
ATOM 1364 C CA . ASP A 1 171 ? -20.405 35.039 36.445 1.00 86.44 171 ASP A CA 1
ATOM 1365 C C . ASP A 1 171 ? -21.680 34.648 37.204 1.00 86.44 171 ASP A C 1
ATOM 1367 O O . ASP A 1 171 ? -21.629 33.825 38.116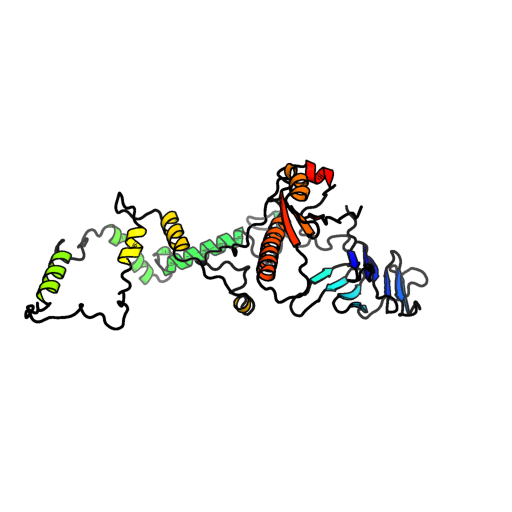 1.00 86.44 171 ASP A O 1
ATOM 1371 N N . GLN A 1 172 ? -22.847 35.149 36.786 1.00 86.31 172 GLN A N 1
ATOM 1372 C CA . GLN A 1 172 ? -24.130 34.774 37.402 1.00 86.31 172 GLN A CA 1
ATOM 1373 C C . GLN A 1 172 ? -24.443 33.273 37.261 1.00 86.31 172 GLN A C 1
ATOM 1375 O O . GLN A 1 172 ? -24.828 32.616 38.227 1.00 86.31 172 GLN A O 1
ATOM 1380 N N . ILE A 1 173 ? -24.227 32.699 36.072 1.00 82.12 173 ILE A N 1
ATOM 1381 C CA . ILE A 1 173 ? -24.468 31.272 35.805 1.00 82.12 173 ILE A CA 1
ATOM 1382 C C . ILE A 1 173 ? -23.453 30.417 36.569 1.00 82.12 173 ILE A C 1
ATOM 1384 O O . ILE A 1 173 ? -23.809 29.402 37.163 1.00 82.12 173 ILE A O 1
ATOM 1388 N N . LYS A 1 174 ? -22.195 30.857 36.617 1.00 87.00 174 LYS A N 1
ATOM 1389 C CA . LYS A 1 174 ? -21.127 30.233 37.397 1.00 87.00 174 LYS A CA 1
ATOM 1390 C C . LYS A 1 174 ? -21.458 30.191 38.886 1.00 87.00 174 LYS A C 1
ATOM 1392 O O . LYS A 1 174 ? -21.265 29.151 39.513 1.00 87.00 174 LYS A O 1
ATOM 1397 N N . GLN A 1 175 ? -22.004 31.273 39.440 1.00 87.31 175 GLN A N 1
ATOM 1398 C CA . GLN A 1 175 ? -22.430 31.324 40.836 1.00 87.31 175 GLN A CA 1
ATOM 1399 C C . GLN A 1 175 ? -23.572 30.334 41.106 1.00 87.31 175 GLN A C 1
ATOM 1401 O O . GLN A 1 175 ? -23.500 29.573 42.072 1.00 87.31 175 GLN A O 1
ATOM 1406 N N . ILE A 1 176 ? -24.564 30.252 40.214 1.00 84.19 176 ILE A N 1
ATOM 1407 C CA . ILE A 1 176 ? -25.669 29.283 40.308 1.00 84.19 176 ILE A CA 1
ATOM 1408 C C . ILE A 1 176 ? -25.141 27.843 40.250 1.00 84.19 176 ILE A C 1
ATOM 1410 O O . ILE A 1 176 ? -25.432 27.052 41.143 1.00 84.19 176 ILE A O 1
ATOM 1414 N N . VAL A 1 177 ? -24.307 27.508 39.260 1.00 84.38 177 VAL A N 1
ATOM 1415 C CA . VAL A 1 177 ? -23.730 26.160 39.105 1.00 84.38 177 VAL A CA 1
ATOM 1416 C C . VAL A 1 177 ? -22.857 25.795 40.305 1.00 84.38 177 VAL A C 1
ATOM 1418 O O . VAL A 1 177 ? -22.994 24.701 40.836 1.00 84.38 177 VAL A O 1
ATOM 1421 N N . SER A 1 178 ? -22.026 26.717 40.801 1.00 86.75 178 SER A N 1
ATOM 1422 C CA . SER A 1 178 ? -21.201 26.473 41.995 1.00 86.75 178 SER A CA 1
ATOM 1423 C C . SER A 1 178 ? -22.040 26.241 43.255 1.00 86.75 178 SER A C 1
ATOM 1425 O O . SER A 1 178 ? -21.690 25.425 44.105 1.00 86.75 178 SER A O 1
ATOM 1427 N N . THR A 1 179 ? -23.186 26.918 43.360 1.00 84.19 179 THR A N 1
ATOM 1428 C CA . THR A 1 179 ? -24.125 26.754 44.472 1.00 84.19 179 THR A CA 1
ATOM 1429 C C . THR A 1 179 ? -24.840 25.407 44.385 1.00 84.19 179 THR A C 1
ATOM 1431 O O . THR A 1 179 ? -25.046 24.761 45.406 1.00 84.19 179 THR A O 1
ATOM 1434 N N . LEU A 1 180 ? -25.186 24.954 43.177 1.00 80.25 180 LEU A N 1
ATOM 1435 C CA . LEU A 1 180 ? -25.763 23.629 42.946 1.00 80.25 180 LEU A CA 1
ATOM 1436 C C . LEU A 1 180 ? -24.748 22.513 43.227 1.00 80.25 180 LEU A C 1
ATOM 1438 O O . LEU A 1 180 ? -25.100 21.556 43.904 1.00 80.25 180 LEU A O 1
ATOM 1442 N N . GLU A 1 181 ? -23.495 22.654 42.782 1.00 81.38 181 GLU A N 1
ATOM 1443 C CA . GLU A 1 181 ? -22.414 21.694 43.061 1.00 81.38 181 GLU A CA 1
ATOM 1444 C C . GLU A 1 181 ? -22.166 21.540 44.568 1.00 81.38 181 GLU A C 1
ATOM 1446 O O . GLU A 1 181 ? -22.026 20.429 45.056 1.00 81.38 181 GLU A O 1
ATOM 1451 N N . THR A 1 182 ? -22.155 22.644 45.319 1.00 80.19 182 THR A N 1
ATOM 1452 C CA . THR A 1 182 ? -21.829 22.627 46.756 1.00 80.19 182 THR A CA 1
ATOM 1453 C C . THR A 1 182 ? -23.009 22.276 47.663 1.00 80.19 182 THR A C 1
ATOM 1455 O O . THR A 1 182 ? -22.810 21.640 48.694 1.00 80.19 182 THR A O 1
ATOM 1458 N N . LYS A 1 183 ? -24.242 22.679 47.318 1.00 74.56 183 LYS A N 1
ATOM 1459 C CA . LYS A 1 183 ? -25.424 22.448 48.171 1.00 74.56 183 LYS A CA 1
ATOM 1460 C C . LYS A 1 183 ? -26.114 21.105 47.934 1.00 74.56 183 LYS A C 1
ATOM 1462 O O . LYS A 1 183 ? -26.776 20.630 48.852 1.00 74.56 183 LYS A O 1
ATOM 1467 N N . PHE A 1 184 ? -25.979 20.486 46.756 1.00 65.56 184 PHE A N 1
ATOM 1468 C CA . PHE A 1 184 ? -26.579 19.164 46.514 1.00 65.56 184 PHE A CA 1
ATOM 1469 C C . PHE A 1 184 ? -25.825 18.022 47.198 1.00 65.56 184 PHE A C 1
ATOM 1471 O O . PHE A 1 184 ? -26.464 17.039 47.566 1.00 65.56 184 PHE A O 1
ATOM 1478 N N . ASP A 1 185 ? -24.520 18.164 47.445 1.00 64.19 185 ASP A N 1
ATOM 1479 C CA . ASP A 1 185 ? -23.734 17.148 48.162 1.00 64.19 185 ASP A CA 1
ATOM 1480 C C . ASP A 1 185 ? -24.219 16.942 49.614 1.00 64.19 185 ASP A C 1
ATOM 1482 O O . ASP A 1 185 ? -24.062 15.856 50.166 1.00 64.19 185 ASP A O 1
ATOM 1486 N N . GLY A 1 186 ? -24.862 17.952 50.217 1.00 59.62 186 GLY A N 1
ATOM 1487 C CA . GLY A 1 186 ? -25.488 17.873 51.545 1.00 59.62 186 GLY A CA 1
ATOM 1488 C C . GLY A 1 186 ? -27.004 17.630 51.541 1.00 59.62 186 GLY A C 1
ATOM 1489 O O . GLY A 1 186 ? -27.627 17.660 52.602 1.00 59.62 186 GLY A O 1
ATOM 1490 N N . TYR A 1 187 ? -27.634 17.437 50.376 1.00 60.44 187 TYR A N 1
ATOM 1491 C CA . TYR A 1 187 ? -29.090 17.309 50.269 1.00 60.44 187 TYR A CA 1
ATOM 1492 C C . TYR A 1 187 ? -29.540 15.848 50.444 1.00 60.44 187 TYR A C 1
ATOM 1494 O O . TYR A 1 187 ? -29.762 15.121 49.477 1.00 60.44 187 TYR A O 1
ATOM 1502 N N . GLU A 1 188 ? -29.720 15.413 51.695 1.00 58.28 188 GLU A N 1
ATOM 1503 C CA . GLU A 1 188 ? -30.319 14.104 52.032 1.00 58.28 188 GLU A CA 1
ATOM 1504 C C . GLU A 1 188 ? -31.865 14.094 51.951 1.00 58.28 188 GLU A C 1
ATOM 1506 O O . GLU A 1 188 ? -32.495 13.041 52.042 1.00 58.28 188 GLU A O 1
ATOM 1511 N N . GLY A 1 189 ? -32.493 15.259 51.747 1.00 57.28 189 GLY A N 1
ATOM 1512 C CA . GLY A 1 189 ? -33.903 15.514 52.076 1.00 57.28 189 GLY A CA 1
ATOM 1513 C C . GLY A 1 189 ? -34.986 14.867 51.206 1.00 57.28 189 GLY A C 1
ATOM 1514 O O . GLY A 1 189 ? -36.145 14.909 51.598 1.00 57.28 189 GLY A O 1
ATOM 1515 N N . CYS A 1 190 ? -34.661 14.248 50.067 1.00 54.06 190 CYS A N 1
ATOM 1516 C CA . CYS A 1 190 ? -35.669 13.631 49.192 1.00 54.06 190 CYS A CA 1
ATOM 1517 C C . CYS A 1 190 ? -35.175 12.338 48.527 1.00 54.06 190 CYS A C 1
ATOM 1519 O O . CYS A 1 190 ? -35.336 12.154 47.320 1.00 54.06 190 CYS A O 1
ATOM 1521 N N . ARG A 1 191 ? -34.627 11.383 49.289 1.00 51.03 191 ARG A N 1
ATOM 1522 C CA . ARG A 1 191 ? -34.660 9.972 48.853 1.00 51.03 191 ARG A CA 1
ATOM 1523 C C . ARG A 1 191 ? -36.082 9.425 49.001 1.00 51.03 191 ARG A C 1
ATOM 1525 O O . ARG A 1 191 ? -36.342 8.523 49.786 1.00 51.03 191 ARG A O 1
ATOM 1532 N N . VAL A 1 192 ? -37.011 9.996 48.247 1.00 50.41 192 VAL A N 1
ATOM 1533 C CA . VAL A 1 192 ? -38.349 9.440 48.087 1.00 50.41 192 VAL A CA 1
ATOM 1534 C C . VAL A 1 192 ? -38.212 8.409 46.976 1.00 50.41 192 VAL A C 1
ATOM 1536 O O . VAL A 1 192 ? -37.913 8.752 45.831 1.00 50.41 192 VAL A O 1
ATOM 1539 N N . THR A 1 193 ? -38.352 7.124 47.302 1.00 52.22 193 THR A N 1
ATOM 1540 C CA . THR A 1 193 ? -38.652 6.119 46.277 1.00 52.22 193 THR A CA 1
ATOM 1541 C C . THR A 1 193 ? -39.815 6.655 45.442 1.00 52.22 193 THR A C 1
ATOM 1543 O O . THR A 1 193 ? -40.783 7.115 46.037 1.00 52.22 193 THR A O 1
ATOM 1546 N N . PRO A 1 194 ? -39.778 6.619 44.099 1.00 53.75 194 PRO A N 1
ATOM 1547 C CA . PRO A 1 194 ? -40.793 7.250 43.243 1.00 53.75 194 PRO A CA 1
ATOM 1548 C C . PRO A 1 194 ? -42.194 6.617 43.352 1.00 53.75 194 PRO A C 1
ATOM 1550 O O . PRO A 1 194 ? -43.069 6.896 42.540 1.00 53.75 194 PRO A O 1
ATOM 1553 N N . ALA A 1 195 ? -42.412 5.761 44.345 1.00 51.31 195 ALA A N 1
ATOM 1554 C CA . ALA A 1 195 ? -43.683 5.172 44.679 1.00 51.31 195 ALA A CA 1
ATOM 1555 C C . ALA A 1 195 ? -44.019 5.492 46.145 1.00 51.31 195 ALA A C 1
ATOM 1557 O O . ALA A 1 195 ? -43.156 5.310 47.008 1.00 51.31 195 ALA A O 1
ATOM 1558 N N . PRO A 1 196 ? -45.260 5.922 46.436 1.00 53.56 196 PRO A N 1
ATOM 1559 C CA . PRO A 1 196 ? -45.698 6.232 47.796 1.00 53.56 196 PRO A CA 1
ATOM 1560 C C . PRO A 1 196 ? -45.711 5.006 48.724 1.00 53.56 196 PRO A C 1
ATOM 1562 O O . PRO A 1 196 ? -45.709 5.187 49.930 1.00 53.56 196 PRO A O 1
ATOM 1565 N N . ASP A 1 197 ? -45.643 3.785 48.176 1.00 58.78 197 ASP A N 1
ATOM 1566 C CA . ASP A 1 197 ? -45.433 2.530 48.905 1.00 58.78 197 ASP A CA 1
ATOM 1567 C C . ASP A 1 197 ? -44.599 1.555 48.054 1.00 58.78 197 ASP A C 1
ATOM 1569 O O . ASP A 1 197 ? -44.741 1.503 46.826 1.00 58.78 197 ASP A O 1
ATOM 1573 N N . GLY A 1 198 ? -43.802 0.696 48.700 1.00 61.62 198 GLY A N 1
ATOM 1574 C CA . GLY A 1 198 ? -43.003 -0.356 48.047 1.00 61.62 198 GLY A CA 1
ATOM 1575 C C . GLY A 1 198 ? -43.802 -1.369 47.206 1.00 61.62 198 GLY A C 1
ATOM 1576 O O . GLY A 1 198 ? -43.220 -2.033 46.350 1.00 61.62 198 GLY A O 1
ATOM 1577 N N . ASN A 1 199 ? -45.131 -1.427 47.365 1.00 68.25 199 ASN A N 1
ATOM 1578 C CA . ASN A 1 199 ? -46.005 -2.435 46.742 1.00 68.25 199 ASN A CA 1
ATOM 1579 C C . ASN A 1 199 ? -46.857 -1.893 45.574 1.00 68.25 199 ASN A C 1
ATOM 1581 O O . ASN A 1 199 ? -47.845 -2.509 45.173 1.00 68.25 199 ASN A O 1
ATOM 1585 N N . TRP A 1 200 ? -46.508 -0.738 44.999 1.00 69.12 200 TRP A N 1
ATOM 1586 C CA . TRP A 1 200 ? -47.269 -0.126 43.894 1.00 69.12 200 TRP A CA 1
ATOM 1587 C C . TRP A 1 200 ? -47.432 -1.047 42.673 1.00 69.12 200 TRP A C 1
ATOM 1589 O O . TRP A 1 200 ? -48.454 -1.008 41.990 1.00 69.12 200 TRP A O 1
ATOM 1599 N N . ARG A 1 201 ? -46.437 -1.903 42.420 1.00 66.62 201 ARG A N 1
ATOM 1600 C CA . ARG A 1 201 ? -46.423 -2.833 41.287 1.00 66.62 201 ARG A CA 1
ATOM 1601 C C . ARG A 1 201 ? -47.492 -3.915 41.422 1.00 66.62 201 ARG A C 1
ATOM 1603 O O . ARG A 1 201 ? -48.163 -4.237 40.449 1.00 66.62 201 ARG A O 1
ATOM 1610 N N . GLU A 1 202 ? -47.674 -4.424 42.637 1.00 74.75 202 GLU A N 1
ATOM 1611 C CA . GLU A 1 202 ? -48.702 -5.417 42.959 1.00 74.75 202 GLU A CA 1
ATOM 1612 C C . GLU A 1 202 ? -50.101 -4.794 42.910 1.00 74.75 202 GLU A C 1
ATOM 1614 O O . GLU A 1 202 ? -51.019 -5.386 42.346 1.00 74.75 202 GLU A O 1
ATOM 1619 N N . LYS A 1 203 ? -50.254 -3.558 43.411 1.00 78.00 203 LYS A N 1
ATOM 1620 C CA . LYS A 1 203 ? -51.525 -2.816 43.356 1.00 78.00 203 LYS A CA 1
ATOM 1621 C C . LYS A 1 203 ? -51.962 -2.527 41.912 1.00 78.00 203 LYS A C 1
ATOM 1623 O O . LYS A 1 203 ? -53.111 -2.790 41.567 1.00 78.00 203 LYS A O 1
ATOM 1628 N N . ALA A 1 204 ? -51.052 -2.056 41.055 1.00 76.00 204 ALA A N 1
ATOM 1629 C CA . ALA A 1 204 ? -51.349 -1.772 39.646 1.00 76.00 204 ALA A CA 1
ATOM 1630 C C . ALA A 1 204 ? -51.718 -3.040 38.854 1.00 76.00 204 ALA A C 1
ATOM 1632 O O . ALA A 1 204 ? -52.649 -3.024 38.045 1.00 76.00 204 ALA A O 1
ATOM 1633 N N . TYR A 1 205 ? -51.025 -4.150 39.127 1.00 76.06 205 TYR A N 1
ATOM 1634 C CA . TYR A 1 205 ? -51.313 -5.447 38.516 1.00 76.06 205 TYR A CA 1
ATOM 1635 C C . TYR A 1 205 ? -52.703 -5.971 38.908 1.00 76.06 205 TYR A C 1
ATOM 1637 O O . TYR A 1 205 ? -53.492 -6.346 38.043 1.00 76.06 205 TYR A O 1
ATOM 1645 N N . LEU A 1 206 ? -53.045 -5.925 40.200 1.00 78.25 206 LEU A N 1
ATOM 1646 C CA . LEU A 1 206 ? -54.359 -6.354 40.692 1.00 78.25 206 LEU A CA 1
ATOM 1647 C C . LEU A 1 206 ? -55.504 -5.476 40.178 1.00 78.25 206 LEU A C 1
ATOM 1649 O O . LEU A 1 206 ? -56.598 -5.982 39.938 1.00 78.25 206 LEU A O 1
ATOM 1653 N N . GLN A 1 207 ? -55.267 -4.178 40.000 1.00 80.56 207 GLN A N 1
ATOM 1654 C CA . GLN A 1 207 ? -56.269 -3.266 39.458 1.00 80.56 207 GLN A CA 1
ATOM 1655 C C . GLN A 1 207 ? -56.524 -3.523 37.969 1.00 80.56 207 GLN A C 1
ATOM 1657 O O . GLN A 1 207 ? -57.675 -3.646 37.565 1.00 80.56 207 GLN A O 1
ATOM 1662 N N . SER A 1 208 ? -55.463 -3.741 37.188 1.00 76.88 208 SER A N 1
ATOM 1663 C CA . SER A 1 208 ? -55.584 -4.067 35.761 1.00 76.88 208 SER A CA 1
ATOM 1664 C C . SER A 1 208 ? -56.337 -5.383 35.536 1.00 76.88 208 SER A C 1
ATOM 1666 O O . SER A 1 208 ? -57.159 -5.482 34.634 1.00 76.88 208 SER A O 1
ATOM 1668 N N . LEU A 1 209 ? -56.117 -6.389 36.392 1.00 72.62 209 LEU A N 1
ATOM 1669 C CA . LEU A 1 209 ? -56.847 -7.661 36.319 1.00 72.62 209 LEU A CA 1
ATOM 1670 C C . LEU A 1 209 ? -58.333 -7.534 36.672 1.00 72.62 209 LEU A C 1
ATOM 1672 O O . LEU A 1 209 ? -59.139 -8.314 36.175 1.00 72.62 209 LEU A O 1
ATOM 1676 N N . ARG A 1 210 ? -58.707 -6.568 37.518 1.00 74.31 210 ARG A N 1
ATOM 1677 C CA . ARG A 1 210 ? -60.110 -6.308 37.876 1.00 74.31 210 ARG A CA 1
ATOM 1678 C C . ARG A 1 210 ? -60.879 -5.559 36.792 1.00 74.31 210 ARG A C 1
ATOM 1680 O O . ARG A 1 210 ? -62.101 -5.648 36.764 1.00 74.31 210 ARG A O 1
ATOM 1687 N N . GLU A 1 211 ? -60.183 -4.826 35.930 1.00 74.81 211 GLU A N 1
ATOM 1688 C CA . GLU A 1 211 ? -60.787 -4.050 34.841 1.00 74.81 211 GLU A CA 1
ATOM 1689 C C . GLU A 1 211 ? -61.058 -4.896 33.586 1.00 74.81 211 GLU A C 1
ATOM 1691 O O . GLU A 1 211 ? -61.795 -4.460 32.704 1.00 74.81 211 GLU A O 1
ATOM 1696 N N . ILE A 1 212 ? -60.518 -6.119 33.508 1.00 66.81 212 ILE A N 1
ATOM 1697 C CA . ILE A 1 212 ? -60.794 -7.047 32.406 1.00 66.81 212 ILE A CA 1
ATOM 1698 C C . ILE A 1 212 ? -62.113 -7.787 32.697 1.00 66.81 212 ILE A C 1
ATOM 1700 O O . ILE A 1 212 ? -62.168 -8.580 33.641 1.00 66.81 212 ILE A O 1
ATOM 1704 N N . PRO A 1 213 ? -63.181 -7.582 31.901 1.00 57.41 213 PRO A N 1
ATOM 1705 C CA . PRO A 1 213 ? -64.430 -8.310 32.081 1.00 57.41 213 PRO A CA 1
ATOM 1706 C C . PRO A 1 213 ? -64.224 -9.793 31.757 1.00 57.41 213 PRO A C 1
ATOM 1708 O O . PRO A 1 213 ? -63.865 -10.161 30.637 1.00 57.41 213 PRO A O 1
ATOM 1711 N N . ILE A 1 214 ? -64.457 -10.655 32.747 1.00 57.72 214 ILE A N 1
ATOM 1712 C CA . ILE A 1 214 ? -64.392 -12.107 32.577 1.00 57.72 214 ILE A CA 1
ATOM 1713 C C . ILE A 1 214 ? -65.688 -12.550 31.897 1.00 57.72 214 ILE A C 1
ATOM 1715 O O . ILE A 1 214 ? -66.753 -12.551 32.516 1.00 57.72 214 ILE A O 1
ATOM 1719 N N . LEU A 1 215 ? -65.602 -12.904 30.616 1.00 57.59 215 LEU A N 1
ATOM 1720 C CA . LEU A 1 215 ? -66.726 -13.481 29.884 1.00 57.59 215 LEU A CA 1
ATOM 1721 C C . LEU A 1 215 ? -66.912 -14.944 30.329 1.00 57.59 215 LEU A C 1
ATOM 1723 O O . LEU A 1 215 ? -65.958 -15.722 30.245 1.00 57.59 215 LEU A O 1
ATOM 1727 N N . PRO A 1 216 ? -68.096 -15.340 30.828 1.00 56.34 216 PRO A N 1
ATOM 1728 C CA . PRO A 1 216 ? -68.337 -16.721 31.223 1.00 56.34 216 PRO A CA 1
ATOM 1729 C C . PRO A 1 216 ? -68.430 -17.618 29.983 1.00 56.34 216 PRO A C 1
ATOM 1731 O O . PRO A 1 216 ? -69.127 -17.291 29.023 1.00 56.34 216 PRO A O 1
ATOM 1734 N N . ALA A 1 217 ? -67.740 -18.761 30.019 1.00 59.03 217 ALA A N 1
ATOM 1735 C CA . ALA A 1 217 ? -67.778 -19.741 28.939 1.00 59.03 217 ALA A CA 1
ATOM 1736 C C . ALA A 1 217 ? -69.192 -20.326 28.820 1.00 59.03 217 ALA A C 1
ATOM 1738 O O . ALA A 1 217 ? -69.724 -20.914 29.762 1.00 59.03 217 ALA A O 1
ATOM 1739 N N . THR A 1 218 ? -69.805 -20.159 27.652 1.00 58.78 218 THR A N 1
ATOM 1740 C CA . THR A 1 218 ? -71.221 -20.491 27.412 1.00 58.78 218 THR A CA 1
ATOM 1741 C C . THR A 1 218 ? -71.458 -21.966 27.074 1.00 58.78 218 THR A C 1
ATOM 1743 O O . THR A 1 218 ? -72.587 -22.361 26.803 1.00 58.78 218 THR A O 1
ATOM 1746 N N . GLY A 1 219 ? -70.415 -22.804 27.116 1.00 55.94 219 GLY A N 1
ATOM 1747 C CA . GLY A 1 219 ? -70.515 -24.261 26.961 1.00 55.94 219 GLY A CA 1
ATOM 1748 C C . GLY A 1 219 ? -70.761 -24.763 25.532 1.00 55.94 219 GLY A C 1
ATOM 1749 O O . GLY A 1 219 ? -70.789 -25.972 25.326 1.00 55.94 219 GLY A O 1
ATOM 1750 N N . TYR A 1 220 ? -70.885 -23.867 24.547 1.00 54.16 220 TYR A N 1
ATOM 1751 C CA . TYR A 1 220 ? -71.108 -24.200 23.129 1.00 54.16 220 TYR A CA 1
ATOM 1752 C C . TYR A 1 220 ? -69.917 -23.862 22.219 1.00 54.16 220 TYR A C 1
ATOM 1754 O O . TYR A 1 220 ? -70.051 -23.806 20.998 1.00 54.16 220 TYR A O 1
ATOM 1762 N N . GLU A 1 221 ? -68.740 -23.625 22.793 1.00 57.50 221 GLU A N 1
ATOM 1763 C CA . GLU A 1 221 ? -67.551 -23.272 22.021 1.00 57.50 221 GLU A CA 1
ATOM 1764 C C . GLU A 1 221 ? -66.948 -24.527 21.375 1.00 57.50 221 GLU A C 1
ATOM 1766 O O . GLU A 1 221 ? -66.280 -25.328 22.027 1.00 57.50 221 GLU A O 1
ATOM 1771 N N . VAL A 1 222 ? -67.205 -24.712 20.077 1.00 52.12 222 VAL A N 1
ATOM 1772 C CA . VAL A 1 222 ? -66.600 -25.771 19.258 1.00 52.12 222 VAL A CA 1
ATOM 1773 C C . VAL A 1 222 ? -65.633 -25.126 18.263 1.00 52.12 222 VAL A C 1
ATOM 1775 O O . VAL A 1 222 ? -66.056 -24.460 17.320 1.00 52.12 222 VAL A O 1
ATOM 1778 N N . GLY A 1 223 ? -64.329 -25.318 18.480 1.00 51.41 223 GLY A N 1
ATOM 1779 C CA . GLY A 1 223 ? -63.252 -24.835 17.604 1.00 51.41 223 GLY A CA 1
ATOM 1780 C C . GLY A 1 223 ? -61.945 -24.550 18.355 1.00 51.41 223 GLY A C 1
ATOM 1781 O O . GLY A 1 223 ? -61.953 -24.315 19.560 1.00 51.41 223 GLY A O 1
ATOM 1782 N N . GLN A 1 224 ? -60.804 -24.581 17.655 1.00 57.19 224 GLN A N 1
ATOM 1783 C CA . GLN A 1 224 ? -59.537 -24.080 18.205 1.00 57.19 224 GLN A CA 1
ATOM 1784 C C . GLN A 1 224 ? -59.609 -22.558 18.405 1.00 57.19 224 GLN A C 1
ATOM 1786 O O . GLN A 1 224 ? -60.124 -21.834 17.554 1.00 57.19 224 GLN A O 1
ATOM 1791 N N . ILE A 1 225 ? -59.062 -22.098 19.533 1.00 49.94 225 ILE A N 1
ATOM 1792 C CA . ILE A 1 225 ? -59.013 -20.697 19.980 1.00 49.94 225 ILE A CA 1
ATOM 1793 C C . ILE A 1 225 ? -58.490 -19.794 18.839 1.00 49.94 225 ILE A C 1
ATOM 1795 O O . ILE A 1 225 ? -57.455 -20.117 18.245 1.00 49.94 225 ILE A O 1
ATOM 1799 N N . PRO A 1 226 ? -59.168 -18.677 18.504 1.00 45.75 226 PRO A N 1
ATOM 1800 C CA . PRO A 1 226 ? -58.886 -17.942 17.279 1.00 45.75 226 PRO A CA 1
ATOM 1801 C C . PRO A 1 226 ? -57.520 -17.252 17.325 1.00 45.75 226 PRO A C 1
ATOM 1803 O O . PRO A 1 226 ? -57.252 -16.391 18.160 1.00 45.75 226 PRO A O 1
ATOM 1806 N N . THR A 1 227 ? -56.666 -17.609 16.367 1.00 44.84 227 THR A N 1
ATOM 1807 C CA . THR A 1 227 ? -55.449 -16.878 16.003 1.00 44.84 227 THR A CA 1
ATOM 1808 C C . THR A 1 227 ? -55.766 -15.970 14.814 1.00 44.84 227 THR A C 1
ATOM 1810 O O . THR A 1 227 ? -56.224 -16.430 13.770 1.00 44.84 227 THR A O 1
ATOM 1813 N N . LEU A 1 228 ? -55.540 -14.661 14.950 1.00 38.88 228 LEU A N 1
ATOM 1814 C CA . LEU A 1 228 ? -55.663 -13.719 13.833 1.00 38.88 228 LEU A CA 1
ATOM 1815 C C . LEU A 1 228 ? -54.493 -13.927 12.855 1.00 38.88 228 LEU A C 1
ATOM 1817 O O . LEU A 1 228 ? -53.343 -13.676 13.201 1.00 38.88 228 LEU A O 1
ATOM 1821 N N . LEU A 1 229 ? -54.805 -14.376 11.633 1.00 41.25 229 LEU A N 1
ATOM 1822 C CA . LEU A 1 229 ? -53.903 -14.441 10.469 1.00 41.25 229 LEU A CA 1
ATOM 1823 C C . LEU A 1 229 ? -52.606 -15.260 10.640 1.00 41.25 229 LEU A C 1
ATOM 1825 O O . LEU A 1 229 ? -51.531 -14.839 10.223 1.00 41.25 229 LEU A O 1
ATOM 1829 N N . GLY A 1 230 ? -52.700 -16.475 11.187 1.00 45.94 230 GLY A N 1
ATOM 1830 C CA . GLY A 1 230 ? -51.690 -17.527 10.966 1.00 45.94 230 GLY A CA 1
ATOM 1831 C C . GLY A 1 230 ? -50.295 -17.308 11.572 1.00 45.94 230 GLY A C 1
ATOM 1832 O O . GLY A 1 230 ? -49.452 -18.195 11.477 1.00 45.94 230 GLY A O 1
ATOM 1833 N N . SER A 1 231 ? -50.043 -16.191 12.249 1.00 41.66 231 SER A N 1
ATOM 1834 C CA . SER A 1 231 ? -48.862 -16.002 13.089 1.00 41.66 231 SER A CA 1
ATOM 1835 C C . SER A 1 231 ? -49.152 -14.974 14.174 1.00 41.66 231 SER A C 1
ATOM 1837 O O . SER A 1 231 ? -49.613 -13.873 13.884 1.00 41.66 231 SER A O 1
ATOM 1839 N N . VAL A 1 232 ? -48.868 -15.346 15.424 1.00 40.25 232 VAL A N 1
ATOM 1840 C CA . VAL A 1 232 ? -48.974 -14.469 16.594 1.00 40.25 232 VAL A CA 1
ATOM 1841 C C . VAL A 1 232 ? -48.132 -13.218 16.342 1.00 40.25 232 VAL A C 1
ATOM 1843 O O . VAL A 1 232 ? -46.923 -13.324 16.138 1.00 40.25 232 VAL A O 1
ATOM 1846 N N . VAL A 1 233 ? -48.755 -12.036 16.381 1.00 39.59 233 VAL A N 1
ATOM 1847 C CA . VAL A 1 233 ? -48.023 -10.775 16.537 1.00 39.59 233 VAL A CA 1
ATOM 1848 C C . VAL A 1 233 ? -47.336 -10.859 17.891 1.00 39.59 233 VAL A C 1
ATOM 1850 O O . VAL A 1 233 ? -47.954 -10.628 18.930 1.00 39.59 233 VAL A O 1
ATOM 1853 N N . GLN A 1 234 ? -46.065 -11.253 17.891 1.00 43.69 234 GLN A N 1
ATOM 1854 C CA . GLN A 1 234 ? -45.237 -11.080 19.065 1.00 43.69 234 GLN A CA 1
ATOM 1855 C C . GLN A 1 234 ? -45.162 -9.572 19.295 1.00 43.69 234 GLN A C 1
ATOM 1857 O O . GLN A 1 234 ? -44.575 -8.835 18.499 1.00 43.69 234 GLN A O 1
ATOM 1862 N N . ALA A 1 235 ? -45.753 -9.096 20.395 1.00 43.66 235 ALA A N 1
ATOM 1863 C CA . ALA A 1 235 ? -45.176 -7.935 21.051 1.00 43.66 235 ALA A CA 1
ATOM 1864 C C . ALA A 1 235 ? -43.674 -8.224 21.128 1.00 43.66 235 ALA A C 1
ATOM 1866 O O . ALA A 1 235 ? -43.316 -9.354 21.459 1.00 43.66 235 ALA A O 1
ATOM 1867 N N . ASN A 1 236 ? -42.813 -7.279 20.741 1.00 48.09 236 ASN A N 1
ATOM 1868 C CA . ASN A 1 236 ? -41.364 -7.427 20.888 1.00 48.09 236 ASN A CA 1
ATOM 1869 C C . ASN A 1 236 ? -41.048 -7.504 22.387 1.00 48.09 236 ASN A C 1
ATOM 1871 O O . ASN A 1 236 ? -40.607 -6.543 23.017 1.00 48.09 236 ASN A O 1
ATOM 1875 N N . ASP A 1 237 ? -41.348 -8.651 22.975 1.00 50.78 237 ASP A N 1
ATOM 1876 C CA . ASP A 1 237 ? -41.173 -8.954 24.364 1.00 50.78 237 ASP A CA 1
ATOM 1877 C C . ASP A 1 237 ? -39.736 -9.436 24.461 1.00 50.78 237 ASP A C 1
ATOM 1879 O O . ASP A 1 237 ? -39.416 -10.624 24.493 1.00 50.78 237 ASP A O 1
ATOM 1883 N N . ALA A 1 238 ? -38.825 -8.459 24.453 1.00 56.44 238 ALA A N 1
ATOM 1884 C CA . ALA A 1 238 ? -37.397 -8.690 24.625 1.00 56.44 238 ALA A CA 1
ATOM 1885 C C . ALA A 1 238 ? -37.097 -9.438 25.938 1.00 56.44 238 ALA A C 1
ATOM 1887 O O . ALA A 1 238 ? -35.972 -9.866 26.158 1.00 56.44 238 ALA A O 1
ATOM 1888 N N . SER A 1 239 ? -38.090 -9.620 26.812 1.00 62.66 239 SER A N 1
ATOM 1889 C CA . SER A 1 239 ? -38.069 -10.422 28.029 1.00 62.66 239 SER A CA 1
ATOM 1890 C C . SER A 1 239 ? -37.431 -11.803 27.861 1.00 62.66 239 SER A C 1
ATOM 1892 O O . SER A 1 239 ? -36.634 -12.188 28.717 1.00 62.66 239 SER A O 1
ATOM 1894 N N . GLU A 1 240 ? -37.707 -12.548 26.786 1.00 63.59 240 GLU A N 1
ATOM 1895 C CA . GLU A 1 240 ? -37.051 -13.849 26.557 1.00 63.59 240 GLU A CA 1
ATOM 1896 C C . GLU A 1 240 ? -35.581 -13.697 26.159 1.00 63.59 240 GLU A C 1
ATOM 1898 O O . GLU A 1 240 ? -34.709 -14.354 26.732 1.00 63.59 240 GLU A O 1
ATOM 1903 N N . SER A 1 241 ? -35.279 -12.774 25.247 1.00 62.56 241 SER A N 1
ATOM 1904 C CA . SER A 1 241 ? -33.916 -12.470 24.797 1.00 62.56 241 SER A CA 1
ATOM 1905 C C . SER A 1 241 ? -33.042 -11.952 25.949 1.00 62.56 241 SER A C 1
ATOM 1907 O O . SER A 1 241 ? -31.878 -12.320 26.087 1.00 62.56 241 SER A O 1
ATOM 1909 N N . LEU A 1 242 ? -33.614 -11.144 26.846 1.00 67.88 242 LEU A N 1
ATOM 1910 C CA . LEU A 1 242 ? -32.943 -10.576 28.017 1.00 67.88 242 LEU A CA 1
ATOM 1911 C C . LEU A 1 242 ? -32.751 -11.600 29.145 1.00 67.88 242 LEU A C 1
ATOM 1913 O O . LEU A 1 242 ? -31.790 -11.480 29.907 1.00 67.88 242 LEU A O 1
ATOM 1917 N N . LYS A 1 243 ? -33.616 -12.620 29.260 1.00 72.12 243 LYS A N 1
ATOM 1918 C CA . LYS A 1 243 ? -33.416 -13.742 30.198 1.00 72.12 243 LYS A CA 1
ATOM 1919 C C . LYS A 1 243 ? -32.165 -14.553 29.842 1.00 72.12 243 LYS A C 1
ATOM 1921 O O . LYS A 1 243 ? -31.423 -14.916 30.748 1.00 72.12 243 LYS A O 1
ATOM 1926 N N . ARG A 1 244 ? -31.870 -14.742 28.549 1.00 71.38 244 ARG A N 1
ATOM 1927 C CA . ARG A 1 244 ? -30.669 -15.462 28.062 1.00 71.38 244 ARG A CA 1
ATOM 1928 C C . ARG A 1 244 ? -29.352 -14.758 28.412 1.00 71.38 244 ARG A C 1
ATOM 1930 O O . ARG A 1 244 ? -28.330 -15.402 28.639 1.00 71.38 244 ARG A O 1
ATOM 1937 N N . LEU A 1 245 ? -29.384 -13.428 28.508 1.00 73.31 245 LEU A N 1
ATOM 1938 C CA . LEU A 1 245 ? -28.230 -12.591 28.865 1.00 73.31 245 LEU A CA 1
ATOM 1939 C C . LEU A 1 245 ? -27.941 -12.556 30.378 1.00 73.31 245 LEU A C 1
ATOM 1941 O O . LEU A 1 245 ? -26.975 -11.922 30.818 1.00 73.31 245 LEU A O 1
ATOM 1945 N N . LYS A 1 246 ? -28.756 -13.240 31.186 1.00 79.31 246 LYS A N 1
ATOM 1946 C CA . LYS A 1 246 ? -28.540 -13.439 32.621 1.00 79.31 246 LYS A CA 1
ATOM 1947 C C . LYS A 1 246 ? -28.016 -14.851 32.887 1.00 79.31 246 LYS A C 1
ATOM 1949 O O . LYS A 1 246 ? -28.221 -15.773 32.104 1.00 79.31 246 LYS A O 1
ATOM 1954 N N . ASN A 1 247 ? -27.296 -15.015 33.991 1.00 76.19 247 ASN A N 1
ATOM 1955 C CA . ASN A 1 247 ? -26.876 -16.332 34.460 1.00 76.19 247 ASN A CA 1
ATOM 1956 C C . ASN A 1 247 ? -28.067 -17.061 35.088 1.00 76.19 247 ASN A C 1
ATOM 1958 O O . ASN A 1 247 ? -28.687 -16.526 36.006 1.00 76.19 247 ASN A O 1
ATOM 1962 N N . GLU A 1 248 ? -28.343 -18.284 34.636 1.00 74.38 248 GLU A N 1
ATOM 1963 C CA . GLU A 1 248 ? -29.466 -19.109 35.112 1.00 74.38 248 GLU A CA 1
ATOM 1964 C C . GLU A 1 248 ? -29.358 -19.443 36.605 1.00 74.38 248 GLU A C 1
ATOM 1966 O O . GLU A 1 248 ? -30.365 -19.497 37.302 1.00 74.38 248 GLU A O 1
ATOM 1971 N N . SER A 1 249 ? -28.133 -19.584 37.117 1.00 70.81 249 SER A N 1
ATOM 1972 C CA . SER A 1 249 ? -27.875 -19.933 38.516 1.00 70.81 249 SER A CA 1
ATOM 1973 C C . SER A 1 249 ? -28.117 -18.790 39.505 1.00 70.81 249 SER A C 1
ATOM 1975 O O . SER A 1 249 ? -28.529 -19.037 40.631 1.00 70.81 249 SER A O 1
ATOM 1977 N N . ASN A 1 250 ? -27.866 -17.540 39.100 1.00 75.44 250 ASN A N 1
ATOM 1978 C CA . ASN A 1 250 ? -27.820 -16.397 40.022 1.00 75.44 250 ASN A CA 1
ATOM 1979 C C . ASN A 1 250 ? -28.758 -15.243 39.635 1.00 75.44 250 ASN A C 1
ATOM 1981 O O . ASN A 1 250 ? -28.801 -14.236 40.341 1.00 75.44 250 ASN A O 1
ATOM 1985 N N . GLY A 1 251 ? -29.430 -15.305 38.480 1.00 73.69 251 GLY A N 1
ATOM 1986 C CA . GLY A 1 251 ? -30.316 -14.248 37.968 1.00 73.69 251 GLY A CA 1
ATOM 1987 C C . GLY A 1 251 ? -29.634 -12.903 37.663 1.00 73.69 251 GLY A C 1
ATOM 1988 O O . GLY A 1 251 ? -30.286 -11.964 37.200 1.00 73.69 251 GLY A O 1
ATOM 1989 N N . LYS A 1 252 ? -28.322 -12.785 37.907 1.00 81.19 252 LYS A N 1
ATOM 1990 C CA . LYS A 1 252 ? -27.509 -11.602 37.608 1.00 81.19 252 LYS A CA 1
ATOM 1991 C C . LYS A 1 252 ? -27.164 -11.550 36.123 1.00 81.19 252 LYS A C 1
ATOM 1993 O O . LYS A 1 252 ? -26.963 -12.582 35.484 1.00 81.19 252 LYS A O 1
ATOM 1998 N N . TRP A 1 253 ? -27.067 -10.335 35.591 1.00 76.12 253 TRP A N 1
ATOM 1999 C CA . TRP A 1 253 ? -26.567 -10.092 34.240 1.00 76.12 253 TRP A CA 1
ATOM 2000 C C . TRP A 1 253 ? -25.159 -10.660 34.072 1.00 76.12 253 TRP A C 1
ATOM 2002 O O . TRP A 1 253 ? -24.332 -10.557 34.982 1.00 76.12 253 TRP A O 1
ATOM 2012 N N . ARG A 1 254 ? -24.898 -11.255 32.907 1.00 78.19 254 ARG A N 1
ATOM 2013 C CA . ARG A 1 254 ? -23.556 -11.688 32.513 1.00 78.19 254 ARG A CA 1
ATOM 2014 C C . ARG A 1 254 ? -22.619 -10.481 32.386 1.00 78.19 254 ARG A C 1
ATOM 2016 O O . ARG A 1 254 ? -23.060 -9.336 32.276 1.00 78.19 254 ARG A O 1
ATOM 2023 N N . GLY A 1 255 ? -21.309 -10.725 32.409 1.00 81.06 255 GLY A N 1
ATOM 2024 C CA . GLY A 1 255 ? -20.325 -9.663 32.177 1.00 81.06 255 GLY A CA 1
ATOM 2025 C C . GLY A 1 255 ? -20.504 -9.042 30.786 1.00 81.06 255 GLY A C 1
ATOM 2026 O O . GLY A 1 255 ? -20.925 -9.730 29.856 1.00 81.06 255 GLY A O 1
ATOM 2027 N N . SER A 1 256 ? -20.171 -7.756 30.606 1.00 72.25 256 SER A N 1
ATOM 2028 C CA . SER A 1 256 ? -20.453 -7.069 29.330 1.00 72.25 256 SER A CA 1
ATOM 2029 C C . SER A 1 256 ? -19.804 -7.768 28.129 1.00 72.25 256 SER A C 1
ATOM 2031 O O . SER A 1 256 ? -20.431 -7.901 27.084 1.00 72.25 256 SER A O 1
ATOM 2033 N N . VAL A 1 257 ? -18.594 -8.310 28.295 1.00 75.12 257 VAL A N 1
ATOM 2034 C CA . VAL A 1 257 ? -17.882 -9.059 27.248 1.00 75.12 257 VAL A CA 1
ATOM 2035 C C . VAL A 1 257 ? -18.668 -10.295 26.793 1.00 75.12 257 VAL A C 1
ATOM 2037 O O . VAL A 1 257 ? -18.743 -10.575 25.598 1.00 75.12 257 VAL A O 1
ATOM 2040 N N . GLU A 1 258 ? -19.290 -11.014 27.726 1.00 77.12 258 GLU A N 1
ATOM 2041 C CA . GLU A 1 258 ? -20.097 -12.203 27.431 1.00 77.12 258 GLU A CA 1
ATOM 2042 C C . GLU A 1 258 ? -21.420 -11.832 26.762 1.00 77.12 258 GLU A C 1
ATOM 2044 O O . GLU A 1 258 ? -21.801 -12.461 25.777 1.00 77.12 258 GLU A O 1
ATOM 2049 N N . ILE A 1 259 ? -22.073 -10.768 27.242 1.00 78.88 259 ILE A N 1
ATOM 2050 C CA . ILE A 1 259 ? -23.300 -10.228 26.642 1.00 78.88 259 ILE A CA 1
ATOM 2051 C C . ILE A 1 259 ? -23.044 -9.830 25.184 1.00 78.88 259 ILE A C 1
ATOM 2053 O O . ILE A 1 259 ? -23.770 -10.254 24.288 1.00 78.88 259 ILE A O 1
ATOM 2057 N N . HIS A 1 260 ? -21.976 -9.073 24.922 1.00 71.50 260 HIS A N 1
ATOM 2058 C CA . HIS A 1 260 ? -21.607 -8.665 23.565 1.00 71.50 260 HIS A CA 1
ATOM 2059 C C . HIS A 1 260 ? -21.283 -9.862 22.663 1.00 71.50 260 HIS A C 1
ATOM 2061 O O . HIS A 1 260 ? -21.645 -9.853 21.487 1.00 71.50 260 HIS A O 1
ATOM 2067 N N . ARG A 1 261 ? -20.637 -10.905 23.200 1.00 75.75 261 ARG A N 1
ATOM 2068 C CA . ARG A 1 261 ? -20.339 -12.134 22.456 1.00 75.75 261 ARG A CA 1
ATOM 2069 C C . ARG A 1 261 ? -21.608 -12.905 22.081 1.00 75.75 261 ARG A C 1
ATOM 2071 O O . ARG A 1 261 ? -21.694 -13.370 20.950 1.00 75.75 261 ARG A O 1
ATOM 2078 N N . MET A 1 262 ? -22.577 -13.013 22.990 1.00 75.56 262 MET A N 1
ATOM 2079 C CA . MET A 1 262 ? -23.858 -13.681 22.725 1.00 75.56 262 MET A CA 1
ATOM 2080 C C . MET A 1 262 ? -24.698 -12.914 21.700 1.00 75.56 262 MET A C 1
ATOM 2082 O O . MET A 1 262 ? -25.159 -13.503 20.727 1.00 75.56 262 MET A O 1
ATOM 2086 N N . ILE A 1 263 ? -24.801 -11.588 21.837 1.00 76.81 263 ILE A N 1
ATOM 2087 C CA . ILE A 1 263 ? -25.518 -10.739 20.870 1.00 76.81 263 ILE A CA 1
ATOM 2088 C C . ILE A 1 263 ? -24.888 -10.845 19.473 1.00 76.81 263 ILE A C 1
ATOM 2090 O O . ILE A 1 263 ? -25.603 -10.907 18.477 1.00 76.81 263 ILE A O 1
ATOM 2094 N N . ALA A 1 264 ? -23.555 -10.903 19.394 1.00 70.19 264 ALA A N 1
ATOM 2095 C CA . ALA A 1 264 ? -22.823 -11.078 18.141 1.00 70.19 264 ALA A CA 1
ATOM 2096 C C . ALA A 1 264 ? -23.026 -12.456 17.485 1.00 70.19 264 ALA A C 1
ATOM 2098 O O . ALA A 1 264 ? -22.887 -12.564 16.268 1.00 70.19 264 ALA A O 1
ATOM 2099 N N . GLN A 1 265 ? -23.309 -13.498 18.274 1.00 73.62 265 GLN A N 1
ATOM 2100 C CA . GLN A 1 265 ? -23.641 -14.833 17.769 1.00 73.62 265 GLN A CA 1
ATOM 2101 C C . GLN A 1 265 ? -25.085 -14.913 17.271 1.00 73.62 265 GLN A C 1
ATOM 2103 O O . GLN A 1 265 ? -25.319 -15.516 16.230 1.00 73.62 265 GLN A O 1
ATOM 2108 N N . GLU A 1 266 ? -26.034 -14.303 17.985 1.00 68.62 266 GLU A N 1
ATOM 2109 C CA . GLU A 1 266 ? -27.447 -14.291 17.583 1.00 68.62 266 GLU A CA 1
ATOM 2110 C C . GLU A 1 266 ? -27.701 -13.372 16.380 1.00 68.62 266 GLU A C 1
ATOM 2112 O O . GLU A 1 266 ? -28.511 -13.697 15.518 1.00 68.62 266 GLU A O 1
ATOM 2117 N N . ASN A 1 267 ? -26.984 -12.248 16.289 1.00 68.38 267 ASN A N 1
ATOM 2118 C CA . ASN A 1 267 ? -27.093 -11.293 15.188 1.00 68.38 267 ASN A CA 1
ATOM 2119 C C . ASN A 1 267 ? -25.748 -11.174 14.458 1.00 68.38 267 ASN A C 1
ATOM 2121 O O . ASN A 1 267 ? -25.018 -10.191 14.655 1.00 68.38 267 ASN A O 1
ATOM 2125 N N . PRO A 1 268 ? -25.377 -12.168 13.628 1.00 69.12 268 PRO A N 1
ATOM 2126 C CA . PRO A 1 268 ? -24.180 -12.062 12.813 1.00 69.12 268 PRO A CA 1
ATOM 2127 C C . PRO A 1 268 ? -24.320 -10.867 11.866 1.00 69.12 268 PRO A C 1
ATOM 2129 O O . PRO A 1 268 ? -25.363 -10.648 11.248 1.00 69.12 268 PRO A O 1
ATOM 2132 N N . GLY A 1 269 ? -23.260 -10.064 11.760 1.00 61.53 269 GLY A N 1
ATOM 2133 C CA . GLY A 1 269 ? -23.252 -8.914 10.863 1.00 61.53 269 GLY A CA 1
ATOM 2134 C C . GLY A 1 269 ? -23.497 -9.364 9.425 1.00 61.53 269 GLY A C 1
ATOM 2135 O O . GLY A 1 269 ? -22.761 -10.206 8.912 1.00 61.53 269 GLY A O 1
ATOM 2136 N N . LEU A 1 270 ? -24.521 -8.801 8.780 1.00 58.25 270 LEU A N 1
ATOM 2137 C CA . LEU A 1 270 ? -24.841 -9.113 7.389 1.00 58.25 270 LEU A CA 1
ATOM 2138 C C . LEU A 1 270 ? -23.622 -8.841 6.484 1.00 58.25 270 LEU A C 1
ATOM 2140 O O . LEU A 1 270 ? -22.979 -7.789 6.622 1.00 58.25 270 LEU A O 1
ATOM 2144 N N . PRO A 1 271 ? -23.292 -9.755 5.552 1.00 51.66 271 PRO A N 1
ATOM 2145 C CA . PRO A 1 271 ? -22.200 -9.550 4.613 1.00 51.66 271 PRO A CA 1
ATOM 2146 C C . PRO A 1 271 ? -22.495 -8.329 3.736 1.00 51.66 271 PRO A C 1
ATOM 2148 O O . PRO A 1 271 ? -23.563 -8.205 3.136 1.00 51.66 271 PRO A O 1
ATOM 2151 N N . ARG A 1 272 ? -21.540 -7.398 3.664 1.00 55.53 272 ARG A N 1
ATOM 2152 C CA . ARG A 1 272 ? -21.658 -6.214 2.805 1.00 55.53 272 ARG A CA 1
ATOM 2153 C C . ARG A 1 272 ? -21.347 -6.615 1.365 1.00 55.53 272 ARG A C 1
ATOM 2155 O O . ARG A 1 272 ? -20.215 -6.976 1.060 1.00 55.53 272 ARG A O 1
ATOM 2162 N N . THR A 1 273 ? -22.336 -6.539 0.483 1.00 51.34 273 THR A N 1
ATOM 2163 C CA . THR A 1 273 ? -22.173 -6.791 -0.957 1.00 51.34 273 THR A CA 1
ATOM 2164 C C . THR A 1 273 ? -21.327 -5.697 -1.620 1.00 51.34 273 THR A C 1
ATOM 2166 O O . THR A 1 273 ? -21.542 -4.510 -1.359 1.00 51.34 273 THR A O 1
ATOM 2169 N N . GLY A 1 274 ? -20.413 -6.076 -2.523 1.00 48.75 274 GLY A N 1
ATOM 2170 C CA . GLY A 1 274 ? -19.393 -5.190 -3.117 1.00 48.75 274 GLY A CA 1
ATOM 2171 C C . GLY A 1 274 ? -19.905 -3.953 -3.875 1.00 48.75 274 GLY A C 1
ATOM 2172 O O . GLY A 1 274 ? -19.161 -2.995 -4.070 1.00 48.75 274 GLY A O 1
ATOM 2173 N N . SER A 1 275 ? -21.186 -3.915 -4.255 1.00 49.78 275 SER A N 1
ATOM 2174 C CA . SER A 1 275 ? -21.786 -2.734 -4.894 1.00 49.78 275 SER A CA 1
ATOM 2175 C C . SER A 1 275 ? -21.950 -1.543 -3.937 1.00 49.78 275 SER A C 1
ATOM 2177 O O . SER A 1 275 ? -21.863 -0.396 -4.368 1.00 49.78 275 SER A O 1
ATOM 2179 N N . LEU A 1 276 ? -22.174 -1.788 -2.640 1.00 48.19 276 LEU A N 1
ATOM 2180 C CA . LEU A 1 276 ? -22.400 -0.734 -1.636 1.00 48.19 276 LEU A CA 1
ATOM 2181 C C . LEU A 1 276 ? -21.089 -0.142 -1.094 1.00 48.19 276 LEU A C 1
ATOM 2183 O O . LEU A 1 276 ? -21.069 0.992 -0.620 1.00 48.19 276 LEU A O 1
ATOM 2187 N N . THR A 1 277 ? -19.986 -0.888 -1.179 1.00 51.47 277 THR A N 1
ATOM 2188 C CA . THR A 1 277 ? -18.682 -0.503 -0.614 1.00 51.47 277 THR A CA 1
ATOM 2189 C C . THR A 1 277 ? -17.887 0.462 -1.496 1.00 51.47 277 THR A C 1
ATOM 2191 O O . THR A 1 277 ? -17.003 1.144 -0.985 1.00 51.47 277 THR A O 1
ATOM 2194 N N . ASN A 1 278 ? -18.209 0.554 -2.794 1.00 46.84 278 ASN A N 1
ATOM 2195 C CA . ASN A 1 278 ? -17.454 1.357 -3.769 1.00 46.84 278 ASN A CA 1
ATOM 2196 C C . ASN A 1 278 ? -18.112 2.703 -4.120 1.00 46.84 278 ASN A C 1
ATOM 2198 O O . ASN A 1 278 ? -17.446 3.579 -4.663 1.00 46.84 278 ASN A O 1
ATOM 2202 N N . ALA A 1 279 ? -19.396 2.895 -3.799 1.00 48.97 279 ALA A N 1
ATOM 2203 C CA . ALA A 1 279 ? -20.129 4.121 -4.130 1.00 48.97 279 ALA A CA 1
ATOM 2204 C C . ALA A 1 279 ? -19.935 5.254 -3.106 1.00 48.97 279 ALA A C 1
ATOM 2206 O O . ALA A 1 279 ? -20.250 6.409 -3.380 1.00 48.97 279 ALA A O 1
ATOM 2207 N N . SER A 1 280 ? -19.431 4.949 -1.908 1.00 44.56 280 SER A N 1
ATOM 2208 C CA . SER A 1 280 ? -19.255 5.947 -0.858 1.00 44.56 280 SER A CA 1
ATOM 2209 C C . SER A 1 280 ? -18.054 5.616 0.011 1.00 44.56 280 SER A C 1
ATOM 2211 O O . SER A 1 280 ? -17.963 4.543 0.610 1.00 44.56 280 SER A O 1
ATOM 2213 N N . GLY A 1 281 ? -17.147 6.589 0.123 1.00 47.97 281 GLY A N 1
ATOM 2214 C CA . GLY A 1 281 ? -15.940 6.479 0.935 1.00 47.97 281 GLY A CA 1
ATOM 2215 C C . GLY A 1 281 ? -16.219 6.143 2.400 1.00 47.97 281 GLY A C 1
ATOM 2216 O O . GLY A 1 281 ? -15.337 5.601 3.043 1.00 47.97 281 GLY A O 1
ATOM 2217 N N . ARG A 1 282 ? -17.439 6.377 2.920 1.00 47.75 282 ARG A N 1
ATOM 2218 C CA . ARG A 1 282 ? -17.849 6.008 4.291 1.00 47.75 282 ARG A CA 1
ATOM 2219 C C . ARG A 1 282 ? -18.085 4.508 4.499 1.00 47.75 282 ARG A C 1
ATOM 2221 O O . ARG A 1 282 ? -18.094 4.067 5.646 1.00 47.75 282 ARG A O 1
ATOM 2228 N N . TYR A 1 283 ? -18.279 3.740 3.429 1.00 46.91 283 TYR A N 1
ATOM 2229 C CA . TYR A 1 283 ? -18.550 2.298 3.478 1.00 46.91 283 TYR A CA 1
ATOM 2230 C C . TYR A 1 283 ? -17.397 1.461 2.918 1.00 46.91 283 TYR A C 1
ATOM 2232 O O . TYR A 1 283 ? -17.571 0.257 2.708 1.00 46.91 283 TYR A O 1
ATOM 2240 N N . SER A 1 284 ? -16.225 2.072 2.704 1.00 51.28 284 SER A N 1
ATOM 2241 C CA . SER A 1 284 ? -15.035 1.342 2.280 1.00 51.28 284 SER A CA 1
ATOM 2242 C C . SER A 1 284 ? -14.701 0.246 3.294 1.00 51.28 284 SER A C 1
ATOM 2244 O O . SER A 1 284 ? -14.847 0.412 4.508 1.00 51.28 284 SER A O 1
ATOM 2246 N N . GLN A 1 285 ? -14.243 -0.899 2.791 1.00 49.94 285 GLN A N 1
ATOM 2247 C CA . GLN A 1 285 ? -13.879 -2.052 3.620 1.00 49.94 285 GLN A CA 1
ATOM 2248 C C . GLN A 1 285 ? -12.710 -1.738 4.577 1.00 49.94 285 GLN A C 1
ATOM 2250 O O . GLN A 1 285 ? -12.513 -2.429 5.576 1.00 49.94 285 GLN A O 1
ATOM 2255 N N . GLU A 1 286 ? -11.960 -0.671 4.286 1.00 45.66 286 GLU A N 1
ATOM 2256 C CA . GLU A 1 286 ? -10.827 -0.185 5.073 1.00 45.66 286 GLU A CA 1
ATOM 2257 C C . GLU A 1 286 ? -11.244 0.680 6.277 1.00 45.66 286 GLU A C 1
ATOM 2259 O O . GLU A 1 286 ? -10.504 0.758 7.261 1.00 45.66 286 GLU A O 1
ATOM 2264 N N . LEU A 1 287 ? -12.431 1.302 6.253 1.00 42.53 287 LEU A N 1
ATOM 2265 C CA . LEU A 1 287 ? -12.925 2.115 7.365 1.00 42.53 287 LEU A CA 1
ATOM 2266 C C . LEU A 1 287 ? -13.698 1.267 8.381 1.00 42.53 287 LEU A C 1
ATOM 2268 O O . LEU A 1 287 ? -14.765 0.712 8.113 1.00 42.53 287 LEU A O 1
ATOM 2272 N N . ARG A 1 288 ? -13.175 1.215 9.611 1.00 45.12 288 ARG A N 1
ATOM 2273 C CA . ARG A 1 288 ? -13.868 0.609 10.756 1.00 45.12 288 ARG A CA 1
ATOM 2274 C C . ARG A 1 288 ? -15.056 1.482 11.166 1.00 45.12 288 ARG A C 1
ATOM 2276 O O . ARG A 1 288 ? -14.864 2.581 11.679 1.00 45.12 288 ARG A O 1
ATOM 2283 N N . VAL A 1 289 ? -16.275 0.974 10.995 1.00 44.34 289 VAL A N 1
ATOM 2284 C CA . VAL A 1 289 ? -17.488 1.593 11.554 1.00 44.34 289 VAL A CA 1
ATOM 2285 C C . VAL A 1 289 ? -17.677 1.089 12.984 1.00 44.34 289 VAL A C 1
ATOM 2287 O O . VAL A 1 289 ? -17.714 -0.119 13.214 1.00 44.34 289 VAL A O 1
ATOM 2290 N N . ALA A 1 290 ? -17.794 2.002 13.949 1.00 38.06 290 ALA A N 1
ATOM 2291 C CA . ALA A 1 290 ? -18.071 1.653 15.340 1.00 38.06 290 ALA A CA 1
ATOM 2292 C C . ALA A 1 290 ? -19.422 0.919 15.451 1.00 38.06 290 ALA A C 1
ATOM 2294 O O . ALA A 1 290 ? -20.436 1.419 14.973 1.00 38.06 290 ALA A O 1
ATOM 2295 N N . GLY A 1 291 ? -19.422 -0.275 16.051 1.00 43.50 291 GLY A N 1
ATOM 2296 C CA . GLY A 1 291 ? -20.619 -1.107 16.244 1.00 43.50 291 GLY A CA 1
ATOM 2297 C C . GLY A 1 291 ? -20.887 -2.143 15.146 1.00 43.50 291 GLY A C 1
ATOM 2298 O O . GLY A 1 291 ? -21.674 -3.057 15.361 1.00 43.50 291 GLY A O 1
ATOM 2299 N N . GLY A 1 292 ? -20.202 -2.070 14.002 1.00 38.19 292 GLY A N 1
ATOM 2300 C CA . GLY A 1 292 ? -20.177 -3.176 13.051 1.00 38.19 292 GLY A CA 1
ATOM 2301 C C . GLY A 1 292 ? -19.118 -4.170 13.495 1.00 38.19 292 GLY A C 1
ATOM 2302 O O . GLY A 1 292 ? -17.937 -3.821 13.500 1.00 38.19 292 GLY A O 1
ATOM 2303 N N . ASN A 1 293 ? -19.513 -5.391 13.860 1.00 37.06 293 ASN A N 1
ATOM 2304 C CA . ASN A 1 293 ? -18.552 -6.477 13.997 1.00 37.06 293 ASN A CA 1
ATOM 2305 C C . ASN A 1 293 ? -17.714 -6.503 12.720 1.00 37.06 293 ASN A C 1
ATOM 2307 O O . ASN A 1 293 ? -18.210 -6.835 11.646 1.00 37.06 293 ASN A O 1
ATOM 2311 N N . SER A 1 294 ? -16.432 -6.153 12.835 1.00 38.28 294 SER A N 1
ATOM 2312 C CA . SER A 1 294 ? -15.447 -6.517 11.833 1.00 38.28 294 SER A CA 1
ATOM 2313 C C . SER A 1 294 ? -15.217 -8.019 11.967 1.00 38.28 294 SER A C 1
ATOM 2315 O O . SER A 1 294 ? -14.121 -8.482 12.290 1.00 38.28 294 SER A O 1
ATOM 2317 N N . THR A 1 295 ? -16.251 -8.817 11.722 1.00 41.97 295 THR A N 1
ATOM 2318 C CA . THR A 1 295 ? -15.994 -10.076 11.064 1.00 41.97 295 THR A CA 1
ATOM 2319 C C . THR A 1 295 ? -15.392 -9.638 9.741 1.00 41.97 295 THR A C 1
ATOM 2321 O O . THR A 1 295 ? -16.099 -9.230 8.819 1.00 41.97 295 THR A O 1
ATOM 2324 N N . LYS A 1 296 ? -14.050 -9.663 9.667 1.00 44.31 296 LYS A N 1
ATOM 2325 C CA . LYS A 1 296 ? -13.382 -10.055 8.426 1.00 44.31 296 LYS A CA 1
ATOM 2326 C C . LYS A 1 296 ? -14.334 -11.063 7.799 1.00 44.31 296 LYS A C 1
ATOM 2328 O O . LYS A 1 296 ? -14.708 -11.993 8.522 1.00 44.31 296 LYS A O 1
ATOM 2333 N N . SER A 1 297 ? -14.814 -10.819 6.575 1.00 44.59 297 SER A N 1
ATOM 2334 C CA . SER A 1 297 ? -15.536 -11.859 5.840 1.00 44.59 297 SER A CA 1
ATOM 2335 C C . SER A 1 297 ? -14.771 -13.131 6.137 1.00 44.59 297 SER A C 1
ATOM 2337 O O . SER A 1 297 ? -13.546 -13.125 5.964 1.00 44.59 297 SER A O 1
ATOM 2339 N N . VAL A 1 298 ? -15.429 -14.103 6.769 1.00 47.12 298 VAL A N 1
ATOM 2340 C CA . VAL A 1 298 ? -14.803 -15.374 7.110 1.00 47.12 298 VAL A CA 1
ATOM 2341 C C . VAL A 1 298 ? -14.598 -16.047 5.761 1.00 47.12 298 VAL A C 1
ATOM 2343 O O . VAL A 1 298 ? -15.372 -16.893 5.345 1.00 47.12 298 VAL A O 1
ATOM 2346 N N . GLY A 1 299 ? -13.607 -15.555 5.016 1.00 51.84 299 GLY A N 1
ATOM 2347 C CA . GLY A 1 299 ? -12.962 -16.303 3.977 1.00 51.84 299 GLY A CA 1
ATOM 2348 C C . GLY A 1 299 ? -12.486 -17.554 4.674 1.00 51.84 299 GLY A C 1
ATOM 2349 O O . GLY A 1 299 ? -12.010 -17.507 5.818 1.00 51.84 299 GLY A O 1
ATOM 2350 N N . GLU A 1 300 ? -12.722 -18.676 4.023 1.00 59.94 300 GLU A N 1
ATOM 2351 C CA . GLU A 1 300 ? -12.185 -19.944 4.459 1.00 59.94 300 GLU A CA 1
ATOM 2352 C C . GLU A 1 300 ? -10.687 -19.730 4.708 1.00 59.94 300 GLU A C 1
ATOM 2354 O O . GLU A 1 300 ? -9.942 -19.348 3.801 1.00 59.94 300 GLU A O 1
ATOM 2359 N N . ARG A 1 301 ? -10.272 -19.816 5.980 1.00 71.69 301 ARG A N 1
ATOM 2360 C CA . ARG A 1 301 ? -8.882 -19.546 6.350 1.00 71.69 301 ARG A CA 1
ATOM 2361 C C . ARG A 1 301 ? -8.003 -20.448 5.502 1.00 71.69 301 ARG A C 1
ATOM 2363 O O . ARG A 1 301 ? -8.254 -21.649 5.429 1.00 71.69 301 ARG A O 1
ATOM 2370 N N . LEU A 1 302 ? -6.953 -19.880 4.915 1.00 78.94 302 LEU A N 1
ATOM 2371 C CA . LEU A 1 302 ? -5.999 -20.664 4.136 1.00 78.94 302 LEU A CA 1
ATOM 2372 C C . LEU A 1 302 ? -5.470 -21.825 4.979 1.00 78.94 302 LEU A C 1
ATOM 2374 O O . LEU A 1 302 ? -5.007 -21.623 6.112 1.00 78.94 302 LEU A O 1
ATOM 2378 N N . ALA A 1 303 ? -5.520 -23.027 4.405 1.00 82.94 303 ALA A N 1
ATOM 2379 C CA . ALA A 1 303 ? -4.979 -24.219 5.031 1.00 82.94 303 ALA A CA 1
ATOM 2380 C C . ALA A 1 303 ? -3.499 -23.981 5.358 1.00 82.94 303 ALA A C 1
ATOM 2382 O O . ALA A 1 303 ? -2.707 -23.607 4.490 1.00 82.94 303 ALA A O 1
ATOM 2383 N N . THR A 1 304 ? -3.148 -24.138 6.634 1.00 86.81 304 THR A N 1
ATOM 2384 C CA . THR A 1 304 ? -1.776 -23.943 7.112 1.00 86.81 304 THR A CA 1
ATOM 2385 C C . THR A 1 304 ? -1.072 -25.282 7.108 1.00 86.81 304 THR A C 1
ATOM 2387 O O . THR A 1 304 ? -1.548 -26.224 7.740 1.00 86.81 304 THR A O 1
ATOM 2390 N N . ILE A 1 305 ? 0.055 -25.369 6.411 1.00 86.31 305 ILE A N 1
ATOM 2391 C CA . ILE A 1 305 ? 0.859 -26.585 6.336 1.00 86.31 305 ILE A CA 1
ATOM 2392 C C . ILE A 1 305 ? 2.206 -26.321 6.983 1.00 86.31 305 ILE A C 1
ATOM 2394 O O . ILE A 1 305 ? 2.912 -25.382 6.614 1.00 86.31 305 ILE A O 1
ATOM 2398 N N . SER A 1 306 ? 2.559 -27.179 7.939 1.00 84.75 306 SER A N 1
ATOM 2399 C CA . SER A 1 306 ? 3.900 -27.189 8.518 1.00 84.75 306 SER A CA 1
ATOM 2400 C C . SER A 1 306 ? 4.914 -27.515 7.430 1.00 84.75 306 SER A C 1
ATOM 2402 O O . SER A 1 306 ? 4.707 -28.443 6.645 1.00 84.75 306 SER A O 1
ATOM 2404 N N . GLY A 1 307 ? 6.039 -26.800 7.401 1.00 80.06 307 GLY A N 1
ATOM 2405 C CA . GLY A 1 307 ? 7.050 -26.994 6.361 1.00 80.06 307 GLY A CA 1
ATOM 2406 C C . GLY A 1 307 ? 7.586 -28.429 6.270 1.00 80.06 307 GLY A C 1
ATOM 2407 O O . GLY A 1 307 ? 7.922 -28.892 5.183 1.00 80.06 307 GLY A O 1
ATOM 2408 N N . SER A 1 308 ? 7.578 -29.165 7.386 1.00 80.88 308 SER A N 1
ATOM 2409 C CA . SER A 1 308 ? 7.949 -30.587 7.453 1.00 80.88 308 SER A CA 1
ATOM 2410 C C . SER A 1 308 ? 6.969 -31.519 6.724 1.00 80.88 308 SER A C 1
ATOM 2412 O O . SER A 1 308 ? 7.366 -32.560 6.205 1.00 80.88 308 SER A O 1
ATOM 2414 N N . LYS A 1 309 ? 5.689 -31.137 6.649 1.00 85.00 309 LYS A N 1
ATOM 2415 C CA . LYS A 1 309 ? 4.597 -31.921 6.052 1.00 85.00 309 LYS A CA 1
ATOM 2416 C C . LYS A 1 309 ? 4.262 -31.495 4.621 1.00 85.00 309 LYS A C 1
ATOM 2418 O O . LYS A 1 309 ? 3.306 -32.007 4.044 1.00 85.00 309 LYS A O 1
ATOM 2423 N N . LEU A 1 310 ? 5.036 -30.581 4.034 1.00 84.56 310 LEU A N 1
ATOM 2424 C CA . LEU A 1 310 ? 4.770 -30.079 2.688 1.00 84.56 310 LEU A CA 1
ATOM 2425 C C . LEU A 1 310 ? 4.896 -31.180 1.623 1.00 84.56 310 LEU A C 1
ATOM 2427 O O . LEU A 1 310 ? 3.995 -31.364 0.812 1.00 84.56 310 LEU A O 1
ATOM 2431 N N . ASP A 1 311 ? 5.995 -31.935 1.640 1.00 83.75 311 ASP A N 1
ATOM 2432 C CA . ASP A 1 311 ? 6.246 -33.008 0.672 1.00 83.75 311 ASP A CA 1
ATOM 2433 C C . ASP A 1 311 ? 5.187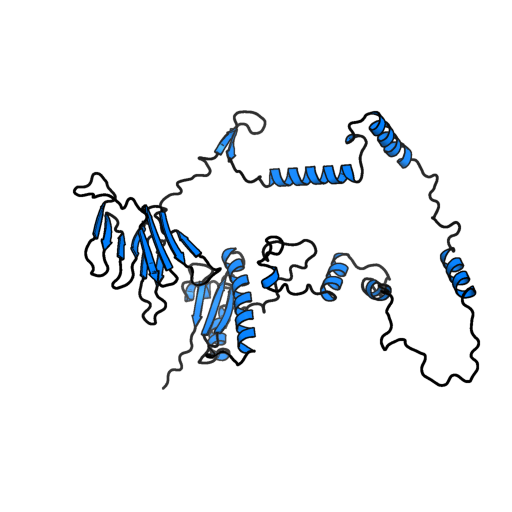 -34.130 0.707 1.00 83.75 311 ASP A C 1
ATOM 2435 O O . ASP A 1 311 ? 4.693 -34.490 -0.366 1.00 83.75 311 ASP A O 1
ATOM 2439 N N . PRO A 1 312 ? 4.800 -34.687 1.878 1.00 85.44 312 PRO A N 1
ATOM 2440 C CA . PRO A 1 312 ? 3.732 -35.685 1.924 1.00 85.44 312 PRO A CA 1
ATOM 2441 C C . PRO A 1 312 ? 2.384 -35.101 1.487 1.00 85.44 312 PRO A C 1
ATOM 2443 O O . PRO A 1 312 ? 1.662 -35.747 0.730 1.00 85.44 312 PRO A O 1
ATOM 2446 N N . PHE A 1 313 ? 2.078 -33.846 1.838 1.00 85.50 313 PHE A N 1
ATOM 2447 C CA . PHE A 1 313 ? 0.856 -33.184 1.376 1.00 85.50 313 PHE A CA 1
ATOM 2448 C C . PHE A 1 313 ? 0.785 -33.076 -0.155 1.00 85.50 313 PHE A C 1
ATOM 2450 O O . PHE A 1 313 ? -0.239 -33.407 -0.754 1.00 85.50 313 PHE A O 1
ATOM 2457 N N . LEU A 1 314 ? 1.880 -32.673 -0.806 1.00 83.56 314 LEU A N 1
ATOM 2458 C CA . LEU A 1 314 ? 1.945 -32.576 -2.267 1.00 83.56 314 LEU A CA 1
ATOM 2459 C C . LEU A 1 314 ? 1.802 -33.943 -2.959 1.00 83.56 314 LEU A C 1
ATOM 2461 O O . LEU A 1 314 ? 1.307 -34.009 -4.083 1.00 83.56 314 LEU A O 1
ATOM 2465 N N . ARG A 1 315 ? 2.220 -35.037 -2.309 1.00 81.81 315 ARG A N 1
ATOM 2466 C CA . ARG A 1 315 ? 2.129 -36.397 -2.867 1.00 81.81 315 ARG A CA 1
ATOM 2467 C C . ARG A 1 315 ? 0.757 -37.040 -2.684 1.00 81.81 315 ARG A C 1
ATOM 2469 O O . ARG A 1 315 ? 0.293 -37.698 -3.616 1.00 81.81 315 ARG A O 1
ATOM 2476 N N . GLU A 1 316 ? 0.148 -36.868 -1.514 1.00 82.25 316 GLU A N 1
ATOM 2477 C CA . GLU A 1 316 ? -1.064 -37.587 -1.095 1.00 82.25 316 GLU A CA 1
ATOM 2478 C C . GLU A 1 316 ? -2.358 -36.812 -1.367 1.00 82.25 316 GLU A C 1
ATOM 2480 O O . GLU A 1 316 ? -3.363 -37.412 -1.733 1.00 82.25 316 GLU A O 1
ATOM 2485 N N . HIS A 1 317 ? -2.351 -35.484 -1.203 1.00 76.81 317 HIS A N 1
ATOM 2486 C CA . HIS A 1 317 ? -3.583 -34.681 -1.167 1.00 76.81 317 HIS A CA 1
ATOM 2487 C C . HIS A 1 317 ? -3.853 -33.895 -2.457 1.00 76.81 317 HIS A C 1
ATOM 2489 O O . HIS A 1 317 ? -4.894 -33.240 -2.563 1.00 76.81 317 HIS A O 1
ATOM 2495 N N . CYS A 1 318 ? -2.925 -33.923 -3.418 1.00 72.44 318 CYS A N 1
ATOM 2496 C CA . CYS A 1 318 ? -2.978 -33.108 -4.633 1.00 72.44 318 CYS A CA 1
ATOM 2497 C C . CYS A 1 318 ? -3.138 -33.997 -5.873 1.00 72.44 318 CYS A C 1
ATOM 2499 O O . CYS A 1 318 ? -2.342 -34.917 -6.096 1.00 72.44 318 CYS A O 1
ATOM 2501 N N . ALA A 1 319 ? -4.167 -33.717 -6.679 1.00 72.00 319 ALA A N 1
ATOM 2502 C CA . ALA A 1 319 ? -4.437 -34.456 -7.912 1.00 72.00 319 ALA A CA 1
ATOM 2503 C C . ALA A 1 319 ? -3.418 -34.114 -9.018 1.00 72.00 319 ALA A C 1
ATOM 2505 O O . ALA A 1 319 ? -2.798 -33.052 -9.006 1.00 72.00 319 ALA A O 1
ATOM 2506 N N . SER A 1 320 ? -3.265 -34.997 -10.010 1.00 68.31 320 SER A N 1
ATOM 2507 C CA . SER A 1 320 ? -2.307 -34.833 -11.123 1.00 68.31 320 SER A CA 1
ATOM 2508 C C . SER A 1 320 ? -2.606 -33.659 -12.070 1.00 68.31 320 SER A C 1
ATOM 2510 O O . SER A 1 320 ? -1.808 -33.388 -12.954 1.00 68.31 320 SER A O 1
ATOM 2512 N N . ASP A 1 321 ? -3.733 -32.966 -11.905 1.00 72.69 321 ASP A N 1
ATOM 2513 C CA . ASP A 1 321 ? -4.141 -31.821 -12.737 1.00 72.69 321 ASP A CA 1
ATOM 2514 C C . ASP A 1 321 ? -4.441 -30.569 -11.882 1.00 72.69 321 ASP A C 1
ATOM 2516 O O . ASP A 1 321 ? -5.216 -29.691 -12.256 1.00 72.69 321 ASP A O 1
ATOM 2520 N N . GLU A 1 322 ? -3.874 -30.509 -10.670 1.00 81.25 322 GLU A N 1
ATOM 2521 C CA . GLU A 1 322 ? -4.080 -29.417 -9.714 1.00 81.25 322 GLU A CA 1
ATOM 2522 C C . GLU A 1 322 ? -2.809 -28.564 -9.560 1.00 81.25 322 GLU A C 1
ATOM 2524 O O . GLU A 1 322 ? -1.718 -29.076 -9.295 1.00 81.25 322 GLU A O 1
ATOM 2529 N N . LEU A 1 323 ? -2.949 -27.242 -9.711 1.00 84.56 323 LEU A N 1
ATOM 2530 C CA . LEU A 1 323 ? -1.901 -26.269 -9.402 1.00 84.56 323 LEU A CA 1
ATOM 2531 C C . LEU A 1 323 ? -1.974 -25.918 -7.915 1.00 84.56 323 LEU A C 1
ATOM 2533 O O . LEU A 1 323 ? -2.943 -25.312 -7.457 1.00 84.56 323 LEU A O 1
ATOM 2537 N N . VAL A 1 324 ? -0.927 -26.244 -7.163 1.00 88.25 324 VAL A N 1
ATOM 2538 C CA . VAL A 1 324 ? -0.838 -25.921 -5.736 1.00 88.25 324 VAL A CA 1
ATOM 2539 C C . VAL A 1 324 ? 0.066 -24.713 -5.556 1.00 88.25 324 VAL A C 1
ATOM 2541 O O . VAL A 1 324 ? 1.260 -24.759 -5.859 1.00 88.25 324 VAL A O 1
ATOM 2544 N N . VAL A 1 325 ? -0.497 -23.624 -5.043 1.00 90.19 325 VAL A N 1
ATOM 2545 C CA . VAL A 1 325 ? 0.233 -22.394 -4.737 1.00 90.19 325 VAL A CA 1
ATOM 2546 C C . VAL A 1 325 ? 0.445 -22.317 -3.230 1.00 90.19 325 VAL A C 1
ATOM 2548 O O . VAL A 1 325 ? -0.493 -22.137 -2.456 1.00 90.19 325 VAL A O 1
ATOM 2551 N N . VAL A 1 326 ? 1.700 -22.439 -2.814 1.00 91.06 326 VAL A N 1
ATOM 2552 C CA . VAL A 1 326 ? 2.131 -22.377 -1.419 1.00 91.06 326 VAL A CA 1
ATOM 2553 C C . VAL A 1 326 ? 2.674 -20.980 -1.140 1.00 91.06 326 VAL A C 1
ATOM 2555 O O . VAL A 1 326 ? 3.736 -20.595 -1.631 1.00 91.06 326 VAL A O 1
ATOM 2558 N N . ALA A 1 327 ? 1.939 -20.207 -0.351 1.00 92.19 327 ALA A N 1
ATOM 2559 C CA . ALA A 1 327 ? 2.350 -18.901 0.132 1.00 92.19 327 ALA A CA 1
ATOM 2560 C C . ALA A 1 327 ? 3.255 -19.068 1.359 1.00 92.19 327 ALA A C 1
ATOM 2562 O O . ALA A 1 327 ? 2.799 -19.428 2.446 1.00 92.19 327 ALA A O 1
ATOM 2563 N N . CYS A 1 328 ? 4.546 -18.802 1.189 1.00 91.88 328 CYS A N 1
ATOM 2564 C CA . CYS A 1 328 ? 5.512 -18.719 2.274 1.00 91.88 328 CYS A CA 1
ATOM 2565 C C . CYS A 1 328 ? 5.404 -17.329 2.913 1.00 91.88 328 CYS A C 1
ATOM 2567 O O . CYS A 1 328 ? 5.833 -16.329 2.325 1.00 91.88 328 CYS A O 1
ATOM 2569 N N . LEU A 1 329 ? 4.798 -17.272 4.097 1.00 92.19 329 LEU A N 1
ATOM 2570 C CA . LEU A 1 329 ? 4.446 -16.044 4.809 1.00 92.19 329 LEU A CA 1
ATOM 2571 C C . LEU A 1 329 ? 5.148 -15.983 6.170 1.00 92.19 329 LEU A C 1
ATOM 2573 O O . LEU A 1 329 ? 5.693 -16.974 6.648 1.00 92.19 329 LEU A O 1
ATOM 2577 N N . ARG A 1 330 ? 5.129 -14.802 6.790 1.00 88.00 330 ARG A N 1
ATOM 2578 C CA . ARG A 1 330 ? 5.564 -14.577 8.171 1.00 88.00 330 ARG A CA 1
ATOM 2579 C C . ARG A 1 330 ? 4.517 -13.761 8.915 1.00 88.00 330 ARG A C 1
ATOM 2581 O O . ARG A 1 330 ? 4.091 -12.719 8.419 1.00 88.00 330 ARG A O 1
ATOM 2588 N N . ALA A 1 331 ? 4.133 -14.202 10.109 1.00 83.25 331 ALA A N 1
ATOM 2589 C CA . ALA A 1 331 ? 3.106 -13.523 10.901 1.00 83.25 331 ALA A CA 1
ATOM 2590 C C . ALA A 1 331 ? 3.520 -12.110 11.368 1.00 83.25 331 ALA A C 1
ATOM 2592 O O . ALA A 1 331 ? 2.672 -11.225 11.515 1.00 83.25 331 ALA A O 1
ATOM 2593 N N . ASP A 1 332 ? 4.818 -11.880 11.586 1.00 83.44 332 ASP A N 1
ATOM 2594 C CA . ASP A 1 332 ? 5.358 -10.597 12.040 1.00 83.44 332 ASP A CA 1
ATOM 2595 C C . ASP A 1 332 ? 5.427 -9.541 10.924 1.00 83.44 332 ASP A C 1
ATOM 2597 O O . ASP A 1 332 ? 5.297 -8.340 11.188 1.00 83.44 332 ASP A O 1
ATOM 2601 N N . ASP A 1 333 ? 5.538 -9.967 9.665 1.00 84.31 333 ASP A N 1
ATOM 2602 C CA . ASP A 1 333 ? 5.646 -9.060 8.530 1.00 84.31 333 ASP A CA 1
ATOM 2603 C C . ASP A 1 333 ? 4.288 -8.443 8.134 1.00 84.31 333 ASP A C 1
ATOM 2605 O O . ASP A 1 333 ? 3.241 -9.093 8.039 1.00 84.31 333 ASP A O 1
ATOM 2609 N N . ARG A 1 334 ? 4.288 -7.126 7.899 1.00 81.06 334 ARG A N 1
ATOM 2610 C CA . ARG A 1 334 ? 3.079 -6.378 7.529 1.00 81.06 334 ARG A CA 1
ATOM 2611 C C . ARG A 1 334 ? 2.634 -6.700 6.104 1.00 81.06 334 ARG A C 1
ATOM 2613 O O . ARG A 1 334 ? 1.428 -6.740 5.862 1.00 81.06 334 ARG A O 1
ATOM 2620 N N . GLN A 1 335 ? 3.570 -6.910 5.176 1.00 84.94 335 GLN A N 1
ATOM 2621 C CA . GLN A 1 335 ? 3.225 -7.224 3.787 1.00 84.94 335 GLN A CA 1
ATOM 2622 C C . GLN A 1 335 ? 2.620 -8.623 3.677 1.00 84.94 335 GLN A C 1
ATOM 2624 O O . GLN A 1 335 ? 1.583 -8.789 3.041 1.00 84.94 335 GLN A O 1
ATOM 2629 N N . SER A 1 336 ? 3.191 -9.589 4.391 1.00 88.25 336 SER A N 1
ATOM 2630 C CA . SER A 1 336 ? 2.684 -10.955 4.514 1.00 88.25 336 SER A CA 1
ATOM 2631 C C . SER A 1 336 ? 1.242 -10.999 5.015 1.00 88.25 336 SER A C 1
ATOM 2633 O O . SER A 1 336 ? 0.410 -11.646 4.390 1.00 88.25 336 SER A O 1
ATOM 2635 N N . ARG A 1 337 ? 0.902 -10.231 6.060 1.00 84.44 337 ARG A N 1
ATOM 2636 C CA . ARG A 1 337 ? -0.481 -10.133 6.568 1.00 84.44 337 ARG A CA 1
ATOM 2637 C C . ARG A 1 337 ? -1.456 -9.487 5.581 1.00 84.44 337 ARG A C 1
ATOM 2639 O O . ARG A 1 337 ? -2.618 -9.877 5.516 1.00 84.44 337 ARG A O 1
ATOM 2646 N N . ALA A 1 338 ? -1.007 -8.482 4.828 1.00 83.50 338 ALA A N 1
ATOM 2647 C CA . ALA A 1 338 ? -1.836 -7.849 3.801 1.00 83.50 338 ALA A CA 1
ATOM 2648 C C . ALA A 1 338 ? -2.097 -8.798 2.621 1.00 83.50 338 ALA A C 1
ATOM 2650 O O . ALA A 1 338 ? -3.202 -8.837 2.084 1.00 83.50 338 ALA A O 1
ATOM 2651 N N . VAL A 1 339 ? -1.085 -9.574 2.234 1.00 87.75 339 VAL A N 1
ATOM 2652 C CA . VAL A 1 339 ? -1.176 -10.584 1.178 1.00 87.75 339 VAL A CA 1
ATOM 2653 C C . VAL A 1 339 ? -2.030 -11.773 1.613 1.00 87.75 339 VAL A C 1
ATOM 2655 O O . VAL A 1 339 ? -2.870 -12.207 0.835 1.00 87.75 339 VAL A O 1
ATOM 2658 N N . GLU A 1 340 ? -1.896 -12.244 2.852 1.00 88.75 340 GLU A N 1
ATOM 2659 C CA . GLU A 1 340 ? -2.736 -13.303 3.426 1.00 88.75 340 GLU A CA 1
ATOM 2660 C C . GLU A 1 340 ? -4.226 -12.966 3.308 1.00 88.75 340 GLU A C 1
ATOM 2662 O O . GLU A 1 340 ? -4.995 -13.762 2.779 1.00 88.75 340 GLU A O 1
ATOM 2667 N N . ALA A 1 341 ? -4.618 -11.745 3.689 1.00 82.44 341 ALA A N 1
ATOM 2668 C CA . ALA A 1 341 ? -6.005 -11.294 3.579 1.00 82.44 341 ALA A CA 1
ATOM 2669 C C . ALA A 1 341 ? -6.520 -11.289 2.128 1.00 82.44 341 ALA A C 1
ATOM 2671 O O . ALA A 1 341 ? -7.685 -11.595 1.885 1.00 82.44 341 ALA A O 1
ATOM 2672 N N . LYS A 1 342 ? -5.660 -10.965 1.152 1.00 84.31 342 LYS A N 1
ATOM 2673 C CA . LYS A 1 342 ? -6.015 -11.030 -0.275 1.00 84.31 342 LYS A CA 1
ATOM 2674 C C . LYS A 1 342 ? -6.129 -12.471 -0.772 1.00 84.31 342 LYS A C 1
ATOM 2676 O O . LYS A 1 342 ? -7.025 -12.773 -1.549 1.00 84.31 342 LYS A O 1
ATOM 2681 N N . LEU A 1 343 ? -5.248 -13.364 -0.330 1.00 86.25 343 LEU A N 1
ATOM 2682 C CA . LEU A 1 343 ? -5.286 -14.779 -0.705 1.00 86.25 343 LEU A CA 1
ATOM 2683 C C . LEU A 1 343 ? -6.528 -15.484 -0.149 1.00 86.25 343 LEU A C 1
ATOM 2685 O O . LEU A 1 343 ? -7.122 -16.286 -0.860 1.00 86.25 343 LEU A O 1
ATOM 2689 N N . GLU A 1 344 ? -6.962 -15.148 1.069 1.00 85.69 344 GLU A N 1
ATOM 2690 C CA . GLU A 1 344 ? -8.228 -15.640 1.638 1.00 85.69 344 GLU A CA 1
ATOM 2691 C C . GLU A 1 344 ? -9.440 -15.209 0.790 1.00 85.69 344 GLU A C 1
ATOM 2693 O O . GLU A 1 344 ? -10.369 -15.989 0.595 1.00 85.69 344 GLU A O 1
ATOM 2698 N N . GLN A 1 345 ? -9.418 -13.998 0.217 1.00 79.06 345 GLN A N 1
ATOM 2699 C CA . GLN A 1 345 ? -10.453 -13.550 -0.727 1.00 79.06 345 GLN A CA 1
ATOM 2700 C C . GLN A 1 345 ? -10.395 -14.317 -2.054 1.00 79.06 345 GLN A C 1
ATOM 2702 O O . GLN A 1 345 ? -11.433 -14.702 -2.585 1.00 79.06 345 GLN A O 1
ATOM 2707 N N . ILE A 1 346 ? -9.195 -14.567 -2.588 1.00 82.12 346 ILE A N 1
ATOM 2708 C CA . ILE A 1 346 ? -9.020 -15.324 -3.837 1.00 82.12 346 ILE A CA 1
ATOM 2709 C C . ILE A 1 346 ? -9.490 -16.775 -3.662 1.00 82.12 346 ILE A C 1
ATOM 2711 O O . ILE A 1 346 ? -10.174 -17.291 -4.540 1.00 82.12 346 ILE A O 1
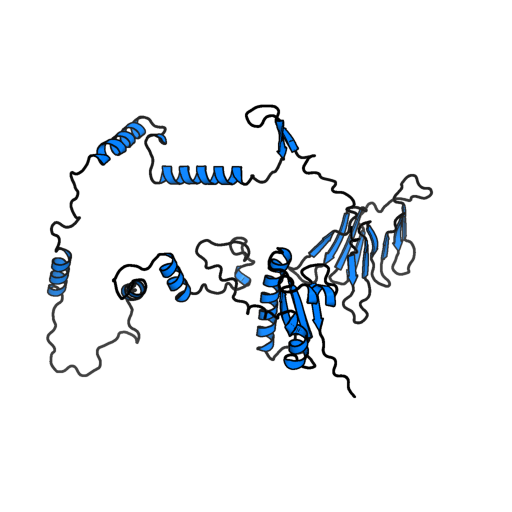ATOM 2715 N N . GLN A 1 347 ? -9.178 -17.416 -2.532 1.00 82.81 347 GLN A N 1
ATOM 2716 C CA . GLN A 1 347 ? -9.645 -18.767 -2.198 1.00 82.81 347 GLN A CA 1
ATOM 2717 C C . GLN A 1 347 ? -11.179 -18.851 -2.231 1.00 82.81 347 GLN A C 1
ATOM 2719 O O . GLN A 1 347 ? -11.721 -19.798 -2.794 1.00 82.81 347 GLN A O 1
ATOM 2724 N N . LEU A 1 348 ? -11.870 -17.844 -1.687 1.00 76.38 348 LEU A N 1
ATOM 2725 C CA . LEU A 1 348 ? -13.334 -17.771 -1.694 1.00 76.38 348 LEU A CA 1
ATOM 2726 C C . LEU A 1 348 ? -13.901 -17.623 -3.116 1.00 76.38 348 LEU A C 1
ATOM 2728 O O . LEU A 1 348 ? -14.843 -18.313 -3.484 1.00 76.38 348 LEU A O 1
ATOM 2732 N N . ILE A 1 349 ? -13.281 -16.792 -3.957 1.00 78.19 349 ILE A N 1
ATOM 2733 C CA . ILE A 1 349 ? -13.678 -16.659 -5.369 1.00 78.19 349 ILE A CA 1
ATOM 2734 C C . ILE A 1 349 ? -13.473 -17.985 -6.124 1.00 78.19 349 ILE A C 1
ATOM 2736 O O . ILE A 1 349 ? -14.288 -18.364 -6.967 1.00 78.19 349 ILE A O 1
ATOM 2740 N N . LEU A 1 350 ? -12.383 -18.705 -5.834 1.00 76.56 350 LEU A N 1
ATOM 2741 C CA . LEU A 1 350 ? -12.102 -20.008 -6.439 1.00 76.56 350 LEU A CA 1
ATOM 2742 C C . LEU A 1 350 ? -13.106 -21.079 -5.989 1.00 76.56 350 LEU A C 1
ATOM 2744 O O . LEU A 1 350 ? -13.540 -21.882 -6.818 1.00 76.56 350 LEU A O 1
ATOM 2748 N N . SER A 1 351 ? -13.510 -21.089 -4.716 1.00 74.50 351 SER A N 1
ATOM 2749 C CA . SER A 1 351 ? -14.497 -22.046 -4.210 1.00 74.50 351 SER A CA 1
ATOM 2750 C C . SER A 1 351 ? -15.906 -21.773 -4.747 1.00 74.50 351 SER A C 1
ATOM 2752 O O . SER A 1 351 ? -16.579 -22.719 -5.155 1.00 74.50 351 SER A O 1
ATOM 2754 N N . GLU A 1 352 ? -16.321 -20.509 -4.871 1.00 70.88 352 GLU A N 1
ATOM 2755 C CA . GLU A 1 352 ? -17.588 -20.122 -5.515 1.00 70.88 352 GLU A CA 1
ATOM 2756 C C . GLU A 1 352 ? -17.624 -20.506 -7.002 1.00 70.88 352 GLU A C 1
ATOM 2758 O O . GLU A 1 352 ? -18.630 -21.012 -7.505 1.00 70.88 352 GLU A O 1
ATOM 2763 N N . ARG A 1 353 ? -16.509 -20.328 -7.722 1.00 65.69 353 ARG A N 1
ATOM 2764 C CA . ARG A 1 353 ? -16.418 -20.700 -9.141 1.00 65.69 353 ARG A CA 1
ATOM 2765 C C . ARG A 1 353 ? -16.544 -22.207 -9.357 1.00 65.69 353 ARG A C 1
ATOM 2767 O O . ARG A 1 353 ? -17.151 -22.625 -10.337 1.00 65.69 353 ARG A O 1
ATOM 2774 N N . ASN A 1 354 ? -16.033 -23.019 -8.432 1.00 63.03 354 ASN A N 1
ATOM 2775 C CA . ASN A 1 354 ? -16.173 -24.475 -8.490 1.00 63.03 354 ASN A CA 1
ATOM 2776 C C . ASN A 1 354 ? -17.620 -24.956 -8.272 1.00 63.03 354 ASN A C 1
ATOM 2778 O O . ASN A 1 354 ? -17.950 -26.062 -8.698 1.00 63.03 354 ASN A O 1
ATOM 2782 N N . GLN A 1 355 ? -18.487 -24.141 -7.659 1.00 60.81 355 GLN A N 1
ATOM 2783 C CA . GLN A 1 355 ? -19.907 -24.460 -7.459 1.00 60.81 355 GLN A CA 1
ATOM 2784 C C . GLN A 1 355 ? -20.788 -24.115 -8.673 1.00 60.81 355 GLN A C 1
ATOM 2786 O O . GLN A 1 355 ? -21.882 -24.660 -8.796 1.00 60.81 355 GLN A O 1
ATOM 2791 N N . ASN A 1 356 ? -20.310 -23.277 -9.603 1.00 54.88 356 ASN A N 1
ATOM 2792 C CA . ASN A 1 356 ? -21.047 -22.869 -10.803 1.00 54.88 356 ASN A CA 1
ATOM 2793 C C . ASN A 1 356 ? -20.512 -23.585 -12.066 1.00 54.88 356 ASN A C 1
ATOM 2795 O O . ASN A 1 356 ? -19.518 -23.149 -12.648 1.00 54.88 356 ASN A O 1
ATOM 2799 N N . PRO A 1 357 ? -21.174 -24.649 -12.566 1.00 51.03 357 PRO A N 1
ATOM 2800 C CA . PRO A 1 357 ? -20.648 -25.506 -13.638 1.00 51.03 357 PRO A CA 1
ATOM 2801 C C . PRO A 1 357 ? -20.656 -24.884 -15.052 1.00 51.03 357 PRO A C 1
ATOM 2803 O O . PRO A 1 357 ? -20.286 -25.556 -16.010 1.00 51.03 357 PRO A O 1
ATOM 2806 N N . ALA A 1 358 ? -21.067 -23.622 -15.212 1.00 47.81 358 ALA A N 1
ATOM 2807 C CA . ALA A 1 358 ? -21.310 -22.997 -16.516 1.00 47.81 358 ALA A CA 1
ATOM 2808 C C . ALA A 1 358 ? -20.096 -22.288 -17.159 1.00 47.81 358 ALA A C 1
ATOM 2810 O O . ALA A 1 358 ? -20.222 -21.784 -18.273 1.00 47.81 358 ALA A O 1
ATOM 2811 N N . THR A 1 359 ? -18.921 -22.227 -16.516 1.00 44.50 359 THR A N 1
ATOM 2812 C CA . THR A 1 359 ? -17.728 -21.588 -17.113 1.00 44.50 359 THR A CA 1
ATOM 2813 C C . THR A 1 359 ? -16.636 -22.589 -17.483 1.00 44.50 359 THR A C 1
ATOM 2815 O O . THR A 1 359 ? -16.109 -23.332 -16.660 1.00 44.50 359 THR A O 1
ATOM 2818 N N . ILE A 1 360 ? -16.307 -22.565 -18.771 1.00 44.66 360 ILE A N 1
ATOM 2819 C CA . ILE A 1 360 ? -15.321 -23.378 -19.482 1.00 44.66 360 ILE A CA 1
ATOM 2820 C C . ILE A 1 360 ? -13.913 -23.177 -18.876 1.00 44.66 360 ILE A C 1
ATOM 2822 O O . ILE A 1 360 ? -13.537 -22.058 -18.534 1.00 44.66 360 ILE A O 1
ATOM 2826 N N . SER A 1 361 ? -13.172 -24.291 -18.767 1.00 48.12 361 SER A N 1
ATOM 2827 C CA . SER A 1 361 ? -11.846 -24.529 -18.150 1.00 48.12 361 SER A CA 1
ATOM 2828 C C . SER A 1 361 ? -11.794 -24.623 -16.611 1.00 48.12 361 SER A C 1
ATOM 2830 O O . SER A 1 361 ? -11.511 -23.647 -15.913 1.00 48.12 361 SER A O 1
ATOM 2832 N N . LYS A 1 362 ? -11.988 -25.842 -16.084 1.00 51.53 362 LYS A N 1
ATOM 2833 C CA . LYS A 1 362 ? -11.651 -26.233 -14.704 1.00 51.53 362 LYS A CA 1
ATOM 2834 C C . LYS A 1 362 ? -10.129 -26.324 -14.540 1.00 51.53 362 LYS A C 1
ATOM 2836 O O . LYS A 1 362 ? -9.561 -27.401 -14.657 1.00 51.53 362 LYS A O 1
ATOM 2841 N N . SER A 1 363 ? -9.451 -25.209 -14.289 1.00 56.72 363 SER A N 1
ATOM 2842 C CA . SER A 1 363 ? -8.098 -25.259 -13.724 1.00 56.72 363 SER A CA 1
ATOM 2843 C C . SER A 1 363 ? -8.229 -25.364 -12.205 1.00 56.72 363 SER A C 1
ATOM 2845 O O . SER A 1 363 ? -8.522 -24.362 -11.547 1.00 56.72 363 SER A O 1
ATOM 2847 N N . ASN A 1 364 ? -8.061 -26.566 -11.651 1.00 73.19 364 ASN A N 1
ATOM 2848 C CA . ASN A 1 364 ? -8.092 -26.778 -10.206 1.00 73.19 364 ASN A CA 1
ATOM 2849 C C . ASN A 1 364 ? -6.862 -26.096 -9.593 1.00 73.19 364 ASN A C 1
ATOM 2851 O O . ASN A 1 364 ? -5.734 -26.542 -9.783 1.00 73.19 364 ASN A O 1
ATOM 2855 N N . CYS A 1 365 ? -7.067 -24.970 -8.913 1.00 78.19 365 CYS A N 1
ATOM 2856 C CA . CYS A 1 365 ? -6.013 -24.241 -8.215 1.00 78.19 365 CYS A CA 1
ATOM 2857 C C . CYS A 1 365 ? -6.300 -24.276 -6.716 1.00 78.19 365 CYS A C 1
ATOM 2859 O O . CYS A 1 365 ? -7.408 -23.938 -6.294 1.00 78.19 365 CYS A O 1
ATOM 2861 N N . ARG A 1 366 ? -5.304 -24.662 -5.915 1.00 84.62 366 ARG A N 1
ATOM 2862 C CA . ARG A 1 366 ? -5.405 -24.739 -4.455 1.00 84.62 366 ARG A CA 1
ATOM 2863 C C . ARG A 1 366 ? -4.363 -23.847 -3.805 1.00 84.62 366 ARG A C 1
ATOM 2865 O O . ARG A 1 366 ? -3.167 -23.993 -4.059 1.00 84.62 366 ARG A O 1
ATOM 2872 N N . LEU A 1 367 ? -4.820 -22.941 -2.942 1.00 88.56 367 LEU A N 1
ATOM 2873 C CA . LEU A 1 367 ? -3.951 -22.051 -2.179 1.00 88.56 367 LEU A CA 1
ATOM 2874 C C . LEU A 1 367 ? -3.711 -22.630 -0.786 1.00 88.56 367 LEU A C 1
ATOM 2876 O O . LEU A 1 367 ? -4.629 -23.070 -0.095 1.00 88.56 367 LEU A O 1
ATOM 2880 N N . VAL A 1 368 ? -2.454 -22.605 -0.366 1.00 89.81 368 VAL A N 1
ATOM 2881 C CA . VAL A 1 368 ? -1.989 -23.103 0.928 1.00 89.81 368 VAL A CA 1
ATOM 2882 C C . VAL A 1 368 ? -1.013 -22.091 1.511 1.00 89.81 368 VAL A C 1
ATOM 2884 O O . VAL A 1 368 ? -0.296 -21.433 0.758 1.00 89.81 368 VAL A O 1
ATOM 2887 N N . LYS A 1 369 ? -0.936 -21.965 2.838 1.00 91.62 369 LYS A N 1
ATOM 2888 C CA . LYS A 1 369 ? 0.098 -21.156 3.496 1.00 91.62 369 LYS A CA 1
ATOM 2889 C C . LYS A 1 369 ? 1.074 -21.999 4.317 1.00 91.62 369 LYS A C 1
ATOM 2891 O O . LYS A 1 369 ? 0.675 -22.948 4.989 1.00 91.62 369 LYS A O 1
ATOM 2896 N N . CYS A 1 370 ? 2.339 -21.597 4.301 1.00 89.88 370 CYS A N 1
ATOM 2897 C CA . CYS A 1 370 ? 3.386 -22.088 5.193 1.00 89.88 370 CYS A CA 1
ATOM 2898 C C . CYS A 1 370 ? 3.963 -20.902 5.967 1.00 89.88 370 CYS A C 1
ATOM 2900 O O . CYS A 1 370 ? 4.373 -19.911 5.353 1.00 89.88 370 CYS A O 1
ATOM 2902 N N . ASP A 1 371 ? 4.013 -21.008 7.295 1.00 88.00 371 ASP A N 1
ATOM 2903 C CA . ASP A 1 371 ? 4.664 -19.999 8.127 1.00 88.00 371 ASP A CA 1
ATOM 2904 C C . ASP A 1 371 ? 6.168 -20.277 8.199 1.00 88.00 371 ASP A C 1
ATOM 2906 O O . ASP A 1 371 ? 6.612 -21.309 8.703 1.00 88.00 371 ASP A O 1
ATOM 2910 N N . LEU A 1 372 ? 6.968 -19.347 7.685 1.00 86.00 372 LEU A N 1
ATOM 2911 C CA . LEU A 1 372 ? 8.426 -19.441 7.735 1.00 86.00 372 LEU A CA 1
ATOM 2912 C C . LEU A 1 372 ? 8.983 -19.196 9.143 1.00 86.00 372 LEU A C 1
ATOM 2914 O O . LEU A 1 372 ? 10.153 -19.488 9.377 1.00 86.00 372 LEU A O 1
ATOM 2918 N N . ALA A 1 373 ? 8.183 -18.669 10.077 1.00 83.44 373 ALA A N 1
ATOM 2919 C CA . ALA A 1 373 ? 8.580 -18.569 11.479 1.00 83.44 373 ALA A CA 1
ATOM 2920 C C . ALA A 1 373 ? 8.624 -19.941 12.178 1.00 83.44 373 ALA A C 1
ATOM 2922 O O . ALA A 1 373 ? 9.336 -20.090 13.166 1.00 83.44 373 ALA A O 1
ATOM 2923 N N . GLU A 1 374 ? 7.896 -20.940 11.666 1.00 82.50 374 GLU A N 1
ATOM 2924 C CA . GLU A 1 374 ? 7.823 -22.277 12.267 1.00 82.50 374 GLU A CA 1
ATOM 2925 C C . GLU A 1 374 ? 9.120 -23.076 12.060 1.00 82.50 374 GLU A C 1
ATOM 2927 O O . GLU A 1 374 ? 9.567 -23.785 12.960 1.00 82.50 374 GLU A O 1
ATOM 2932 N N . SER A 1 375 ? 9.746 -22.971 10.880 1.00 76.50 375 SER A N 1
ATOM 2933 C CA . SER A 1 375 ? 11.003 -23.666 10.588 1.00 76.50 375 SER A CA 1
ATOM 2934 C C . SER A 1 375 ? 11.813 -22.985 9.476 1.00 76.50 375 SER A C 1
ATOM 2936 O O . SER A 1 375 ? 11.274 -22.740 8.391 1.00 76.50 375 SER A O 1
ATOM 2938 N N . PRO A 1 376 ? 13.131 -22.767 9.672 1.00 79.12 376 PRO A N 1
ATOM 2939 C CA . PRO A 1 376 ? 14.007 -22.237 8.629 1.00 79.12 376 PRO A CA 1
ATOM 2940 C C . PRO A 1 376 ? 14.289 -23.254 7.513 1.00 79.12 376 PRO A C 1
ATOM 2942 O O . PRO A 1 376 ? 14.657 -22.858 6.411 1.00 79.12 376 PRO A O 1
ATOM 2945 N N . ALA A 1 377 ? 14.058 -24.553 7.744 1.00 81.31 377 ALA A N 1
ATOM 2946 C CA . ALA A 1 377 ? 14.425 -25.617 6.809 1.00 81.31 377 ALA A CA 1
ATOM 2947 C C . ALA A 1 377 ? 13.779 -25.453 5.422 1.00 81.31 377 ALA A C 1
ATOM 2949 O O . ALA A 1 377 ? 14.405 -25.731 4.400 1.00 81.31 377 ALA A O 1
ATOM 2950 N N . LEU A 1 378 ? 12.536 -24.963 5.369 1.00 82.38 378 LEU A N 1
ATOM 2951 C CA . LEU A 1 378 ? 11.835 -24.707 4.109 1.00 82.38 378 LEU A CA 1
ATOM 2952 C C . LEU A 1 378 ? 12.413 -23.479 3.392 1.00 82.38 378 LEU A C 1
ATOM 2954 O O . LEU A 1 378 ? 12.587 -23.503 2.171 1.00 82.38 378 LEU A O 1
ATOM 2958 N N . ALA A 1 379 ? 12.765 -22.434 4.149 1.00 84.62 379 ALA A N 1
ATOM 2959 C CA . ALA A 1 379 ? 13.431 -21.257 3.606 1.00 84.62 379 ALA A CA 1
ATOM 2960 C C . ALA A 1 379 ? 14.806 -21.612 3.023 1.00 84.62 379 ALA A C 1
ATOM 2962 O O . ALA A 1 379 ? 15.126 -21.168 1.921 1.00 84.62 379 ALA A O 1
ATOM 2963 N N . ASP A 1 380 ? 15.576 -22.463 3.700 1.00 85.81 380 ASP A N 1
ATOM 2964 C CA . ASP A 1 380 ? 16.891 -22.909 3.235 1.00 85.81 380 ASP A CA 1
ATOM 2965 C C . ASP A 1 380 ? 16.778 -23.816 2.005 1.00 85.81 380 ASP A C 1
ATOM 2967 O O . ASP A 1 380 ? 17.456 -23.588 0.998 1.00 85.81 380 ASP A O 1
ATOM 2971 N N . ARG A 1 381 ? 15.858 -24.790 2.039 1.00 85.94 381 ARG A N 1
ATOM 2972 C CA . ARG A 1 381 ? 15.620 -25.742 0.943 1.00 85.94 381 ARG A CA 1
ATOM 2973 C C . ARG A 1 381 ? 15.254 -25.044 -0.363 1.00 85.94 381 ARG A C 1
ATOM 2975 O O . ARG A 1 381 ? 15.827 -25.357 -1.404 1.00 85.94 381 ARG A O 1
ATOM 2982 N N . TYR A 1 382 ? 14.324 -24.093 -0.311 1.00 86.81 382 TYR A N 1
ATOM 2983 C CA . TYR A 1 382 ? 13.859 -23.355 -1.492 1.00 86.81 382 TYR A CA 1
ATOM 2984 C C . TYR A 1 382 ? 14.589 -22.021 -1.696 1.00 86.81 382 TYR A C 1
ATOM 2986 O O . TYR A 1 382 ? 14.226 -21.248 -2.582 1.00 86.81 382 TYR A O 1
ATOM 2994 N N . ARG A 1 383 ? 15.633 -21.745 -0.899 1.00 88.31 383 ARG A N 1
ATOM 2995 C CA . ARG A 1 383 ? 16.410 -20.494 -0.912 1.00 88.31 383 ARG A CA 1
ATOM 2996 C C . ARG A 1 383 ? 15.512 -19.250 -0.885 1.00 88.31 383 ARG A C 1
ATOM 2998 O O . ARG A 1 383 ? 15.746 -18.285 -1.617 1.00 88.31 383 ARG A O 1
ATOM 3005 N N . VAL A 1 384 ? 14.484 -19.263 -0.038 1.00 87.94 384 VAL A N 1
ATOM 3006 C CA . VAL A 1 384 ? 13.548 -18.150 0.140 1.00 87.94 384 VAL A CA 1
ATOM 3007 C C . VAL A 1 384 ? 14.270 -17.003 0.844 1.00 87.94 384 VAL A C 1
ATOM 3009 O O . VAL A 1 384 ? 14.659 -17.106 2.002 1.00 87.94 384 VAL A O 1
ATOM 3012 N N . ARG A 1 385 ? 14.468 -15.888 0.134 1.00 86.38 385 ARG A N 1
ATOM 3013 C CA . ARG A 1 385 ? 15.228 -14.717 0.625 1.00 86.38 385 ARG A CA 1
ATOM 3014 C C . ARG A 1 385 ? 14.374 -13.464 0.835 1.00 86.38 385 ARG A C 1
ATOM 3016 O O . ARG A 1 385 ? 14.929 -12.384 1.055 1.00 86.38 385 ARG A O 1
ATOM 3023 N N . ALA A 1 386 ? 13.063 -13.572 0.663 1.00 87.31 386 ALA A N 1
ATOM 3024 C CA . ALA A 1 386 ? 12.095 -12.495 0.829 1.00 87.31 386 ALA A CA 1
ATOM 3025 C C . ALA A 1 386 ? 10.748 -13.089 1.256 1.00 87.31 386 ALA A C 1
ATOM 3027 O O . ALA A 1 386 ? 10.451 -14.241 0.947 1.00 87.31 386 ALA A O 1
ATOM 3028 N N . VAL A 1 387 ? 9.940 -12.311 1.963 1.00 88.44 387 VAL A N 1
ATOM 3029 C CA . VAL A 1 387 ? 8.595 -12.706 2.389 1.00 88.44 387 VAL A CA 1
ATOM 3030 C C . VAL A 1 387 ? 7.670 -11.529 2.064 1.00 88.44 387 VAL A C 1
ATOM 3032 O O . VAL A 1 387 ? 8.076 -10.396 2.328 1.00 88.44 387 VAL A O 1
ATOM 3035 N N . PRO A 1 388 ? 6.487 -11.748 1.462 1.00 90.44 388 PRO A N 1
ATOM 3036 C CA . PRO A 1 388 ? 5.921 -13.035 1.036 1.00 90.44 388 PRO A CA 1
ATOM 3037 C C . PRO A 1 388 ? 6.574 -13.601 -0.239 1.00 90.44 388 PRO A C 1
ATOM 3039 O O . PRO A 1 388 ? 6.876 -12.859 -1.170 1.00 90.44 388 PRO A O 1
ATOM 3042 N N . THR A 1 389 ? 6.772 -14.923 -0.291 1.00 92.31 389 THR A N 1
ATOM 3043 C CA . THR A 1 389 ? 7.216 -15.661 -1.494 1.00 92.31 389 THR A CA 1
ATOM 3044 C C . THR A 1 389 ? 6.199 -16.744 -1.831 1.00 92.31 389 THR A C 1
ATOM 3046 O O . THR A 1 389 ? 5.642 -17.366 -0.932 1.00 92.31 389 THR A O 1
ATOM 3049 N N . PHE A 1 390 ? 5.968 -16.994 -3.117 1.00 92.38 390 PHE A N 1
ATOM 3050 C CA . PHE A 1 390 ? 5.033 -18.013 -3.588 1.00 92.38 390 PHE A CA 1
ATOM 3051 C C . PHE A 1 390 ? 5.778 -19.141 -4.289 1.00 92.38 390 PHE A C 1
ATOM 3053 O O . PHE A 1 390 ? 6.525 -18.895 -5.236 1.00 92.38 390 PHE A O 1
ATOM 3060 N N . LEU A 1 391 ? 5.555 -20.373 -3.842 1.00 90.12 391 LEU A N 1
ATOM 3061 C CA . LEU A 1 391 ? 6.021 -21.582 -4.510 1.00 90.12 391 LEU A CA 1
ATOM 3062 C C . LEU A 1 391 ? 4.838 -22.207 -5.246 1.00 90.12 391 LEU A C 1
ATOM 3064 O O . LEU A 1 391 ? 3.771 -22.383 -4.666 1.00 90.12 391 LEU A O 1
ATOM 3068 N N . MET A 1 392 ? 5.016 -22.523 -6.523 1.00 90.62 392 MET A N 1
ATOM 3069 C CA . MET A 1 392 ? 3.974 -23.133 -7.348 1.00 90.62 392 MET A CA 1
ATOM 3070 C C . MET A 1 392 ? 4.393 -24.552 -7.710 1.00 90.62 392 MET A C 1
ATOM 3072 O O . MET A 1 392 ? 5.475 -24.752 -8.259 1.00 90.62 392 MET A O 1
ATOM 3076 N N . TYR A 1 393 ? 3.533 -25.521 -7.417 1.00 86.12 393 TYR A N 1
ATOM 3077 C CA . TYR A 1 393 ? 3.731 -26.927 -7.748 1.00 86.12 393 TYR A CA 1
ATOM 3078 C C . TYR A 1 393 ? 2.659 -27.363 -8.738 1.00 86.12 393 TYR A C 1
ATOM 3080 O O . TYR A 1 393 ? 1.470 -27.174 -8.493 1.00 86.12 393 TYR A O 1
ATOM 3088 N N . ALA A 1 394 ? 3.090 -27.967 -9.840 1.00 81.75 394 ALA A N 1
ATOM 3089 C CA . ALA A 1 394 ? 2.222 -28.652 -10.784 1.00 81.75 394 ALA A CA 1
ATOM 3090 C C . ALA A 1 394 ? 2.750 -30.077 -10.943 1.00 81.75 394 ALA A C 1
ATOM 3092 O O . ALA A 1 394 ? 3.943 -30.281 -11.188 1.00 81.75 394 ALA A O 1
ATOM 3093 N N . ARG A 1 395 ? 1.881 -31.071 -10.761 1.00 68.50 395 ARG A N 1
ATOM 3094 C CA . ARG A 1 395 ? 2.256 -32.478 -10.887 1.00 68.50 395 ARG A CA 1
ATOM 3095 C C . ARG A 1 395 ? 2.058 -32.913 -12.335 1.00 68.50 395 ARG A C 1
ATOM 3097 O O . ARG A 1 395 ? 0.975 -33.328 -12.701 1.00 68.50 395 ARG A O 1
ATOM 3104 N N . CYS A 1 396 ? 3.094 -32.847 -13.166 1.00 54.84 396 CYS A N 1
ATOM 3105 C CA . CYS A 1 396 ? 3.001 -33.427 -14.507 1.00 54.84 396 CYS A CA 1
ATOM 3106 C C . CYS A 1 396 ? 2.923 -34.957 -14.406 1.00 54.84 396 CYS A C 1
ATOM 3108 O O . CYS A 1 396 ? 3.831 -35.588 -13.860 1.00 54.84 396 CYS A O 1
ATOM 3110 N N . ALA A 1 397 ? 1.858 -35.559 -14.942 1.00 54.19 397 ALA A N 1
ATOM 3111 C CA . ALA A 1 397 ? 1.814 -36.996 -15.172 1.00 54.19 397 ALA A CA 1
ATOM 3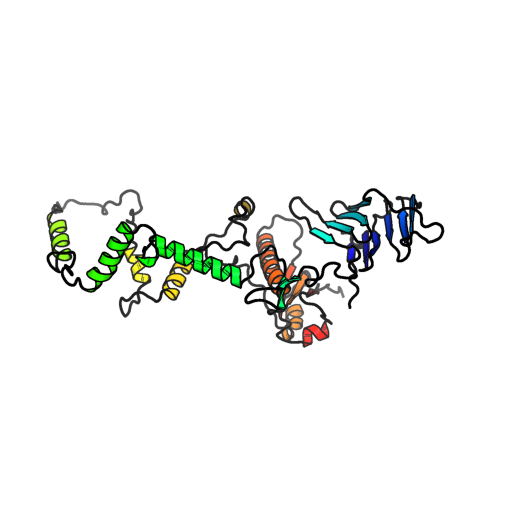112 C C . ALA A 1 397 ? 2.894 -37.357 -16.202 1.00 54.19 397 ALA A C 1
ATOM 3114 O O . ALA A 1 397 ? 2.752 -37.069 -17.390 1.00 54.19 397 ALA A O 1
ATOM 3115 N N . ILE A 1 398 ? 3.987 -37.963 -15.742 1.00 44.91 398 ILE A N 1
ATOM 3116 C CA . ILE A 1 398 ? 4.949 -38.615 -16.628 1.00 44.91 398 ILE A CA 1
ATOM 3117 C C . ILE A 1 398 ? 4.205 -39.818 -17.211 1.00 44.91 398 ILE A C 1
ATOM 3119 O O . ILE A 1 398 ? 3.941 -40.780 -16.495 1.00 44.91 398 ILE A O 1
ATOM 3123 N N . HIS A 1 399 ? 3.787 -39.720 -18.475 1.00 38.94 399 HIS A N 1
ATOM 3124 C CA . HIS A 1 399 ? 3.389 -40.893 -19.248 1.00 38.94 399 HIS A CA 1
ATOM 3125 C C . HIS A 1 399 ? 4.648 -41.745 -19.421 1.00 38.94 399 HIS A C 1
ATOM 3127 O O . HIS A 1 399 ? 5.552 -41.361 -20.164 1.00 38.94 399 HIS A O 1
ATOM 3133 N N . SER A 1 400 ? 4.735 -42.827 -18.650 1.00 34.25 400 SER A N 1
ATOM 3134 C CA . SER A 1 400 ? 5.633 -43.953 -18.905 1.00 34.25 400 SER A CA 1
ATOM 3135 C C . SER A 1 400 ? 4.995 -44.892 -19.911 1.00 34.25 400 SER A C 1
ATOM 3137 O O . SER A 1 400 ? 3.824 -45.256 -19.645 1.00 34.25 400 SER A O 1
#

Sequence (400 aa):
MRRGDFQFYEDNKKRTLLATLDEHAVGSAGKPGGKKMILTKECGIILDGKDVILKTWRWDRKAQRAGSPPSEPVAINLNASLAFTYRDRNSISIKFAPCHGTLVDFACGERLRRTDSYFDHARRVTEGPHRGKLLIDQEVPTLQQRQKRIELESLEKRSKSKPRSKDVAHDQIKQIVSTLETKFDGYEGCRVTPAPDGNWREKAYLQSLREIPILPATGYEVGQIPTLLGSVVQANDASESLKRLKNESNGKWRGSVEIHRMIAQENPGLPRTGSLTNASGRYSQELRVAGGNSTKSVGERLATISGSKLDPFLREHCASDELVVVACLRADDRQSRAVEAKLEQIQLILSERNQNPATISKSNCRLVKCDLAESPALADRYRVRAVPTFLMYARCAIHS

Secondary structure (DSSP, 8-state):
-----EEEE-SSTT--EEEEE-TTS-EEEE-TTS-EEEE-SSEEEEE-TTS-EEEEEES-TTSTT-----SS-EEEE-SSSEEEEEEETTEEEEEEEEETTEEEEEE-S--SS-S--TTTTEEEP-SSTTTT-EEE--SSPPHHHHHHHHHHHHHHHHHHHS--GGG---HHHHHHHHHHHHHHTT--TT---SSSSTTHHHHHHHHHHHHS--PPP-S---SPPPPGGGS------THHHHHHTB-TTT-PBPPHHHHHHHHHHHSPPPP--HHHHSS-GGG-TTS--TTS--------PPEE--GGGHHHHHHHS--TTEEEEEEEE-SS-HHHHHHHHHHHHHHHHHHHHHH-TTSS---EEEEEEEETTT-HHHHHHTT--SSSEEEEEE------

InterPro domains:
  IPR029281 FAM194, C-terminal [PF14977] (8-117)
  IPR036249 Thioredoxin-like superfamily [SSF52833] (316-393)